Protein AF-0000000078273770 (afdb_homodimer)

Foldseek 3Di:
DVLVVCLPPQQPPQPADAVVLLQQVNQEEEEFEPCLWFLSVLLVQVSQVSRHEYEYEEADVVSQVVSQVVSVVVHVHHYHYQHADQLDGDPVSLVVVLVVCVVGNYAEYEQDFAAFAPAQAAPVPGDPSSLSSRCRRLPVVLVSVCVSCQVVCLVVLGHEYEHEAECCCVQVFHSRNSNSVSRVNVVVVQLVVQVVSVVSNYAGAYEHAYAEQTPRNVDHDADLLYYHSNVVSVQCNRRPPRLNRDPDPRYHHRRPSSNVVSNCCVPPDDSVVVRVVSHVVSVVRRVVVVVVVVVVVVVVVVVVD/DVLVVCLPPQQPVFPADAVVLLQQVNQEEEEFEPCLWFLSVLLVLVSQVSRHEYEYEEADVVSQVVSQVVSVVVHVHHYHYQHADQLDGDPVSLVVVLVVCVVGNYAEYEQDFAAFAPAQAAPVPGDPSSLSSRCRRLPVVLVSVCVSCQVVCLVVLGHEYEHEAECCCVQVFHSRNSNSVSRVNVVVVQLVVQVVCVVSNYAGAYEHAYAEQTPRNVDHDADLLYYHSNVVSVQCNRRPRRLNRDPDPRYHHRRPSSNVVSNCCVPPDDSVVVRVVSHVVSVVRRVVVVVVVVVVVVVVVVVVD

Secondary structure (DSSP, 8-state):
-HHHHHHHHHHHS-----GGGGTTTTT-EEEEESTTSHHHHHHHHHHHHTT-EEEEEES-HHHHHHHHHHHHHH----EEEEE--GGG--HHHHHHHHHHHTTS-EEEEEE------SS---TTTS-HHHHHHHIIIIIIIHHHHHHHHHHHHHHHT-EEEEEE--GGGTS--TT-HHHHHHHHHHHHHHHHHHHHHGGGTEEEEEE-----SBTTTTB-S-BTTB--HHHHHHHHHHTTT--TT--STTEE--SHHHHHHHHHHHHSS-HHHHHHHHHHHHHHHHHHHHHHHHHHHHHHHHHT-/-HHHHHHHHHHHS-----GGGGTTTTT-EEEEESTTSHHHHHHHHHHHHTT-EEEEEES-HHHHHHHHHHHHHH----EEEEE--GGG--HHHHHHHHHHHTTS-EEEEEE------SS---TTTS-HHHHHHHIIIIIIIHHHHHHHHHHHHHHHT-EEEEEE--GGGTS--TT-HHHHHHHHHHHHHHHHHHHHHGGGTEEEEEE-----SBTTTTB-S-BTTB--HHHHHHHHHHTTT--TT--STTEE--SHHHHHHHHHHHHSS-HHHHHHHHHHHHHHHHHHHHHHHHHHHHHHHHHT-

Nearest PDB structures (foldseek):
  3rku-assembly1_D  TM=7.600E-01  e=2.668E-16  Saccharomyces cerevisiae
  1iy8-assembly1_B  TM=8.552E-01  e=5.356E-14  Leifsonia aquatica
  7x5j-assembly1_D  TM=8.704E-01  e=1.245E-13  Candidatus Methanoliparum
  8cxa-assembly1_C  TM=8.119E-01  e=2.416E-13  Klebsiella pneumoniae
  5epo-assembly1_D  TM=7.964E-01  e=5.964E-13  Clostridium sardiniense

Organism: Zancudomyces culisetae (NCBI:txid1213189)

pLDDT: mean 92.51, std 12.94, range [27.45, 98.94]

Sequence (610 aa):
MFRLAFLESEGFTNFFLALSALGAGKGAWAIVTGSTDGIGKGFAEELARNKVNLVLISRSQDKLDAVAKEIKNESKVQVKTIR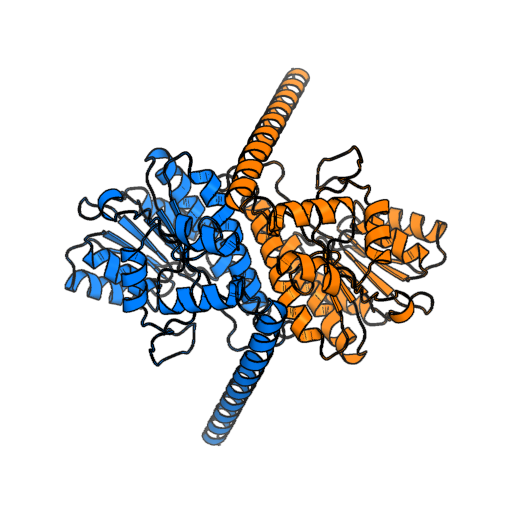VDFANATKEDYERVKKEIQPLNVTMLFNNAGVSHEYPKEFEIEDDERNRQILEVNVNALTKMSRLVAEKFKAQKNGLIVNTGSFSALVPSPFLAFYSGSKSFVQAYSQAIGAELEPFNVSVIYLNTYFVCSKLSKVRKSNFFTPTPEQYAKQVLYRLGSHCGSLQPFVSVPHVGHAIANFAIENILNRRFWISYSYRTHTDIKRRALAKQKRLADEASKKSKMFRLAFLESEGFTNFFLALSALGAGKGAWAIVTGSTDGIGKGFAEELARNKVNLVLISRSQDKLDAVAKEIKNESKVQVKTIRVDFANATKEDYERVKKEIQPLNVTMLFNNAGVSHEYPKEFEIEDDERNRQILEVNVNALTKMSRLVAEKFKAQKNGLIVNTGSFSALVPSPFLAFYSGSKSFVQAYSQAIGAELEPFNVSVIYLNTYFVCSKLSKVRKSNFFTPTPEQYAKQVLYRLGSHCGSLQPFVSVPHVGHAIANFAIENILNRRFWISYSYRTHTDIKRRALAKQKRLADEASKKSK

Solvent-accessible surface area (backbone atoms only — not comparable to full-atom values): 29637 Å² total; per-residue (Å²): 101,68,68,59,55,46,48,54,53,61,16,60,57,56,50,65,53,54,59,60,83,52,26,34,70,68,71,13,25,31,39,27,29,32,30,68,46,38,55,20,26,17,39,51,52,50,40,27,72,54,37,23,21,36,37,38,26,32,64,48,60,69,49,44,50,53,48,47,50,53,43,50,73,76,23,98,43,58,72,44,78,46,74,47,45,48,66,72,58,49,74,65,54,53,52,49,51,48,61,69,48,62,85,50,58,63,26,35,37,36,40,42,44,68,52,72,70,96,56,51,37,58,76,64,74,55,54,66,66,57,54,49,32,27,44,28,23,38,41,49,41,44,54,51,55,52,32,69,47,41,64,60,20,48,75,63,45,36,30,37,39,37,37,65,46,31,45,34,42,79,44,28,25,27,36,37,22,68,46,12,9,36,33,20,16,44,47,27,28,34,35,4,50,22,62,65,31,43,87,31,51,24,47,34,37,23,33,49,35,60,60,40,30,25,82,88,63,70,36,84,69,66,49,82,62,19,34,43,22,53,58,44,30,48,37,38,62,72,40,24,73,22,24,35,58,43,81,50,62,44,29,22,21,50,45,65,44,41,24,54,52,50,45,41,56,74,71,49,67,55,56,55,56,53,32,51,50,37,35,53,53,34,52,52,51,25,52,52,51,51,52,49,52,49,51,54,50,53,53,50,57,59,69,76,104,102,68,69,61,54,45,47,55,54,62,17,61,59,49,52,65,52,52,58,59,82,51,27,33,70,67,69,14,25,30,38,27,27,33,30,68,46,39,56,20,26,18,38,52,52,50,40,28,73,54,36,23,22,37,37,38,26,32,66,48,59,69,50,44,51,53,49,46,52,54,43,48,73,74,23,97,43,58,70,44,76,46,73,45,45,48,65,72,57,49,73,65,55,54,52,50,51,50,62,68,47,62,84,49,59,64,27,35,37,36,41,43,44,67,53,72,70,97,55,50,38,60,76,64,74,54,56,67,66,57,54,50,33,27,44,27,23,40,39,48,42,43,54,51,54,51,34,68,45,42,65,60,21,48,74,64,44,35,31,39,39,38,37,65,45,32,45,33,42,79,44,28,26,28,36,38,22,68,46,13,10,37,32,20,16,46,48,27,27,34,35,4,49,24,62,66,31,44,88,32,51,24,48,36,36,23,34,48,36,60,60,40,30,25,83,87,64,70,36,85,70,65,49,79,60,19,35,42,21,53,58,46,31,48,36,38,62,72,40,23,72,20,26,34,56,46,80,51,60,45,29,21,20,50,44,65,43,41,24,53,52,50,45,40,55,75,70,49,68,57,56,55,56,54,30,50,49,36,36,53,52,34,51,52,50,26,52,53,51,51,51,49,51,49,51,53,50,52,54,52,55,58,68,75,105

Radius of gyration: 24.63 Å; Cα contacts (8 Å, |Δi|>4): 1225; chains: 2; bounding box: 82×71×56 Å

InterPro domains:
  IPR002347 Short-chain dehydrogenase/reductase SDR [PF00106] (29-218)
  IPR002347 Short-chain dehydrogenase/reductase SDR [PR00080] (104-115)
  IPR002347 Short-chain dehydrogenase/reductase SDR [PR00080] (159-167)
  IPR002347 Short-chain dehydrogenase/reductase SDR [PR00080] (179-198)
  IPR002347 Short-chain dehydrogenase/reductase SDR [PR00081] (29-46)
  IPR002347 Short-chain dehydrogenase/reductase SDR [PR00081] (104-115)
  IPR002347 Short-chain dehydrogenase/reductase SDR [PR00081] (153-169)
  IPR002347 Short-chain dehydrogenase/reductase SDR [PR00081] (179-198)
  IPR020904 Short-chain dehydrogenase/reductase, conserved site [PS00061] (166-194)
  IPR036291 NAD(P)-binding domain superfamily [SSF51735] (26-243)

Structure (mmCIF, N/CA/C/O backbone):
data_AF-0000000078273770-model_v1
#
loop_
_entity.id
_entity.type
_entity.pdbx_description
1 polymer 'Very-long-chain 3-oxoacyl-CoA reductase'
#
loop_
_atom_site.group_PDB
_atom_site.id
_atom_site.type_symbol
_atom_site.label_atom_id
_atom_site.label_alt_id
_atom_site.label_comp_id
_atom_site.label_asym_id
_atom_site.label_entity_id
_atom_site.label_seq_id
_atom_site.pdbx_PDB_ins_code
_atom_site.Cartn_x
_atom_site.Cartn_y
_atom_site.Cartn_z
_atom_site.occupancy
_atom_site.B_iso_or_equiv
_atom_site.auth_seq_id
_atom_site.auth_comp_id
_atom_site.auth_asym_id
_atom_site.auth_atom_id
_atom_site.pdbx_PDB_model_num
ATOM 1 N N . MET A 1 1 ? -3.658 10.578 -28.125 1 29.08 1 MET A N 1
ATOM 2 C CA . MET A 1 1 ? -3.268 9.875 -29.344 1 29.08 1 MET A CA 1
ATOM 3 C C . MET A 1 1 ? -2.115 8.914 -29.062 1 29.08 1 MET A C 1
ATOM 5 O O . MET A 1 1 ? -2.078 7.809 -29.609 1 29.08 1 MET A O 1
ATOM 9 N N . PHE A 1 2 ? -1.241 9.484 -28.219 1 32.28 2 PHE A N 1
ATOM 10 C CA . PHE A 1 2 ? -0.032 8.688 -28.016 1 32.28 2 PHE A CA 1
ATOM 11 C C . PHE A 1 2 ? -0.324 7.461 -27.172 1 32.28 2 PHE A C 1
ATOM 13 O O . PHE A 1 2 ? 0.368 6.445 -27.281 1 32.28 2 PHE A O 1
ATOM 20 N N . ARG A 1 3 ? -1.33 7.641 -26.172 1 37.19 3 ARG A N 1
ATOM 21 C CA . ARG A 1 3 ? -1.66 6.473 -25.359 1 37.19 3 ARG A CA 1
ATOM 22 C C . ARG A 1 3 ? -2.264 5.367 -26.219 1 37.19 3 ARG A C 1
ATOM 24 O O . ARG A 1 3 ? -2.166 4.188 -25.875 1 37.19 3 ARG A O 1
ATOM 31 N N . LEU A 1 4 ? -2.916 5.781 -27.234 1 39.44 4 LEU A N 1
ATOM 32 C CA . LEU A 1 4 ? -3.557 4.805 -28.109 1 39.44 4 LEU A CA 1
ATOM 33 C C . LEU A 1 4 ? -2.514 3.971 -28.844 1 39.44 4 LEU A C 1
ATOM 35 O O . LEU A 1 4 ? -2.697 2.766 -29.031 1 39.44 4 LEU A O 1
ATOM 39 N N . ALA A 1 5 ? -1.526 4.633 -29.328 1 39.25 5 ALA A N 1
ATOM 40 C CA . ALA A 1 5 ? -0.506 3.91 -30.078 1 39.25 5 ALA A CA 1
ATOM 41 C C . ALA A 1 5 ? 0.253 2.938 -29.188 1 39.25 5 ALA A C 1
ATOM 43 O O . ALA A 1 5 ? 0.63 1.847 -29.625 1 39.25 5 ALA A O 1
ATOM 44 N N . PHE A 1 6 ? 0.508 3.355 -28 1 42.62 6 PHE A N 1
ATOM 45 C CA . PHE A 1 6 ? 1.246 2.51 -27.078 1 42.62 6 PHE A CA 1
ATOM 46 C C . PHE A 1 6 ? 0.399 1.322 -26.625 1 42.62 6 PHE A C 1
ATOM 48 O O . PHE A 1 6 ? 0.934 0.286 -26.234 1 42.62 6 PHE A O 1
ATOM 55 N N . LEU A 1 7 ? -0.925 1.507 -26.484 1 43.56 7 LEU A N 1
ATOM 56 C CA . LEU A 1 7 ? -1.793 0.356 -26.25 1 43.56 7 LEU A CA 1
ATOM 57 C C . LEU A 1 7 ? -1.485 -0.759 -27.25 1 43.56 7 LEU A C 1
ATOM 59 O O . LEU A 1 7 ? -1.541 -1.94 -26.891 1 43.56 7 LEU A O 1
ATOM 63 N N . GLU A 1 8 ? -1.289 -0.326 -28.453 1 42.06 8 GLU A N 1
ATOM 64 C CA . GLU A 1 8 ? -1.085 -1.318 -29.516 1 42.06 8 GLU A CA 1
ATOM 65 C C . GLU A 1 8 ? 0.249 -2.039 -29.344 1 42.06 8 GLU A C 1
ATOM 67 O O . GLU A 1 8 ? 0.33 -3.256 -29.516 1 42.06 8 GLU A O 1
ATOM 72 N N . SER A 1 9 ? 1.357 -1.276 -29.203 1 42.5 9 SER A N 1
ATOM 73 C CA . SER A 1 9 ? 2.635 -1.975 -29.297 1 42.5 9 SER A CA 1
ATOM 74 C C . SER A 1 9 ? 2.926 -2.779 -28.047 1 42.5 9 SER A C 1
ATOM 76 O O . SER A 1 9 ? 3.395 -3.918 -28.125 1 42.5 9 SER A O 1
ATOM 78 N N . GLU A 1 10 ? 2.977 -2.139 -26.906 1 45.69 10 GLU A N 1
ATOM 79 C CA . GLU A 1 10 ? 3.381 -2.85 -25.703 1 45.69 10 GLU A CA 1
ATOM 80 C C . GLU A 1 10 ? 2.279 -3.787 -25.219 1 45.69 10 GLU A C 1
ATOM 82 O O . GLU A 1 10 ? 2.557 -4.789 -24.547 1 45.69 10 GLU A O 1
ATOM 87 N N . GLY A 1 11 ? 1.088 -3.352 -25.297 1 44.06 11 GLY A N 1
ATOM 88 C CA . GLY A 1 11 ? -0.013 -4.188 -24.844 1 44.06 11 GLY A CA 1
ATOM 89 C C . GLY A 1 11 ? 0 -5.574 -25.469 1 44.06 11 GLY A C 1
ATOM 90 O O . GLY A 1 11 ? -0.307 -6.559 -24.781 1 44.06 11 GLY A O 1
ATOM 91 N N . PHE A 1 12 ? 0.092 -5.555 -26.875 1 43.91 12 PHE A N 1
ATOM 92 C CA . PHE A 1 12 ? -0.12 -6.832 -27.531 1 43.91 12 PHE A CA 1
ATOM 93 C C . PHE A 1 12 ? 1.209 -7.523 -27.812 1 43.91 12 PHE A C 1
ATOM 95 O O . PHE A 1 12 ? 1.237 -8.625 -28.375 1 43.91 12 PHE A O 1
ATOM 102 N N . THR A 1 13 ? 2.256 -6.816 -27.703 1 44.56 13 THR A N 1
ATOM 103 C CA . THR A 1 13 ? 3.453 -7.594 -28 1 44.56 13 THR A CA 1
ATOM 104 C C . THR A 1 13 ? 3.77 -8.555 -26.859 1 44.56 13 THR A C 1
ATOM 106 O O . THR A 1 13 ? 4.121 -8.125 -25.766 1 44.56 13 THR A O 1
ATOM 109 N N . ASN A 1 14 ? 3.059 -9.594 -26.781 1 48.59 14 ASN A N 1
ATOM 110 C CA . ASN A 1 14 ? 2.83 -10.766 -25.938 1 48.59 14 ASN A CA 1
ATOM 111 C C . ASN A 1 14 ? 4.137 -11.469 -25.594 1 48.59 14 ASN A C 1
ATOM 113 O O . ASN A 1 14 ? 4.789 -12.039 -26.469 1 48.59 14 ASN A O 1
ATOM 117 N N . PHE A 1 15 ? 5.109 -10.844 -25 1 54 15 PHE A N 1
ATOM 118 C CA . PHE A 1 15 ? 6.027 -11.805 -24.391 1 54 15 PHE A CA 1
ATOM 119 C C . PHE A 1 15 ? 5.27 -12.836 -23.562 1 54 15 PHE A C 1
ATOM 121 O O . PHE A 1 15 ? 4.395 -12.484 -22.766 1 54 15 PHE A O 1
ATOM 128 N N . PHE A 1 16 ? 5.195 -14.031 -24.156 1 71.75 16 PHE A N 1
ATOM 129 C CA . PHE A 1 16 ? 4.562 -15.18 -23.516 1 71.75 16 PHE A CA 1
ATOM 130 C C . PHE A 1 16 ? 5.598 -16.047 -22.812 1 71.75 16 PHE A C 1
ATOM 132 O O . PHE A 1 16 ? 6.605 -16.438 -23.406 1 71.75 16 PHE A O 1
ATOM 139 N N . LEU A 1 17 ? 5.531 -15.891 -21.516 1 81.69 17 LEU A N 1
ATOM 140 C CA . LEU A 1 17 ? 6.316 -16.828 -20.719 1 81.69 17 LEU A CA 1
ATOM 141 C C . LEU A 1 17 ? 5.695 -18.219 -20.75 1 81.69 17 LEU A C 1
ATOM 143 O O . LEU A 1 17 ? 4.625 -18.438 -20.172 1 81.69 17 LEU A O 1
ATOM 147 N N . ALA A 1 18 ? 6.387 -19.078 -21.484 1 89 18 ALA A N 1
ATOM 148 C CA . ALA A 1 18 ? 5.898 -20.453 -21.578 1 89 18 ALA A CA 1
ATOM 149 C C . ALA A 1 18 ? 6.156 -21.203 -20.266 1 89 18 ALA A C 1
ATOM 151 O O . ALA A 1 18 ? 7.234 -21.094 -19.688 1 89 18 ALA A O 1
ATOM 152 N N . LEU A 1 19 ? 5.164 -21.969 -19.844 1 94.75 19 LEU A N 1
ATOM 153 C CA . LEU A 1 19 ? 5.324 -22.766 -18.625 1 94.75 19 LEU A CA 1
ATOM 154 C C . LEU A 1 19 ? 6.473 -23.766 -18.781 1 94.75 19 LEU A C 1
ATOM 156 O O . LEU A 1 19 ? 7.148 -24.094 -17.812 1 94.75 19 LEU A O 1
ATOM 160 N N . SER A 1 20 ? 6.66 -24.188 -20.031 1 95.06 20 SER A N 1
ATOM 161 C CA . SER A 1 20 ? 7.75 -25.125 -20.312 1 95.06 20 SER A CA 1
ATOM 162 C C . SER A 1 20 ? 9.102 -24.5 -20 1 95.06 20 SER A C 1
ATOM 164 O O . SER A 1 20 ? 10.031 -25.188 -19.562 1 95.06 20 SER A O 1
ATOM 166 N N . ALA A 1 21 ? 9.195 -23.234 -20.234 1 95 21 ALA A N 1
ATOM 167 C CA . ALA A 1 21 ? 10.43 -22.5 -19.938 1 95 21 ALA A CA 1
ATOM 168 C C . ALA A 1 21 ? 10.672 -22.422 -18.438 1 95 21 ALA A C 1
ATOM 170 O O . ALA A 1 21 ? 11.805 -22.188 -17.984 1 95 21 ALA A O 1
ATOM 171 N N . LEU A 1 22 ? 9.648 -22.688 -17.656 1 97 22 LEU A N 1
ATOM 172 C CA . LEU A 1 22 ? 9.727 -22.656 -16.203 1 97 22 LEU A CA 1
ATOM 173 C C . LEU A 1 22 ? 9.852 -24.062 -15.633 1 97 22 LEU A C 1
ATOM 175 O O . LEU A 1 22 ? 9.805 -24.266 -14.414 1 97 22 LEU A O 1
ATOM 179 N N . GLY A 1 23 ? 9.898 -25.078 -16.562 1 97 23 GLY A N 1
ATOM 180 C CA . GLY A 1 23 ? 10.195 -26.422 -16.141 1 97 23 GLY A CA 1
ATOM 181 C C . GLY A 1 23 ? 8.969 -27.328 -16.109 1 97 23 GLY A C 1
ATOM 182 O O . GLY A 1 23 ? 9.023 -28.453 -15.609 1 97 23 GLY A O 1
ATOM 183 N N . ALA A 1 24 ? 7.84 -26.797 -16.594 1 96.94 24 ALA A N 1
ATOM 184 C CA . ALA A 1 24 ? 6.668 -27.672 -16.703 1 96.94 24 ALA A CA 1
ATOM 185 C C . ALA A 1 24 ? 6.992 -28.938 -17.484 1 96.94 24 ALA A C 1
ATOM 187 O O . ALA A 1 24 ? 7.656 -28.891 -18.516 1 96.94 24 ALA A O 1
ATOM 188 N N . GLY A 1 25 ? 6.594 -30.016 -16.953 1 96.56 25 GLY A N 1
ATOM 189 C CA . GLY A 1 25 ? 6.859 -31.297 -17.594 1 96.56 25 GLY A CA 1
ATOM 190 C C . GLY A 1 25 ? 8.258 -31.828 -17.312 1 96.56 25 GLY A C 1
ATOM 191 O O . GLY A 1 25 ? 8.617 -32.906 -17.766 1 96.56 25 GLY A O 1
ATOM 192 N N . LYS A 1 26 ? 9.016 -31.062 -16.547 1 97.31 26 LYS A N 1
ATOM 193 C CA . LYS A 1 26 ? 10.398 -31.469 -16.281 1 97.31 26 LYS A CA 1
ATOM 194 C C . LYS A 1 26 ? 10.688 -31.484 -14.781 1 97.31 26 LYS A C 1
ATOM 196 O O . LYS A 1 26 ? 11.812 -31.203 -14.352 1 97.31 26 LYS A O 1
ATOM 201 N N . GLY A 1 27 ? 9.617 -31.594 -14 1 97.31 27 GLY A N 1
ATOM 202 C CA . GLY A 1 27 ? 9.789 -31.812 -12.57 1 97.31 27 GLY A CA 1
ATOM 203 C C . GLY A 1 27 ? 9.75 -30.516 -11.766 1 97.31 27 GLY A C 1
ATOM 204 O O . GLY A 1 27 ? 10.031 -30.516 -10.57 1 97.31 27 GLY A O 1
ATOM 205 N N . ALA A 1 28 ? 9.375 -29.406 -12.383 1 98.12 28 ALA A N 1
ATOM 206 C CA . ALA A 1 28 ? 9.312 -28.125 -11.695 1 98.12 28 ALA A CA 1
ATOM 207 C C . ALA A 1 28 ? 8.195 -28.109 -10.656 1 98.12 28 ALA A C 1
ATOM 209 O O . ALA A 1 28 ? 7.195 -28.828 -10.797 1 98.12 28 ALA A O 1
ATOM 210 N N . TRP A 1 29 ? 8.406 -27.312 -9.617 1 98.88 29 TRP A N 1
ATOM 211 C CA . TRP A 1 29 ? 7.418 -27.125 -8.562 1 98.88 29 TRP A CA 1
ATOM 212 C C . TRP A 1 29 ? 6.906 -25.703 -8.539 1 98.88 29 TRP A C 1
ATOM 214 O O . TRP A 1 29 ? 7.672 -24.75 -8.75 1 98.88 29 TRP A O 1
ATOM 224 N N . ALA A 1 30 ? 5.629 -25.531 -8.258 1 98.94 30 ALA A N 1
ATOM 225 C CA . ALA A 1 30 ? 5.008 -24.234 -7.996 1 98.94 30 ALA A CA 1
ATOM 226 C C . ALA A 1 30 ? 4.441 -24.172 -6.578 1 98.94 30 ALA A C 1
ATOM 228 O O . ALA A 1 30 ? 3.814 -25.125 -6.117 1 98.94 30 ALA A O 1
ATOM 229 N N . ILE A 1 31 ? 4.742 -23.109 -5.922 1 98.94 31 ILE A N 1
ATOM 230 C CA . ILE A 1 31 ? 4.098 -22.828 -4.645 1 98.94 31 ILE A CA 1
ATOM 231 C C . ILE A 1 31 ? 2.82 -22.016 -4.879 1 98.94 31 ILE A C 1
ATOM 233 O O . ILE A 1 31 ? 2.836 -21.016 -5.582 1 98.94 31 ILE A O 1
ATOM 237 N N . VAL A 1 32 ? 1.723 -22.484 -4.316 1 98.94 32 VAL A N 1
ATOM 238 C CA . VAL A 1 32 ? 0.443 -21.797 -4.441 1 98.94 32 VAL A CA 1
ATOM 239 C C . VAL A 1 32 ? -0.128 -21.5 -3.057 1 98.94 32 VAL A C 1
ATOM 241 O O . VAL A 1 32 ? -0.472 -22.422 -2.316 1 98.94 32 VAL A O 1
ATOM 244 N N . THR A 1 33 ? -0.205 -20.266 -2.656 1 98.94 33 THR A N 1
ATOM 245 C CA . THR A 1 33 ? -0.837 -19.891 -1.393 1 98.94 33 THR A CA 1
ATOM 246 C C . THR A 1 33 ? -2.332 -19.656 -1.584 1 98.94 33 THR A C 1
ATOM 248 O O . THR A 1 33 ? -2.783 -19.375 -2.695 1 98.94 33 THR A O 1
ATOM 251 N N . GLY A 1 34 ? -3.109 -19.734 -0.462 1 98.12 34 GLY A N 1
ATOM 252 C CA . GLY A 1 34 ? -4.551 -19.656 -0.645 1 98.12 34 GLY A CA 1
ATOM 253 C C . GLY A 1 34 ? -5.078 -20.672 -1.639 1 98.12 34 GLY A C 1
ATOM 254 O O . GLY A 1 34 ? -5.84 -20.328 -2.543 1 98.12 34 GLY A O 1
ATOM 255 N N . SER A 1 35 ? -4.723 -21.922 -1.48 1 98.38 35 SER A N 1
ATOM 256 C CA . SER A 1 35 ? -4.785 -22.891 -2.561 1 98.38 35 SER A CA 1
ATOM 257 C C . SER A 1 35 ? -6.023 -23.781 -2.438 1 98.38 35 SER A C 1
ATOM 259 O O . SER A 1 35 ? -6.188 -24.734 -3.191 1 98.38 35 SER A O 1
ATOM 261 N N . THR A 1 36 ? -6.941 -23.5 -1.509 1 97.5 36 THR A N 1
ATOM 262 C CA . THR A 1 36 ? -8 -24.469 -1.24 1 97.5 36 THR A CA 1
ATOM 263 C C . THR A 1 36 ? -9.336 -23.953 -1.766 1 97.5 36 THR A C 1
ATOM 265 O O . THR A 1 36 ? -10.352 -24.656 -1.679 1 97.5 36 THR A O 1
ATOM 268 N N . ASP A 1 37 ? -9.375 -22.75 -2.238 1 94.94 37 ASP A N 1
ATOM 269 C CA . ASP A 1 37 ? -10.586 -22.188 -2.838 1 94.94 37 ASP A CA 1
ATOM 270 C C . ASP A 1 37 ? -10.242 -21.078 -3.822 1 94.94 37 ASP A C 1
ATOM 272 O O . ASP A 1 37 ? -9.078 -20.688 -3.965 1 94.94 37 ASP A O 1
ATOM 276 N N . GLY A 1 38 ? -11.203 -20.734 -4.562 1 96.25 38 GLY A N 1
ATOM 277 C CA . GLY A 1 38 ? -11.109 -19.531 -5.375 1 96.25 38 GLY A CA 1
ATOM 278 C C . GLY A 1 38 ? -10 -19.594 -6.41 1 96.25 38 GLY A C 1
ATOM 279 O O . GLY A 1 38 ? -9.805 -20.641 -7.051 1 96.25 38 GLY A O 1
ATOM 280 N N . ILE A 1 39 ? -9.359 -18.484 -6.594 1 97.5 39 ILE A N 1
ATOM 281 C CA . ILE A 1 39 ? -8.352 -18.297 -7.633 1 97.5 39 ILE A CA 1
ATOM 282 C C . ILE A 1 39 ? -7.16 -19.219 -7.363 1 97.5 39 ILE A C 1
ATOM 284 O O . ILE A 1 39 ? -6.625 -19.828 -8.289 1 97.5 39 ILE A O 1
ATOM 288 N N . GLY A 1 40 ? -6.742 -19.359 -6.098 1 98.5 40 GLY A N 1
ATOM 289 C CA . GLY A 1 40 ? -5.621 -20.219 -5.742 1 98.5 40 GLY A CA 1
ATOM 290 C C . GLY A 1 40 ? -5.836 -21.672 -6.129 1 98.5 40 GLY A C 1
ATOM 291 O O . GLY A 1 40 ? -4.945 -22.312 -6.695 1 98.5 40 GLY A O 1
ATOM 292 N N . LYS A 1 41 ? -7 -22.125 -5.797 1 98.5 41 LYS A N 1
ATOM 293 C CA . LYS A 1 41 ? -7.328 -23.5 -6.191 1 98.5 41 LYS A CA 1
ATOM 294 C C . LYS A 1 41 ? -7.344 -23.641 -7.711 1 98.5 41 LYS A C 1
ATOM 296 O O . LYS A 1 41 ? -6.867 -24.641 -8.25 1 98.5 41 LYS A O 1
ATOM 301 N N . GLY A 1 42 ? -7.902 -22.656 -8.391 1 98.25 42 GLY A N 1
ATOM 302 C CA . GLY A 1 42 ? -7.875 -22.641 -9.852 1 98.25 42 GLY A CA 1
ATOM 303 C C . GLY A 1 42 ? -6.473 -22.75 -10.414 1 98.25 42 GLY A C 1
ATOM 304 O O . GLY A 1 42 ? -6.223 -23.531 -11.336 1 98.25 42 GLY A O 1
ATOM 305 N N . PHE A 1 43 ? -5.547 -22 -9.875 1 98.69 43 PHE A N 1
ATOM 306 C CA . PHE A 1 43 ? -4.16 -22.047 -10.32 1 98.69 43 PHE A CA 1
ATOM 307 C C . PHE A 1 43 ? -3.555 -23.422 -10.047 1 98.69 43 PHE A C 1
ATOM 309 O O . PHE A 1 43 ? -2.859 -23.984 -10.898 1 98.69 43 PHE A O 1
ATOM 316 N N . ALA A 1 44 ? -3.816 -23.922 -8.844 1 98.75 44 ALA A N 1
ATOM 317 C CA . ALA A 1 44 ? -3.277 -25.234 -8.484 1 98.75 44 ALA A CA 1
ATOM 318 C C . ALA A 1 44 ? -3.703 -26.297 -9.492 1 98.75 44 ALA A C 1
ATOM 320 O O . ALA A 1 44 ? -2.867 -27.031 -10.008 1 98.75 44 ALA A O 1
ATOM 321 N N . GLU A 1 45 ? -4.965 -26.328 -9.805 1 98.44 45 GLU A N 1
ATOM 322 C CA . GLU A 1 45 ? -5.512 -27.328 -10.727 1 98.44 45 GLU A CA 1
ATOM 323 C C . GLU A 1 45 ? -4.949 -27.141 -12.133 1 98.44 45 GLU A C 1
ATOM 325 O O . GLU A 1 45 ? -4.566 -28.125 -12.781 1 98.44 45 GLU A O 1
ATOM 330 N N . GLU A 1 46 ? -4.906 -25.922 -12.594 1 97.94 46 GLU A N 1
ATOM 331 C CA . GLU A 1 46 ? -4.445 -25.672 -13.953 1 97.94 46 GLU A CA 1
ATOM 332 C C . GLU A 1 46 ? -2.951 -25.953 -14.094 1 97.94 46 GLU A C 1
ATOM 334 O O . GLU A 1 46 ? -2.504 -26.453 -15.125 1 97.94 46 GLU A O 1
ATOM 339 N N . LEU A 1 47 ? -2.143 -25.609 -13.094 1 98.62 47 LEU A N 1
ATOM 340 C CA . LEU A 1 47 ? -0.713 -25.906 -13.094 1 98.62 47 LEU A CA 1
ATOM 341 C C . LEU A 1 47 ? -0.469 -27.406 -13.125 1 98.62 47 LEU A C 1
ATOM 343 O O . LEU A 1 47 ? 0.404 -27.875 -13.859 1 98.62 47 LEU A O 1
ATOM 347 N N . ALA A 1 48 ? -1.257 -28.125 -12.336 1 98.62 48 ALA A N 1
ATOM 348 C CA . ALA A 1 48 ? -1.146 -29.578 -12.32 1 98.62 48 ALA A CA 1
ATOM 349 C C . ALA A 1 48 ? -1.442 -30.172 -13.703 1 98.62 48 ALA A C 1
ATOM 351 O O . ALA A 1 48 ? -0.74 -31.062 -14.164 1 98.62 48 ALA A O 1
ATOM 352 N N . ARG A 1 49 ? -2.455 -29.625 -14.359 1 97.38 49 ARG A N 1
ATOM 353 C CA . ARG A 1 49 ? -2.812 -30.078 -15.703 1 97.38 49 ARG A CA 1
ATOM 354 C C . ARG A 1 49 ? -1.666 -29.844 -16.688 1 97.38 49 ARG A C 1
ATOM 356 O O . ARG A 1 49 ? -1.545 -30.562 -17.688 1 97.38 49 ARG A O 1
ATOM 363 N N . ASN A 1 50 ? -0.853 -28.875 -16.359 1 96.94 50 ASN A N 1
ATOM 364 C CA . ASN A 1 50 ? 0.303 -28.562 -17.203 1 96.94 50 ASN A CA 1
ATOM 365 C C . ASN A 1 50 ? 1.57 -29.234 -16.672 1 96.94 50 ASN A C 1
ATOM 367 O O . ASN A 1 50 ? 2.682 -28.781 -16.969 1 96.94 50 ASN A O 1
ATOM 371 N N . LYS A 1 51 ? 1.398 -30.219 -15.812 1 97.75 51 LYS A N 1
ATOM 372 C CA . LYS A 1 51 ? 2.453 -31.109 -15.359 1 97.75 51 LYS A CA 1
ATOM 373 C C . LYS A 1 51 ? 3.459 -30.375 -14.477 1 97.75 51 LYS A C 1
ATOM 375 O O . LYS A 1 51 ? 4.668 -30.594 -14.594 1 97.75 51 LYS A O 1
ATOM 380 N N . VAL A 1 52 ? 3.021 -29.469 -13.664 1 98.56 52 VAL A N 1
ATOM 381 C CA . VAL A 1 52 ? 3.818 -28.812 -12.641 1 98.56 52 VAL A CA 1
ATOM 382 C C . VAL A 1 52 ? 3.502 -29.406 -11.273 1 98.56 52 VAL A C 1
ATOM 384 O O . VAL A 1 52 ? 2.332 -29.547 -10.906 1 98.56 52 VAL A O 1
ATOM 387 N N . ASN A 1 53 ? 4.531 -29.844 -10.547 1 98.81 53 ASN A N 1
ATOM 388 C CA . ASN A 1 53 ? 4.328 -30.281 -9.164 1 98.81 53 ASN A CA 1
ATOM 389 C C . ASN A 1 53 ? 3.934 -29.109 -8.266 1 98.81 53 ASN A C 1
ATOM 391 O O . ASN A 1 53 ? 4.23 -27.953 -8.578 1 98.81 53 ASN A O 1
ATOM 395 N N . LEU A 1 54 ? 3.273 -29.453 -7.121 1 98.94 54 LEU A N 1
ATOM 396 C CA . LEU A 1 54 ? 2.678 -28.344 -6.367 1 98.94 54 LEU A CA 1
ATOM 397 C C . LEU A 1 54 ? 3.066 -28.422 -4.895 1 98.94 54 LEU A C 1
ATOM 399 O O . LEU A 1 54 ? 3.125 -29.516 -4.32 1 98.94 54 LEU A O 1
ATOM 403 N N . VAL A 1 55 ? 3.375 -27.281 -4.355 1 98.94 55 VAL A N 1
ATOM 404 C CA . VAL A 1 55 ? 3.293 -27.047 -2.918 1 98.94 55 VAL A CA 1
ATOM 405 C C . VAL A 1 55 ? 2.061 -26.203 -2.604 1 98.94 55 VAL A C 1
ATOM 407 O O . VAL A 1 55 ? 1.999 -25.031 -2.963 1 98.94 55 VAL A O 1
ATOM 410 N N . LEU A 1 56 ? 1.069 -26.812 -1.935 1 98.94 56 LEU A N 1
ATOM 411 C CA . LEU A 1 56 ? -0.165 -26.125 -1.573 1 98.94 56 LEU A CA 1
ATOM 412 C C . LEU A 1 56 ? -0.092 -25.594 -0.147 1 98.94 56 LEU A C 1
ATOM 414 O O . LEU A 1 56 ? 0.213 -26.344 0.786 1 98.94 56 LEU A O 1
ATOM 418 N N . ILE A 1 57 ? -0.346 -24.344 0.017 1 98.94 57 ILE A N 1
ATOM 419 C CA . ILE A 1 57 ? -0.289 -23.719 1.341 1 98.94 57 ILE A CA 1
ATOM 420 C C . ILE A 1 57 ? -1.628 -23.062 1.664 1 98.94 57 ILE A C 1
ATOM 422 O O . ILE A 1 57 ? -2.152 -22.281 0.868 1 98.94 57 ILE A O 1
ATOM 426 N N . SER A 1 58 ? -2.219 -23.344 2.773 1 98.5 58 SER A N 1
ATOM 427 C CA . SER A 1 58 ? -3.445 -22.766 3.299 1 98.5 58 SER A CA 1
ATOM 428 C C . SER A 1 58 ? -3.596 -23.031 4.789 1 98.5 58 SER A C 1
ATOM 430 O O . SER A 1 58 ? -2.725 -23.656 5.406 1 98.5 58 SER A O 1
ATOM 432 N N . ARG A 1 59 ? -4.676 -22.531 5.391 1 97.88 59 ARG A N 1
ATOM 433 C CA . ARG A 1 59 ? -4.781 -22.578 6.844 1 97.88 59 ARG A CA 1
ATOM 434 C C . ARG A 1 59 ? -5.516 -23.844 7.305 1 97.88 59 ARG A C 1
ATOM 436 O O . ARG A 1 59 ? -5.496 -24.172 8.492 1 97.88 59 ARG A O 1
ATOM 443 N N . SER A 1 60 ? -6.195 -24.594 6.406 1 97.88 60 SER A N 1
ATOM 444 C CA . SER A 1 60 ? -6.969 -25.781 6.781 1 97.88 60 SER A CA 1
ATOM 445 C C . SER A 1 60 ? -6.363 -27.047 6.191 1 97.88 60 SER A C 1
ATOM 447 O O . SER A 1 60 ? -6.453 -27.281 4.984 1 97.88 60 SER A O 1
ATOM 449 N N . GLN A 1 61 ? -5.863 -27.922 7.07 1 98.31 61 GLN A N 1
ATOM 450 C CA . GLN A 1 61 ? -5.203 -29.125 6.586 1 98.31 61 GLN A CA 1
ATOM 451 C C . GLN A 1 61 ? -6.191 -30.031 5.867 1 98.31 61 GLN A C 1
ATOM 453 O O . GLN A 1 61 ? -5.852 -30.641 4.848 1 98.31 61 GLN A O 1
ATOM 458 N N . ASP A 1 62 ? -7.418 -30.078 6.414 1 98.56 62 ASP A N 1
ATOM 459 C CA . ASP A 1 62 ? -8.422 -30.938 5.801 1 98.56 62 ASP A CA 1
ATOM 460 C C . ASP A 1 62 ? -8.734 -30.5 4.375 1 98.56 62 ASP A C 1
ATOM 462 O O . ASP A 1 62 ? -8.867 -31.328 3.475 1 98.56 62 ASP A O 1
ATOM 466 N N . LYS A 1 63 ? -8.852 -29.219 4.168 1 98.44 63 LYS A N 1
ATOM 467 C CA . LYS A 1 63 ? -9.117 -28.688 2.838 1 98.44 63 LYS A CA 1
ATOM 468 C C . LYS A 1 63 ? -7.922 -28.891 1.912 1 98.44 63 LYS A C 1
ATOM 470 O O . LYS A 1 63 ? -8.094 -29.172 0.724 1 98.44 63 LYS A O 1
ATOM 475 N N . LEU A 1 64 ? -6.75 -28.75 2.445 1 98.81 64 LEU A N 1
ATOM 476 C CA . LEU A 1 64 ? -5.535 -29 1.68 1 98.81 64 LEU A CA 1
ATOM 477 C C . LEU A 1 64 ? -5.492 -30.438 1.188 1 98.81 64 LEU A C 1
ATOM 479 O O . LEU A 1 64 ? -5.219 -30.688 0.012 1 98.81 64 LEU A O 1
ATOM 483 N N . ASP A 1 65 ? -5.77 -31.328 2.08 1 98.62 65 ASP A N 1
ATOM 484 C CA . ASP A 1 65 ? -5.754 -32.75 1.745 1 98.62 65 ASP A CA 1
ATOM 485 C C . ASP A 1 65 ? -6.793 -33.062 0.673 1 98.62 65 ASP A C 1
ATOM 487 O O . ASP A 1 65 ? -6.535 -33.875 -0.225 1 98.62 65 ASP A O 1
ATOM 491 N N . ALA A 1 66 ? -7.922 -32.469 0.815 1 98.5 66 ALA A N 1
ATOM 492 C CA . ALA A 1 66 ? -8.984 -32.688 -0.157 1 98.5 66 ALA A CA 1
ATOM 493 C C . ALA A 1 66 ? -8.57 -32.219 -1.549 1 98.5 66 ALA A C 1
ATOM 495 O O . ALA A 1 66 ? -8.758 -32.938 -2.533 1 98.5 66 ALA A O 1
ATOM 496 N N . VAL A 1 67 ? -7.984 -31.047 -1.662 1 98.5 67 VAL A N 1
ATOM 497 C CA . VAL A 1 67 ? -7.543 -30.5 -2.943 1 98.5 67 VAL A CA 1
ATOM 498 C C . VAL A 1 67 ? -6.398 -31.344 -3.496 1 98.5 67 VAL A C 1
ATOM 500 O O . VAL A 1 67 ? -6.363 -31.641 -4.691 1 98.5 67 VAL A O 1
ATOM 503 N N . ALA A 1 68 ? -5.473 -31.719 -2.635 1 98.56 68 ALA A N 1
ATOM 504 C CA . ALA A 1 68 ? -4.352 -32.562 -3.049 1 98.56 68 ALA A CA 1
ATOM 505 C C . ALA A 1 68 ? -4.848 -33.875 -3.648 1 98.56 68 ALA A C 1
ATOM 507 O O . ALA A 1 68 ? -4.344 -34.312 -4.68 1 98.56 68 ALA A O 1
ATOM 508 N N . LYS A 1 69 ? -5.809 -34.469 -2.979 1 97.94 69 LYS A N 1
ATOM 509 C CA . LYS A 1 69 ? -6.383 -35.719 -3.449 1 97.94 69 LYS A CA 1
ATOM 510 C C . LYS A 1 69 ? -7.043 -35.531 -4.816 1 97.94 69 LYS A C 1
ATOM 512 O O . LYS A 1 69 ? -6.863 -36.375 -5.707 1 97.94 69 LYS A O 1
ATOM 517 N N . GLU A 1 70 ? -7.793 -34.469 -4.938 1 97.69 70 GLU A N 1
ATOM 518 C CA . GLU A 1 70 ? -8.453 -34.156 -6.207 1 97.69 70 GLU A CA 1
ATOM 519 C C . GLU A 1 70 ? -7.438 -34.031 -7.336 1 97.69 70 GLU A C 1
ATOM 521 O O . GLU A 1 70 ? -7.621 -34.594 -8.414 1 97.69 70 GLU A O 1
ATOM 526 N N . ILE A 1 71 ? -6.383 -33.344 -7.094 1 98 71 ILE A N 1
ATOM 527 C CA . ILE A 1 71 ? -5.363 -33.062 -8.094 1 98 71 ILE A CA 1
ATOM 528 C C . ILE A 1 71 ? -4.629 -34.344 -8.461 1 98 71 ILE A C 1
ATOM 530 O O . ILE A 1 71 ? -4.379 -34.625 -9.633 1 98 71 ILE A O 1
ATOM 534 N N . LYS A 1 72 ? -4.305 -35.125 -7.461 1 96 72 LYS A N 1
ATOM 535 C CA . LYS A 1 72 ? -3.594 -36.375 -7.688 1 96 72 LYS A CA 1
ATOM 536 C C . LYS A 1 72 ? -4.438 -37.344 -8.516 1 96 72 LYS A C 1
ATOM 538 O O . LYS A 1 72 ? -3.898 -38.125 -9.312 1 96 72 LYS A O 1
ATOM 543 N N . ASN A 1 73 ? -5.691 -37.281 -8.344 1 95.5 73 ASN A N 1
ATOM 544 C CA . ASN A 1 73 ? -6.602 -38.125 -9.094 1 95.5 73 ASN A CA 1
ATOM 545 C C . ASN A 1 73 ? -6.68 -37.688 -10.562 1 95.5 73 ASN A C 1
ATOM 547 O O . ASN A 1 73 ? -6.895 -38.531 -11.445 1 95.5 73 ASN A O 1
ATOM 551 N N . GLU A 1 74 ? -6.512 -36.469 -10.789 1 94.56 74 GLU A N 1
ATOM 552 C CA . GLU A 1 74 ? -6.73 -35.906 -12.125 1 94.56 74 GLU A CA 1
ATOM 553 C C . GLU A 1 74 ? -5.422 -35.812 -12.906 1 94.56 74 GLU A C 1
ATOM 555 O O . GLU A 1 74 ? -5.418 -35.844 -14.133 1 94.56 74 GLU A O 1
ATOM 560 N N . SER A 1 75 ? -4.426 -35.562 -12.133 1 91.94 75 SER A N 1
ATOM 561 C CA . SER A 1 75 ? -3.123 -35.344 -12.75 1 91.94 75 SER A CA 1
ATOM 562 C C . SER A 1 75 ? -2.035 -36.156 -12.078 1 91.94 75 SER A C 1
ATOM 564 O O . SER A 1 75 ? -2.115 -36.438 -10.883 1 91.94 75 SER A O 1
ATOM 566 N N . LYS A 1 76 ? -1.071 -36.625 -12.844 1 91.56 76 LYS A N 1
ATOM 567 C CA . LYS A 1 76 ? 0.041 -37.406 -12.297 1 91.56 76 LYS A CA 1
ATOM 568 C C . LYS A 1 76 ? 1.195 -36.5 -11.883 1 91.56 76 LYS A C 1
ATOM 570 O O . LYS A 1 76 ? 2.293 -36.594 -12.445 1 91.56 76 LYS A O 1
ATOM 575 N N . VAL A 1 77 ? 0.962 -35.594 -10.992 1 97.75 77 VAL A N 1
ATOM 576 C CA . VAL A 1 77 ? 2.01 -34.719 -10.477 1 97.75 77 VAL A CA 1
ATOM 577 C C . VAL A 1 77 ? 2.166 -34.938 -8.969 1 97.75 77 VAL A C 1
ATOM 579 O O . VAL A 1 77 ? 1.32 -35.562 -8.336 1 97.75 77 VAL A O 1
ATOM 582 N N . GLN A 1 78 ? 3.25 -34.531 -8.406 1 98.44 78 GLN A N 1
ATOM 583 C CA . GLN A 1 78 ? 3.467 -34.562 -6.965 1 98.44 78 GLN A CA 1
ATOM 584 C C . GLN A 1 78 ? 2.834 -33.344 -6.293 1 98.44 78 GLN A C 1
ATOM 586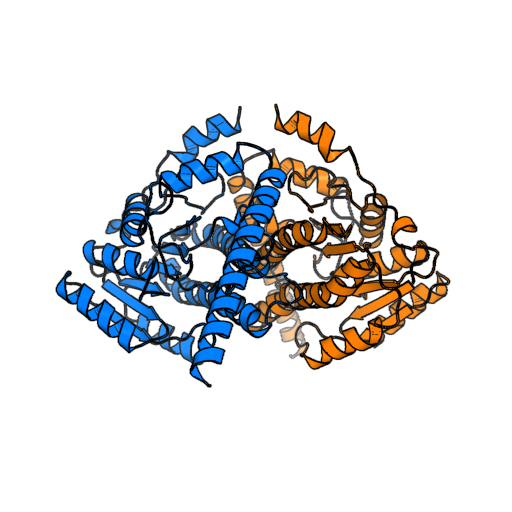 O O . GLN A 1 78 ? 2.844 -32.25 -6.848 1 98.44 78 GLN A O 1
ATOM 591 N N . VAL A 1 79 ? 2.219 -33.594 -5.164 1 98.81 79 VAL A N 1
ATOM 592 C CA . VAL A 1 79 ? 1.599 -32.531 -4.395 1 98.81 79 VAL A CA 1
ATOM 593 C C . VAL A 1 79 ? 2.072 -32.562 -2.945 1 98.81 79 VAL A C 1
ATOM 595 O O . VAL A 1 79 ? 1.99 -33.625 -2.301 1 98.81 79 VAL A O 1
ATOM 598 N N . LYS A 1 80 ? 2.623 -31.562 -2.471 1 98.75 80 LYS A N 1
ATOM 599 C CA . LYS A 1 80 ? 2.973 -31.359 -1.067 1 98.75 80 LYS A CA 1
ATOM 600 C C . LYS A 1 80 ? 2.07 -30.312 -0.425 1 98.75 80 LYS A C 1
ATOM 602 O O . LYS A 1 80 ? 1.757 -29.297 -1.044 1 98.75 80 LYS A O 1
ATOM 607 N N . THR A 1 81 ? 1.623 -30.578 0.789 1 98.88 81 THR A N 1
ATOM 608 C CA . THR A 1 81 ? 0.8 -29.609 1.501 1 98.88 81 THR A CA 1
ATOM 609 C C . THR A 1 81 ? 1.545 -29.047 2.709 1 98.88 81 THR A C 1
ATOM 611 O O . THR A 1 81 ? 2.268 -29.781 3.391 1 98.88 81 THR A O 1
ATOM 614 N N . ILE A 1 82 ? 1.502 -27.766 2.92 1 98.88 82 ILE A N 1
ATOM 615 C CA . ILE A 1 82 ? 2.031 -27.094 4.109 1 98.88 82 ILE A CA 1
ATOM 616 C C . ILE A 1 82 ? 0.95 -26.219 4.738 1 98.88 82 ILE A C 1
ATOM 618 O O . ILE A 1 82 ? 0.453 -25.281 4.109 1 98.88 82 ILE A O 1
ATOM 622 N N . ARG A 1 83 ? 0.559 -26.531 5.961 1 98.75 83 ARG A N 1
ATOM 623 C CA . ARG A 1 83 ? -0.453 -25.734 6.656 1 98.75 83 ARG A CA 1
ATOM 624 C C . ARG A 1 83 ? 0.156 -24.484 7.262 1 98.75 83 ARG A C 1
ATOM 626 O O . ARG A 1 83 ? 1.058 -24.562 8.102 1 98.75 83 ARG A O 1
ATOM 633 N N . VAL A 1 84 ? -0.282 -23.344 6.844 1 98.81 84 VAL A N 1
ATOM 634 C CA . VAL A 1 84 ? 0.114 -22.062 7.41 1 98.81 84 VAL A CA 1
ATOM 635 C C . VAL A 1 84 ? -1.107 -21.156 7.535 1 98.81 84 VAL A C 1
ATOM 637 O O . VAL A 1 84 ? -1.826 -20.922 6.559 1 98.81 84 VAL A O 1
ATOM 640 N N . ASP A 1 85 ? -1.419 -20.688 8.688 1 98.69 85 ASP A N 1
ATOM 641 C CA . ASP A 1 85 ? -2.381 -19.594 8.898 1 98.69 85 ASP A CA 1
ATOM 642 C C . ASP A 1 85 ? -1.706 -18.234 8.781 1 98.69 85 ASP A C 1
ATOM 644 O O . ASP A 1 85 ? -1.242 -17.672 9.773 1 98.69 85 ASP A O 1
ATOM 648 N N . PHE A 1 86 ? -1.776 -17.672 7.633 1 98.69 86 PHE A N 1
ATOM 649 C CA . PHE A 1 86 ? -1.022 -16.453 7.344 1 98.69 86 PHE A CA 1
ATOM 650 C C . PHE A 1 86 ? -1.497 -15.297 8.219 1 98.69 86 PHE A C 1
ATOM 652 O O . PHE A 1 86 ? -0.746 -14.352 8.469 1 98.69 86 PHE A O 1
ATOM 659 N N . ALA A 1 87 ? -2.738 -15.281 8.656 1 98.12 87 ALA A N 1
ATOM 660 C CA . ALA A 1 87 ? -3.238 -14.219 9.523 1 98.12 87 ALA A CA 1
ATOM 661 C C . ALA A 1 87 ? -2.502 -14.195 10.859 1 98.12 87 ALA A C 1
ATOM 663 O O . ALA A 1 87 ? -2.424 -13.156 11.516 1 98.12 87 ALA A O 1
ATOM 664 N N . ASN A 1 88 ? -1.976 -15.359 11.227 1 97.94 88 ASN A N 1
ATOM 665 C CA . ASN A 1 88 ? -1.305 -15.492 12.516 1 97.94 88 ASN A CA 1
ATOM 666 C C . ASN A 1 88 ? 0.05 -16.188 12.375 1 97.94 88 ASN A C 1
ATOM 668 O O . ASN A 1 88 ? 0.525 -16.828 13.312 1 97.94 88 ASN A O 1
ATOM 672 N N . ALA A 1 89 ? 0.633 -16.109 11.227 1 98.19 89 ALA A N 1
ATOM 673 C CA . ALA A 1 89 ? 1.876 -16.828 10.953 1 98.19 89 ALA A CA 1
ATOM 674 C C . ALA A 1 89 ? 3.031 -16.25 11.766 1 98.19 89 ALA A C 1
ATOM 676 O O . ALA A 1 89 ? 3.145 -15.039 11.93 1 98.19 89 ALA A O 1
ATOM 677 N N . THR A 1 90 ? 3.906 -17.078 12.234 1 97.5 90 THR A N 1
ATOM 678 C CA . THR A 1 90 ? 5.082 -16.719 13.016 1 97.5 90 THR A CA 1
ATOM 679 C C . THR A 1 90 ? 6.352 -16.875 12.188 1 97.5 90 THR A C 1
ATOM 681 O O . THR A 1 90 ? 6.312 -17.391 11.07 1 97.5 90 THR A O 1
ATOM 684 N N . LYS A 1 91 ? 7.406 -16.375 12.766 1 96.94 91 LYS A N 1
ATOM 685 C CA . LYS A 1 91 ? 8.711 -16.578 12.133 1 96.94 91 LYS A CA 1
ATOM 686 C C . LYS A 1 91 ? 8.992 -18.047 11.906 1 96.94 91 LYS A C 1
ATOM 688 O O . LYS A 1 91 ? 9.547 -18.438 10.867 1 96.94 91 LYS A O 1
ATOM 693 N N . GLU A 1 92 ? 8.617 -18.859 12.805 1 97.81 92 GLU A N 1
ATOM 694 C CA . GLU A 1 92 ? 8.836 -20.297 12.727 1 97.81 92 GLU A CA 1
ATOM 695 C C . GLU A 1 92 ? 8.055 -20.922 11.562 1 97.81 92 GLU A C 1
ATOM 697 O O . GLU A 1 92 ? 8.516 -21.875 10.938 1 97.81 92 GLU A O 1
ATOM 702 N N . ASP A 1 93 ? 6.898 -20.453 11.328 1 98.44 93 ASP A N 1
ATOM 703 C CA . ASP A 1 93 ? 6.098 -20.938 10.203 1 98.44 93 ASP A CA 1
ATOM 704 C C . ASP A 1 93 ? 6.824 -20.719 8.883 1 98.44 93 ASP A C 1
ATOM 706 O O . ASP A 1 93 ? 6.895 -21.625 8.047 1 98.44 93 ASP A O 1
ATOM 710 N N . TYR A 1 94 ? 7.379 -19.562 8.703 1 98.31 94 TYR A N 1
ATOM 711 C CA . TYR A 1 94 ? 8.07 -19.234 7.461 1 98.31 94 TYR A CA 1
ATOM 712 C C . TYR A 1 94 ? 9.375 -20.031 7.344 1 98.31 94 TYR A C 1
ATOM 714 O O . TYR A 1 94 ? 9.758 -20.438 6.246 1 98.31 94 TYR A O 1
ATOM 722 N N . GLU A 1 95 ? 10.031 -20.188 8.469 1 97.81 95 GLU A N 1
ATOM 723 C CA . GLU A 1 95 ? 11.227 -21.016 8.469 1 97.81 95 GLU A CA 1
ATOM 724 C C . GLU A 1 95 ? 10.906 -22.453 8.062 1 97.81 95 GLU A C 1
ATOM 726 O O . GLU A 1 95 ? 11.672 -23.094 7.336 1 97.81 95 GLU A O 1
ATOM 731 N N . ARG A 1 96 ? 9.836 -22.938 8.539 1 98.38 96 ARG A N 1
ATOM 732 C CA . ARG A 1 96 ? 9.398 -24.266 8.164 1 98.38 96 ARG A CA 1
ATOM 733 C C . ARG A 1 96 ? 9.117 -24.359 6.664 1 98.38 96 ARG A C 1
ATOM 735 O O . ARG A 1 96 ? 9.523 -25.312 6.008 1 98.38 96 ARG A O 1
ATOM 742 N N . VAL A 1 97 ? 8.414 -23.391 6.109 1 98.75 97 VAL A N 1
ATOM 743 C CA . VAL A 1 97 ? 8.148 -23.359 4.676 1 98.75 97 VAL A CA 1
ATOM 744 C C . VAL A 1 97 ? 9.469 -23.391 3.904 1 98.75 97 VAL A C 1
ATOM 746 O O . VAL A 1 97 ? 9.625 -24.172 2.963 1 98.75 97 VAL A O 1
ATOM 749 N N . LYS A 1 98 ? 10.359 -22.516 4.316 1 98.12 98 LYS A N 1
ATOM 750 C CA . LYS A 1 98 ? 11.664 -22.438 3.664 1 98.12 98 LYS A CA 1
ATOM 751 C C . LYS A 1 98 ? 12.359 -23.797 3.648 1 98.12 98 LYS A C 1
ATOM 753 O O . LYS A 1 98 ? 12.859 -24.234 2.611 1 98.12 98 LYS A O 1
ATOM 758 N N . LYS A 1 99 ? 12.383 -24.438 4.789 1 98.06 99 LYS A N 1
ATOM 759 C CA . LYS A 1 99 ? 13.031 -25.734 4.926 1 98.06 99 LYS A CA 1
ATOM 760 C C . LYS A 1 99 ? 12.383 -26.766 4.016 1 98.06 99 LYS A C 1
ATOM 762 O O . LYS A 1 99 ? 13.07 -27.578 3.4 1 98.06 99 LYS A O 1
ATOM 767 N N . GLU A 1 100 ? 11.117 -26.75 3.926 1 98.25 100 GLU A N 1
ATOM 768 C CA . GLU A 1 100 ? 10.367 -27.766 3.186 1 98.25 100 GLU A CA 1
ATOM 769 C C . GLU A 1 100 ? 10.516 -27.562 1.68 1 98.25 100 GLU A C 1
ATOM 771 O O . GLU A 1 100 ? 10.461 -28.531 0.913 1 98.25 100 GLU A O 1
ATOM 776 N N . ILE A 1 101 ? 10.727 -26.328 1.228 1 98 101 ILE A N 1
ATOM 777 C CA . ILE A 1 101 ? 10.773 -26.094 -0.212 1 98 101 ILE A CA 1
ATOM 778 C C . ILE A 1 101 ? 12.219 -26.156 -0.695 1 98 101 ILE A C 1
ATOM 780 O O . ILE A 1 101 ? 12.477 -26.234 -1.899 1 98 101 ILE A O 1
ATOM 784 N N . GLN A 1 102 ? 13.156 -26.109 0.175 1 96.69 102 GLN A N 1
ATOM 785 C CA . GLN A 1 102 ? 14.578 -26 -0.157 1 96.69 102 GLN A CA 1
ATOM 786 C C . GLN A 1 102 ? 15.008 -27.141 -1.077 1 96.69 102 GLN A C 1
ATOM 788 O O . GLN A 1 102 ? 15.727 -26.906 -2.059 1 96.69 102 GLN A O 1
ATOM 793 N N . PRO A 1 103 ? 14.586 -28.375 -0.814 1 97.5 103 PRO A N 1
ATOM 794 C CA . PRO A 1 103 ? 15.062 -29.469 -1.657 1 97.5 103 PRO A CA 1
ATOM 795 C C . PRO A 1 103 ? 14.32 -29.562 -2.99 1 97.5 103 PRO A C 1
ATOM 797 O O . PRO A 1 103 ? 14.695 -30.344 -3.859 1 97.5 103 PRO A O 1
ATOM 800 N N . LEU A 1 104 ? 13.25 -28.844 -3.15 1 98.5 104 LEU A N 1
ATOM 801 C CA . LEU A 1 104 ? 12.406 -28.922 -4.336 1 98.5 104 LEU A CA 1
ATOM 802 C C . LEU A 1 104 ? 12.906 -27.969 -5.426 1 98.5 104 LEU A C 1
ATOM 804 O O . LEU A 1 104 ? 13.469 -26.922 -5.129 1 98.5 104 LEU A O 1
ATOM 808 N N . ASN A 1 105 ? 12.766 -28.375 -6.637 1 98.12 105 ASN A N 1
ATOM 809 C CA . ASN A 1 105 ? 13.062 -27.484 -7.762 1 98.12 105 ASN A CA 1
ATOM 810 C C . ASN A 1 105 ? 11.938 -26.484 -7.996 1 98.12 105 ASN A C 1
ATOM 812 O O . ASN A 1 105 ? 11.258 -26.531 -9.023 1 98.12 105 ASN A O 1
ATOM 816 N N . VAL A 1 106 ? 11.836 -25.547 -7.145 1 98.81 106 VAL A N 1
ATOM 817 C CA . VAL A 1 106 ? 10.789 -24.531 -7.207 1 98.81 106 VAL A CA 1
ATOM 818 C C . VAL A 1 106 ? 11.172 -23.469 -8.227 1 98.81 106 VAL A C 1
ATOM 820 O O . VAL A 1 106 ? 12.25 -22.875 -8.148 1 98.81 106 VAL A O 1
ATOM 823 N N . THR A 1 107 ? 10.203 -23.219 -9.156 1 98.56 107 THR A N 1
ATOM 824 C CA . THR A 1 107 ? 10.461 -22.203 -10.18 1 98.56 107 THR A CA 1
ATOM 825 C C . THR A 1 107 ? 9.328 -21.188 -10.234 1 98.56 107 THR A C 1
ATOM 827 O O . THR A 1 107 ? 9.438 -20.172 -10.922 1 98.56 107 THR A O 1
ATOM 830 N N . MET A 1 108 ? 8.219 -21.453 -9.492 1 98.81 108 MET A N 1
ATOM 831 C CA . MET A 1 108 ? 7.066 -20.562 -9.578 1 98.81 108 MET A CA 1
ATOM 832 C C . MET A 1 108 ? 6.449 -20.344 -8.195 1 98.81 108 MET A C 1
ATOM 834 O O . MET A 1 108 ? 6.348 -21.281 -7.402 1 98.81 108 MET A O 1
ATOM 838 N N . LEU A 1 109 ? 6.086 -19.156 -7.918 1 98.94 109 LEU A N 1
ATOM 839 C CA . LEU A 1 109 ? 5.344 -18.766 -6.723 1 98.94 109 LEU A CA 1
ATOM 840 C C . LEU A 1 109 ? 4.078 -18 -7.09 1 98.94 109 LEU A C 1
ATOM 842 O O . LEU A 1 109 ? 4.145 -16.984 -7.789 1 98.94 109 LEU A O 1
ATOM 846 N N . PHE A 1 110 ? 2.943 -18.547 -6.707 1 98.88 110 PHE A N 1
ATOM 847 C CA . PHE A 1 110 ? 1.658 -17.875 -6.859 1 98.88 110 PHE A CA 1
ATOM 848 C C . PHE A 1 110 ? 1.111 -17.438 -5.504 1 98.88 110 PHE A C 1
ATOM 850 O O . PHE A 1 110 ? 0.622 -18.266 -4.73 1 98.88 110 PHE A O 1
ATOM 857 N N . ASN A 1 111 ? 1.206 -16.188 -5.234 1 98.88 111 ASN A N 1
ATOM 858 C CA . ASN A 1 111 ? 0.633 -15.594 -4.027 1 98.88 111 ASN A CA 1
ATOM 859 C C . ASN A 1 111 ? -0.837 -15.234 -4.223 1 98.88 111 ASN A C 1
ATOM 861 O O . ASN A 1 111 ? -1.153 -14.219 -4.848 1 98.88 111 ASN A O 1
ATOM 865 N N . ASN A 1 112 ? -1.733 -16.047 -3.582 1 98.62 112 ASN A N 1
ATOM 866 C CA . ASN A 1 112 ? -3.164 -15.852 -3.793 1 98.62 112 ASN A CA 1
ATOM 867 C C . ASN A 1 112 ? -3.889 -15.57 -2.479 1 98.62 112 ASN A C 1
ATOM 869 O O . ASN A 1 112 ? -5.035 -15.117 -2.482 1 98.62 112 ASN A O 1
ATOM 873 N N . ALA A 1 113 ? -3.24 -15.969 -1.37 1 98.38 113 ALA A N 1
ATOM 874 C CA . ALA A 1 113 ? -3.908 -15.75 -0.09 1 98.38 113 ALA A CA 1
ATOM 875 C C . ALA A 1 113 ? -4.301 -14.281 0.084 1 98.38 113 ALA A C 1
ATOM 877 O O . ALA A 1 113 ? -3.502 -13.383 -0.188 1 98.38 113 ALA A O 1
ATOM 878 N N . GLY A 1 114 ? -5.512 -14.062 0.479 1 97.44 114 GLY A N 1
ATOM 879 C CA . GLY A 1 114 ? -5.996 -12.703 0.657 1 97.44 114 GLY A CA 1
ATOM 880 C C . GLY A 1 114 ? -7.238 -12.625 1.527 1 97.44 114 GLY A C 1
ATOM 881 O O . GLY A 1 114 ? -8.016 -13.578 1.597 1 97.44 114 GLY A O 1
ATOM 882 N N . VAL A 1 115 ? -7.344 -11.508 2.184 1 96.88 115 VAL A N 1
ATOM 883 C CA . VAL A 1 115 ? -8.5 -11.211 3.025 1 96.88 115 VAL A CA 1
ATOM 884 C C . VAL A 1 115 ? -9.016 -9.805 2.725 1 96.88 115 VAL A C 1
ATOM 886 O O . VAL A 1 115 ? -8.227 -8.891 2.48 1 96.88 115 VAL A O 1
ATOM 889 N N . SER A 1 116 ? -10.344 -9.688 2.592 1 96.94 116 SER A N 1
ATOM 890 C CA . SER A 1 116 ? -10.992 -8.391 2.453 1 96.94 116 SER A CA 1
ATOM 891 C C . SER A 1 116 ? -11.859 -8.07 3.67 1 96.94 116 SER A C 1
ATOM 893 O O . SER A 1 116 ? -11.805 -8.781 4.676 1 96.94 116 SER A O 1
ATOM 895 N N . HIS A 1 117 ? -12.555 -6.902 3.65 1 97.12 117 HIS A N 1
ATOM 896 C CA . HIS A 1 117 ? -13.539 -6.559 4.672 1 97.12 117 HIS A CA 1
ATOM 897 C C . HIS A 1 117 ? -14.734 -7.5 4.617 1 97.12 117 HIS A C 1
ATOM 899 O O . HIS A 1 117 ? -15.031 -8.078 3.566 1 97.12 117 HIS A O 1
ATOM 905 N N . GLU A 1 118 ? -15.422 -7.738 5.715 1 95.12 118 GLU A N 1
ATOM 906 C CA . GLU A 1 118 ? -16.609 -8.586 5.734 1 95.12 118 GLU A CA 1
ATOM 907 C C . GLU A 1 118 ? -17.703 -8.023 4.82 1 95.12 118 GLU A C 1
ATOM 909 O O . GLU A 1 118 ? -18.391 -8.773 4.137 1 95.12 118 GLU A O 1
ATOM 914 N N . TYR A 1 119 ? -17.922 -6.828 4.824 1 95.5 119 TYR A N 1
ATOM 915 C CA . TYR A 1 119 ? -18.766 -5.992 3.98 1 95.5 119 TYR A CA 1
ATOM 916 C C . TYR A 1 119 ? -18.25 -4.559 3.945 1 95.5 119 TYR A C 1
ATOM 918 O O . TYR A 1 119 ? -17.391 -4.184 4.738 1 95.5 119 TYR A O 1
ATOM 926 N N . PRO A 1 120 ? -18.672 -3.82 2.906 1 96.94 120 PRO A N 1
ATOM 927 C CA . PRO A 1 120 ? -18.25 -2.418 2.93 1 96.94 120 PRO A CA 1
ATOM 928 C C . PRO A 1 120 ? -18.641 -1.708 4.227 1 96.94 120 PRO A C 1
ATOM 930 O O . PRO A 1 120 ? -19.797 -1.78 4.648 1 96.94 120 PRO A O 1
ATOM 933 N N . LYS A 1 121 ? -17.641 -1.118 4.836 1 96.69 121 LYS A N 1
ATOM 934 C CA . LYS A 1 121 ? -17.797 -0.487 6.145 1 96.69 121 LYS A CA 1
ATOM 935 C C . LYS A 1 121 ? -17.031 0.827 6.215 1 96.69 121 LYS A C 1
ATOM 937 O O . LYS A 1 121 ? -15.93 0.935 5.676 1 96.69 121 LYS A O 1
ATOM 942 N N . GLU A 1 122 ? -17.625 1.841 6.914 1 97.94 122 GLU A N 1
ATOM 943 C CA . GLU A 1 122 ? -16.875 3.07 7.113 1 97.94 122 GLU A CA 1
ATOM 944 C C . GLU A 1 122 ? -15.5 2.781 7.723 1 97.94 122 GLU A C 1
ATOM 946 O O . GLU A 1 122 ? -15.375 1.932 8.609 1 97.94 122 GLU A O 1
ATOM 951 N N . PHE A 1 123 ? -14.477 3.504 7.277 1 98.31 123 PHE A N 1
ATOM 952 C CA . PHE A 1 123 ? -13.094 3.205 7.648 1 98.31 123 PHE A CA 1
ATOM 953 C C . PHE A 1 123 ? -12.891 3.379 9.148 1 98.31 123 PHE A C 1
ATOM 955 O O . PHE A 1 123 ? -12.047 2.705 9.742 1 98.31 123 PHE A O 1
ATOM 962 N N . GLU A 1 124 ? -13.648 4.277 9.789 1 97.5 124 GLU A N 1
ATOM 963 C CA . GLU A 1 124 ? -13.375 4.648 11.172 1 97.5 124 GLU A CA 1
ATOM 964 C C . GLU A 1 124 ? -14 3.658 12.148 1 97.5 124 GLU A C 1
ATOM 966 O O . GLU A 1 124 ? -13.664 3.65 13.336 1 97.5 124 GLU A O 1
ATOM 971 N N . ILE A 1 125 ? -14.883 2.795 11.672 1 95.94 125 ILE A N 1
ATOM 972 C CA . ILE A 1 125 ? -15.523 1.876 12.609 1 95.94 125 ILE A CA 1
ATOM 973 C C . ILE A 1 125 ? -15.109 0.441 12.281 1 95.94 125 ILE A C 1
ATOM 975 O O . ILE A 1 125 ? -15.617 -0.507 12.883 1 95.94 125 ILE A O 1
ATOM 979 N N . GLU A 1 126 ? -14.242 0.223 11.289 1 95.44 126 GLU A N 1
ATOM 980 C CA . GLU A 1 126 ? -13.727 -1.109 10.992 1 95.44 126 GLU A CA 1
ATOM 981 C C . GLU A 1 126 ? -13.016 -1.71 12.203 1 95.44 126 GLU A C 1
ATOM 983 O O . GLU A 1 126 ? -12.398 -0.988 12.992 1 95.44 126 GLU A O 1
ATOM 988 N N . ASP A 1 127 ? -13.047 -3.006 12.266 1 94.56 127 ASP A N 1
ATOM 989 C CA . ASP A 1 127 ? -12.391 -3.729 13.352 1 94.56 127 ASP A CA 1
ATOM 990 C C . ASP A 1 127 ? -10.875 -3.721 13.18 1 94.56 127 ASP A C 1
ATOM 992 O O . ASP A 1 127 ? -10.359 -4.016 12.102 1 94.56 127 ASP A O 1
ATOM 996 N N . ASP A 1 128 ? -10.195 -3.422 14.312 1 95.88 128 ASP A N 1
ATOM 997 C CA . ASP A 1 128 ? -8.734 -3.424 14.289 1 95.88 128 ASP A CA 1
ATOM 998 C C . ASP A 1 128 ? -8.195 -4.801 13.906 1 95.88 128 ASP A C 1
ATOM 1000 O O . ASP A 1 128 ? -7.18 -4.902 13.219 1 95.88 128 ASP A O 1
ATOM 1004 N N . GLU A 1 129 ? -8.844 -5.762 14.422 1 97.31 129 GLU A N 1
ATOM 1005 C CA . GLU A 1 129 ? -8.406 -7.125 14.133 1 97.31 129 GLU A CA 1
ATOM 1006 C C . GLU A 1 129 ? -8.531 -7.434 12.641 1 97.31 129 GLU A C 1
ATOM 1008 O O . GLU A 1 129 ? -7.668 -8.102 12.07 1 97.31 129 GLU A O 1
ATOM 1013 N N . ARG A 1 130 ? -9.602 -7.02 12.023 1 97.69 130 ARG A N 1
ATOM 1014 C CA . ARG A 1 130 ? -9.766 -7.219 10.586 1 97.69 130 ARG A CA 1
ATOM 1015 C C . ARG A 1 130 ? -8.688 -6.484 9.797 1 97.69 130 ARG A C 1
ATOM 1017 O O . ARG A 1 130 ? -8.094 -7.043 8.875 1 97.69 130 ARG A O 1
ATOM 1024 N N . ASN A 1 131 ? -8.43 -5.254 10.195 1 98 131 ASN A N 1
ATOM 1025 C CA . ASN A 1 131 ? -7.363 -4.5 9.555 1 98 131 ASN A CA 1
ATOM 1026 C C . ASN A 1 131 ? -6.016 -5.199 9.703 1 98 131 ASN A C 1
ATOM 1028 O O . ASN A 1 131 ? -5.234 -5.266 8.75 1 98 131 ASN A O 1
ATOM 1032 N N . ARG A 1 132 ? -5.773 -5.703 10.883 1 97.88 132 ARG A N 1
ATOM 1033 C CA . ARG A 1 132 ? -4.539 -6.449 11.125 1 97.88 132 ARG A CA 1
ATOM 1034 C C . ARG A 1 132 ? -4.449 -7.664 10.203 1 97.88 132 ARG A C 1
ATOM 1036 O O . ARG A 1 132 ? -3.396 -7.926 9.617 1 97.88 132 ARG A O 1
ATOM 1043 N N . GLN A 1 133 ? -5.504 -8.391 10.07 1 98.44 133 GLN A N 1
ATOM 1044 C CA . GLN A 1 133 ? -5.531 -9.578 9.227 1 98.44 133 GLN A CA 1
ATOM 1045 C C . GLN A 1 133 ? -5.266 -9.227 7.77 1 98.44 133 GLN A C 1
ATOM 1047 O O . GLN A 1 133 ? -4.555 -9.945 7.066 1 98.44 133 GLN A O 1
ATOM 1052 N N . ILE A 1 134 ? -5.848 -8.156 7.324 1 98.69 134 ILE A N 1
ATOM 1053 C CA . ILE A 1 134 ? -5.656 -7.723 5.941 1 98.69 134 ILE A CA 1
ATOM 1054 C C . ILE A 1 134 ? -4.18 -7.438 5.691 1 98.69 134 ILE A C 1
ATOM 1056 O O . ILE A 1 134 ? -3.613 -7.891 4.695 1 98.69 134 ILE A O 1
ATOM 1060 N N . LEU A 1 135 ? -3.52 -6.746 6.574 1 98.69 135 LEU A N 1
ATOM 1061 C CA . LEU A 1 135 ? -2.104 -6.445 6.395 1 98.69 135 LEU A CA 1
ATOM 1062 C C . LEU A 1 135 ? -1.261 -7.715 6.469 1 98.69 135 LEU A C 1
ATOM 1064 O O . LEU A 1 135 ? -0.316 -7.883 5.695 1 98.69 135 LEU A O 1
ATOM 1068 N N . GLU A 1 136 ? -1.626 -8.539 7.395 1 98.62 136 GLU A N 1
ATOM 1069 C CA . GLU A 1 136 ? -0.821 -9.742 7.605 1 98.62 136 GLU A CA 1
ATOM 1070 C C . GLU A 1 136 ? -0.921 -10.688 6.41 1 98.62 136 GLU A C 1
ATOM 1072 O O . GLU A 1 136 ? 0.091 -11.203 5.934 1 98.62 136 GLU A O 1
ATOM 1077 N N . VAL A 1 137 ? -2.074 -10.867 5.922 1 98.81 137 VAL A N 1
ATOM 1078 C CA . VAL A 1 137 ? -2.289 -11.852 4.867 1 98.81 137 VAL A CA 1
ATOM 1079 C C . VAL A 1 137 ? -1.924 -11.25 3.514 1 98.81 137 VAL A C 1
ATOM 1081 O O . VAL A 1 137 ? -1.18 -11.852 2.736 1 98.81 137 VAL A O 1
ATOM 1084 N N . ASN A 1 138 ? -2.402 -10.039 3.262 1 98.88 138 ASN A N 1
ATOM 1085 C CA . ASN A 1 138 ? -2.264 -9.461 1.929 1 98.88 138 ASN A CA 1
ATOM 1086 C C . ASN A 1 138 ? -0.86 -8.906 1.7 1 98.88 138 ASN A C 1
ATOM 1088 O O . ASN A 1 138 ? -0.379 -8.875 0.566 1 98.88 138 ASN A O 1
ATOM 1092 N N . VAL A 1 139 ? -0.226 -8.43 2.768 1 98.81 139 VAL A N 1
ATOM 1093 C CA . VAL A 1 139 ? 1.037 -7.723 2.605 1 98.81 139 VAL A CA 1
ATOM 1094 C C . VAL A 1 139 ? 2.182 -8.562 3.16 1 98.81 139 VAL A C 1
ATOM 1096 O O . VAL A 1 139 ? 3.021 -9.062 2.402 1 98.81 139 VAL A O 1
ATOM 1099 N N . ASN A 1 140 ? 2.113 -8.883 4.422 1 98.69 140 ASN A N 1
ATOM 1100 C CA . ASN A 1 140 ? 3.25 -9.539 5.062 1 98.69 140 ASN A CA 1
ATOM 1101 C C . ASN A 1 140 ? 3.482 -10.938 4.492 1 98.69 140 ASN A C 1
ATOM 1103 O O . ASN A 1 140 ? 4.613 -11.289 4.145 1 98.69 140 ASN A O 1
ATOM 1107 N N . ALA A 1 141 ? 2.443 -11.688 4.426 1 98.81 141 ALA A N 1
ATOM 1108 C CA . ALA A 1 141 ? 2.594 -13.055 3.914 1 98.81 141 ALA A CA 1
ATOM 1109 C C . ALA A 1 141 ? 3.15 -13.047 2.492 1 98.81 141 ALA A C 1
ATOM 1111 O O . ALA A 1 141 ? 4.098 -13.773 2.188 1 98.81 141 ALA A O 1
ATOM 1112 N N . LEU A 1 142 ? 2.613 -12.227 1.671 1 98.88 142 LEU A N 1
ATOM 1113 C CA . LEU A 1 142 ? 3.031 -12.148 0.276 1 98.88 142 LEU A CA 1
ATOM 1114 C C . LEU A 1 142 ? 4.496 -11.734 0.17 1 98.88 142 LEU A C 1
ATOM 1116 O O . LEU A 1 142 ? 5.266 -12.344 -0.575 1 98.88 142 LEU A O 1
ATOM 1120 N N . THR A 1 143 ? 4.906 -10.711 0.904 1 98.75 143 THR A N 1
ATOM 1121 C CA . THR A 1 143 ? 6.277 -10.219 0.823 1 98.75 143 THR A CA 1
ATOM 1122 C C . THR A 1 143 ? 7.258 -11.25 1.374 1 98.75 143 THR A C 1
ATOM 1124 O O . THR A 1 143 ? 8.344 -11.438 0.819 1 98.75 143 THR A O 1
ATOM 1127 N N . LYS A 1 144 ? 6.883 -11.898 2.449 1 98.69 144 LYS A N 1
ATOM 1128 C CA . LYS A 1 144 ? 7.762 -12.898 3.045 1 98.69 144 LYS A CA 1
ATOM 1129 C C . LYS A 1 144 ? 7.91 -14.109 2.133 1 98.69 144 LYS A C 1
ATOM 1131 O O . LYS A 1 144 ? 9.008 -14.633 1.961 1 98.69 144 LYS A O 1
ATOM 1136 N N . MET A 1 145 ? 6.824 -14.531 1.526 1 98.81 145 MET A N 1
ATOM 1137 C CA . MET A 1 145 ? 6.883 -15.648 0.59 1 98.81 145 MET A CA 1
ATOM 1138 C C . MET A 1 145 ? 7.758 -15.305 -0.611 1 98.81 145 MET A C 1
ATOM 1140 O O . MET A 1 145 ? 8.531 -16.141 -1.076 1 98.81 145 MET A O 1
ATOM 1144 N N . SER A 1 146 ? 7.613 -14.102 -1.119 1 98.88 146 SER A N 1
ATOM 1145 C CA . SER A 1 146 ? 8.438 -13.648 -2.238 1 98.88 146 SER A CA 1
ATOM 1146 C C . SER A 1 146 ? 9.914 -13.656 -1.875 1 98.88 146 SER A C 1
ATOM 1148 O O . SER A 1 146 ? 10.758 -14.055 -2.686 1 98.88 146 SER A O 1
ATOM 1150 N N . ARG A 1 147 ? 10.203 -13.25 -0.684 1 98.38 147 ARG A N 1
ATOM 1151 C CA . ARG A 1 147 ? 11.586 -13.203 -0.215 1 98.38 147 ARG A CA 1
ATOM 1152 C C . ARG A 1 147 ? 12.164 -14.602 -0.095 1 98.38 147 ARG A C 1
ATOM 1154 O O . ARG A 1 147 ? 13.352 -14.812 -0.372 1 98.38 147 ARG A O 1
ATOM 1161 N N . LEU A 1 148 ? 11.367 -15.555 0.278 1 98 148 LEU A N 1
ATOM 1162 C CA . LEU A 1 148 ? 11.812 -16.922 0.507 1 98 148 LEU A CA 1
ATOM 1163 C C . LEU A 1 148 ? 12.328 -17.562 -0.786 1 98 148 LEU A C 1
ATOM 1165 O O . LEU A 1 148 ? 13.203 -18.422 -0.756 1 98 148 LEU A O 1
ATOM 1169 N N . VAL A 1 149 ? 11.805 -17.109 -1.95 1 98.5 149 VAL A N 1
ATOM 1170 C CA . VAL A 1 149 ? 12.133 -17.797 -3.191 1 98.5 149 VAL A CA 1
ATOM 1171 C C . VAL A 1 149 ? 13.148 -16.984 -3.982 1 98.5 149 VAL A C 1
ATOM 1173 O O . VAL A 1 149 ? 13.734 -17.469 -4.953 1 98.5 149 VAL A O 1
ATOM 1176 N N . ALA A 1 150 ? 13.391 -15.75 -3.566 1 98.25 150 ALA A N 1
ATOM 1177 C CA . ALA A 1 150 ? 14.141 -14.781 -4.363 1 98.25 150 ALA A CA 1
ATOM 1178 C C . ALA A 1 150 ? 15.555 -15.273 -4.645 1 98.25 150 ALA A C 1
ATOM 1180 O O . ALA A 1 150 ? 16 -15.273 -5.797 1 98.25 150 ALA A O 1
ATOM 1181 N N . GLU A 1 151 ? 16.266 -15.688 -3.666 1 97.06 151 GLU A N 1
ATOM 1182 C CA . GLU A 1 151 ? 17.656 -16.125 -3.834 1 97.06 151 GLU A CA 1
ATOM 1183 C C . GLU A 1 151 ? 17.75 -17.312 -4.77 1 97.06 151 GLU A C 1
ATOM 1185 O O . GLU A 1 151 ? 18.641 -17.375 -5.621 1 97.06 151 GLU A O 1
ATOM 1190 N N . LYS A 1 152 ? 16.891 -18.25 -4.535 1 97.62 152 LYS A N 1
ATOM 1191 C CA . LYS A 1 152 ? 16.859 -19.453 -5.379 1 97.62 152 LYS A CA 1
ATOM 1192 C C . LYS A 1 152 ? 16.578 -19.094 -6.832 1 97.62 152 LYS A C 1
ATOM 1194 O O . LYS A 1 152 ? 17.25 -19.578 -7.742 1 97.62 152 LYS A O 1
ATOM 1199 N N . PHE A 1 153 ? 15.594 -18.25 -7.094 1 98.62 153 PHE A N 1
ATOM 1200 C CA . PHE A 1 153 ? 15.234 -17.844 -8.445 1 98.62 153 PHE A CA 1
ATOM 1201 C C . PHE A 1 153 ? 16.375 -17.094 -9.102 1 98.62 153 PHE A C 1
ATOM 1203 O O . PHE A 1 153 ? 16.672 -17.312 -10.281 1 98.62 153 PHE A O 1
ATOM 1210 N N . LYS A 1 154 ? 17.047 -16.219 -8.359 1 98.25 154 LYS A N 1
ATOM 1211 C CA . LYS A 1 154 ? 18.188 -15.484 -8.883 1 98.25 154 LYS A CA 1
ATOM 1212 C C . LYS A 1 154 ? 19.328 -16.438 -9.281 1 98.25 154 LYS A C 1
ATOM 1214 O O . LYS A 1 154 ? 19.922 -16.281 -10.344 1 98.25 154 LYS A O 1
ATOM 1219 N N . ALA A 1 155 ? 19.578 -17.359 -8.422 1 97.69 155 ALA A N 1
ATOM 1220 C CA . ALA A 1 155 ? 20.672 -18.297 -8.656 1 97.69 155 ALA A CA 1
ATOM 1221 C C . ALA A 1 155 ? 20.422 -19.141 -9.906 1 97.69 155 ALA A C 1
ATOM 1223 O O . ALA A 1 155 ? 21.344 -19.438 -10.664 1 97.69 155 ALA A O 1
ATOM 1224 N N . GLN A 1 156 ? 19.156 -19.453 -10.117 1 96.88 156 GLN A N 1
ATOM 1225 C CA . GLN A 1 156 ? 18.766 -20.281 -11.25 1 96.88 156 GLN A CA 1
ATOM 1226 C C . GLN A 1 156 ? 18.625 -19.438 -12.516 1 96.88 156 GLN A C 1
ATOM 1228 O O . GLN A 1 156 ? 18.531 -19.969 -13.617 1 96.88 156 GLN A O 1
ATOM 1233 N N . LYS A 1 157 ? 18.562 -18.172 -12.352 1 97.94 157 LYS A N 1
ATOM 1234 C CA . LYS A 1 157 ? 18.297 -17.219 -13.438 1 97.94 157 LYS A CA 1
ATOM 1235 C C . LYS A 1 157 ? 17.016 -17.594 -14.172 1 97.94 157 LYS A C 1
ATOM 1237 O O . LYS A 1 157 ? 16.984 -17.641 -15.398 1 97.94 157 LYS A O 1
ATOM 1242 N N . ASN A 1 158 ? 16.109 -18.047 -13.391 1 97.31 158 ASN A N 1
ATOM 1243 C CA . ASN A 1 158 ? 14.781 -18.453 -13.852 1 97.31 158 ASN A CA 1
ATOM 1244 C C . ASN A 1 158 ? 13.773 -18.469 -12.703 1 97.31 158 ASN A C 1
ATOM 1246 O O . ASN A 1 158 ? 14.109 -18.859 -11.586 1 97.31 158 ASN A O 1
ATOM 1250 N N . GLY A 1 159 ? 12.648 -17.969 -12.961 1 97.88 159 GLY A N 1
ATOM 1251 C CA . GLY A 1 159 ? 11.617 -17.984 -11.938 1 97.88 159 GLY A CA 1
ATOM 1252 C C . GLY A 1 159 ? 10.461 -17.062 -12.242 1 97.88 159 GLY A C 1
ATOM 1253 O O . GLY A 1 159 ? 10.586 -16.156 -13.078 1 97.88 159 GLY A O 1
ATOM 1254 N N . LEU A 1 160 ? 9.312 -17.344 -11.602 1 98.38 160 LEU A N 1
ATOM 1255 C CA . LEU A 1 160 ? 8.094 -16.562 -11.773 1 98.38 160 LEU A CA 1
ATOM 1256 C C . LEU A 1 160 ? 7.414 -16.328 -10.43 1 98.38 160 LEU A C 1
ATOM 1258 O O . LEU A 1 160 ? 7.227 -17.266 -9.641 1 98.38 160 LEU A O 1
ATOM 1262 N N . ILE A 1 161 ? 7.176 -15.117 -10.141 1 98.75 161 ILE A N 1
ATOM 1263 C CA . ILE A 1 161 ? 6.34 -14.734 -9.008 1 98.75 161 ILE A CA 1
ATOM 1264 C C . ILE A 1 161 ? 5.059 -14.07 -9.508 1 98.75 161 ILE A C 1
ATOM 1266 O O . ILE A 1 161 ? 5.117 -13.07 -10.234 1 98.75 161 ILE A O 1
ATOM 1270 N N . VAL A 1 162 ? 3.932 -14.641 -9.195 1 98.56 162 VAL A N 1
ATOM 1271 C CA . VAL A 1 162 ? 2.631 -14.07 -9.531 1 98.56 162 VAL A CA 1
ATOM 1272 C C . VAL A 1 162 ? 1.926 -13.602 -8.266 1 98.56 162 VAL A C 1
ATOM 1274 O O . VAL A 1 162 ? 1.739 -14.383 -7.328 1 98.56 162 VAL A O 1
ATOM 1277 N N . ASN A 1 163 ? 1.604 -12.367 -8.195 1 98.75 163 ASN A N 1
ATOM 1278 C CA . ASN A 1 163 ? 0.862 -11.781 -7.086 1 98.75 163 ASN A CA 1
ATOM 1279 C C . ASN A 1 163 ? -0.564 -11.422 -7.492 1 98.75 163 ASN A C 1
ATOM 1281 O O . ASN A 1 163 ? -0.772 -10.609 -8.391 1 98.75 163 ASN A O 1
ATOM 1285 N N . THR A 1 164 ? -1.535 -12.039 -6.836 1 98.25 164 THR A N 1
ATOM 1286 C CA . THR A 1 164 ? -2.932 -11.75 -7.145 1 98.25 164 THR A CA 1
ATOM 1287 C C . THR A 1 164 ? -3.336 -10.391 -6.582 1 98.25 164 THR A C 1
ATOM 1289 O O . THR A 1 164 ? -3.293 -10.18 -5.371 1 98.25 164 THR A O 1
ATOM 1292 N N . GLY A 1 165 ? -3.676 -9.547 -7.438 1 97.81 165 GLY A N 1
ATOM 1293 C CA . GLY A 1 165 ? -4.047 -8.188 -7.062 1 97.81 165 GLY A CA 1
ATOM 1294 C C . GLY A 1 165 ? -5.539 -7.934 -7.148 1 97.81 165 GLY A C 1
ATOM 1295 O O . GLY A 1 165 ? -6.344 -8.82 -6.84 1 97.81 165 GLY A O 1
ATOM 1296 N N . SER A 1 166 ? -5.91 -6.695 -7.418 1 97.44 166 SER A N 1
ATOM 1297 C CA . SER A 1 166 ? -7.309 -6.27 -7.457 1 97.44 166 SER A CA 1
ATOM 1298 C C . SER A 1 166 ? -7.461 -4.941 -8.188 1 97.44 166 SER A C 1
ATOM 1300 O O . SER A 1 166 ? -6.562 -4.102 -8.156 1 97.44 166 SER A O 1
ATOM 1302 N N . PHE A 1 167 ? -8.633 -4.766 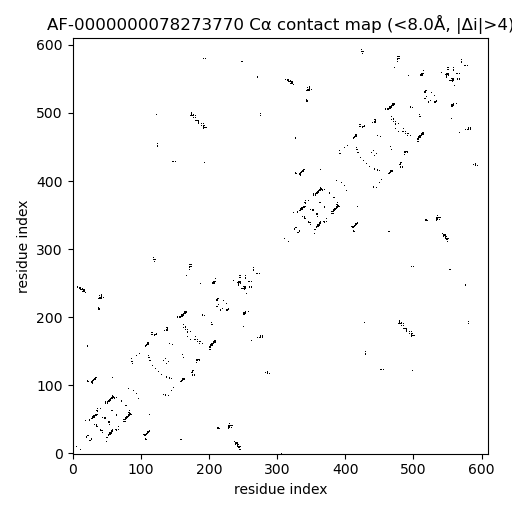-8.75 1 96.19 167 PHE A N 1
ATOM 1303 C CA . PHE A 1 167 ? -9 -3.486 -9.344 1 96.19 167 PHE A CA 1
ATOM 1304 C C . PHE A 1 167 ? -9.086 -2.4 -8.281 1 96.19 167 PHE A C 1
ATOM 1306 O O . PHE A 1 167 ? -9.078 -1.209 -8.594 1 96.19 167 PHE A O 1
ATOM 1313 N N . SER A 1 168 ? -9.188 -2.781 -7.016 1 96.88 168 SER A N 1
ATOM 1314 C CA . SER A 1 168 ? -9.266 -1.802 -5.938 1 96.88 168 SER A CA 1
ATOM 1315 C C . SER A 1 168 ? -7.957 -1.029 -5.805 1 96.88 168 SER A C 1
ATOM 1317 O O . SER A 1 168 ? -7.906 0.011 -5.145 1 96.88 168 SER A O 1
ATOM 1319 N N . ALA A 1 169 ? -6.867 -1.533 -6.371 1 96.69 169 ALA A N 1
ATOM 1320 C CA . ALA A 1 169 ? -5.629 -0.766 -6.445 1 96.69 169 ALA A CA 1
ATOM 1321 C C . ALA A 1 169 ? -5.703 0.296 -7.539 1 96.69 169 ALA A C 1
ATOM 1323 O O . ALA A 1 169 ? -5.078 1.354 -7.434 1 96.69 169 ALA A O 1
ATOM 1324 N N . LEU A 1 170 ? -6.434 -0.021 -8.602 1 93.5 170 LEU A N 1
ATOM 1325 C CA . LEU A 1 170 ? -6.621 0.873 -9.742 1 93.5 170 LEU A CA 1
ATOM 1326 C C . LEU A 1 170 ? -7.625 1.974 -9.406 1 93.5 170 LEU A C 1
ATOM 1328 O O . LEU A 1 170 ? -7.41 3.139 -9.75 1 93.5 170 LEU A O 1
ATOM 1332 N N . VAL A 1 171 ? -8.672 1.559 -8.781 1 96 171 VAL A N 1
ATOM 1333 C CA . VAL A 1 171 ? -9.719 2.461 -8.312 1 96 171 VAL A CA 1
ATOM 1334 C C . VAL A 1 171 ? -9.938 2.264 -6.812 1 96 171 VAL A C 1
ATOM 1336 O O . VAL A 1 171 ? -10.789 1.472 -6.402 1 96 171 VAL A O 1
ATOM 1339 N N . PRO A 1 172 ? -9.18 3.045 -6.012 1 97.44 172 PRO A N 1
ATOM 1340 C CA . PRO A 1 172 ? -9.367 2.9 -4.566 1 97.44 172 PRO A CA 1
ATOM 1341 C C . PRO A 1 172 ? -10.836 3.021 -4.152 1 97.44 172 PRO A C 1
ATOM 1343 O O . PRO A 1 172 ? -11.531 3.947 -4.582 1 97.44 172 PRO A O 1
ATOM 1346 N N . SER A 1 173 ? -11.305 2.1 -3.338 1 97.62 173 SER A N 1
ATOM 1347 C CA . SER A 1 173 ? -12.727 1.896 -3.111 1 97.62 173 SER A CA 1
ATOM 1348 C C . SER A 1 173 ? -13.148 2.408 -1.737 1 97.62 173 SER A C 1
ATOM 1350 O O . SER A 1 173 ? -12.711 1.878 -0.712 1 97.62 173 SER A O 1
ATOM 1352 N N . PRO A 1 174 ? -14.055 3.422 -1.734 1 98.44 174 PRO A N 1
ATOM 1353 C CA . PRO A 1 174 ? -14.656 3.805 -0.455 1 98.44 174 PRO A CA 1
ATOM 1354 C C . PRO A 1 174 ? -15.312 2.629 0.265 1 98.44 174 PRO A C 1
ATOM 1356 O O . PRO A 1 174 ? -15.891 1.75 -0.381 1 98.44 174 PRO A O 1
ATOM 1359 N N . PHE A 1 175 ? -15.172 2.553 1.591 1 98.5 175 PHE A N 1
ATOM 1360 C CA . PHE A 1 175 ? -15.742 1.541 2.473 1 98.5 175 PHE A CA 1
ATOM 1361 C C . PHE A 1 175 ? -14.938 0.248 2.404 1 98.5 175 PHE A C 1
ATOM 1363 O O . PHE A 1 175 ? -15.219 -0.706 3.131 1 98.5 175 PHE A O 1
ATOM 1370 N N . LEU A 1 176 ? -13.93 0.192 1.574 1 98.44 176 LEU A N 1
ATOM 1371 C CA . LEU A 1 176 ? -12.922 -0.861 1.519 1 98.44 176 LEU A CA 1
ATOM 1372 C C . LEU A 1 176 ? -11.523 -0.271 1.563 1 98.44 176 LEU A C 1
ATOM 1374 O O . LEU A 1 176 ? -10.617 -0.75 0.872 1 98.44 176 LEU A O 1
ATOM 1378 N N . ALA A 1 177 ? -11.359 0.763 2.324 1 98.69 177 ALA A N 1
ATOM 1379 C CA . ALA A 1 177 ? -10.156 1.591 2.271 1 98.69 177 ALA A CA 1
ATOM 1380 C C . ALA A 1 177 ? -8.914 0.773 2.609 1 98.69 177 ALA A C 1
ATOM 1382 O O . ALA A 1 177 ? -7.887 0.886 1.937 1 98.69 177 ALA A O 1
ATOM 1383 N N . PHE A 1 178 ? -9.023 -0.016 3.65 1 98.62 178 PHE A N 1
ATOM 1384 C CA . PHE A 1 178 ? -7.859 -0.763 4.102 1 98.62 178 PHE A CA 1
ATOM 1385 C C . PHE A 1 178 ? -7.488 -1.85 3.102 1 98.62 178 PHE A C 1
ATOM 1387 O O . PHE A 1 178 ? -6.309 -2.062 2.814 1 98.62 178 PHE A O 1
ATOM 1394 N N . TYR A 1 179 ? -8.484 -2.549 2.566 1 98.56 179 TYR A N 1
ATOM 1395 C CA . TYR A 1 179 ? -8.266 -3.543 1.521 1 98.56 179 TYR A CA 1
ATOM 1396 C C . TYR A 1 179 ? -7.656 -2.902 0.281 1 98.56 179 TYR A C 1
ATOM 1398 O O . TYR A 1 179 ? -6.672 -3.41 -0.266 1 98.56 179 TYR A O 1
ATOM 1406 N N . SER A 1 180 ? -8.211 -1.777 -0.17 1 98.62 180 SER A N 1
ATOM 1407 C CA . SER A 1 180 ? -7.672 -1.045 -1.313 1 98.62 180 SER A CA 1
ATOM 1408 C C . SER A 1 180 ? -6.211 -0.666 -1.091 1 98.62 180 SER A C 1
ATOM 1410 O O . SER A 1 180 ? -5.387 -0.792 -1.999 1 98.62 180 SER A O 1
ATOM 1412 N N . GLY A 1 181 ? -5.973 -0.178 0.117 1 98.88 181 GLY A N 1
ATOM 1413 C CA . GLY A 1 181 ? -4.594 0.13 0.466 1 98.88 181 GLY A CA 1
ATOM 1414 C C . GLY A 1 181 ? -3.67 -1.066 0.35 1 98.88 181 GLY A C 1
ATOM 1415 O O . GLY A 1 181 ? -2.59 -0.968 -0.237 1 98.88 181 GLY A O 1
ATOM 1416 N N . SER A 1 182 ? -4.039 -2.189 0.84 1 98.88 182 SER A N 1
ATOM 1417 C CA . SER A 1 182 ? -3.203 -3.387 0.837 1 98.88 182 SER A CA 1
ATOM 1418 C C . SER A 1 182 ? -2.898 -3.844 -0.585 1 98.88 182 SER A C 1
ATOM 1420 O O . SER A 1 182 ? -1.773 -4.246 -0.887 1 98.88 182 SER A O 1
ATOM 1422 N N . LYS A 1 183 ? -3.875 -3.807 -1.451 1 98.81 183 LYS A N 1
ATOM 1423 C CA . LYS A 1 183 ? -3.662 -4.258 -2.824 1 98.81 183 LYS A CA 1
ATOM 1424 C C . LYS A 1 183 ? -2.844 -3.24 -3.615 1 98.81 183 LYS A C 1
ATOM 1426 O O . LYS A 1 183 ? -2.064 -3.613 -4.496 1 98.81 183 LYS A O 1
ATOM 1431 N N . SER A 1 184 ? -2.979 -1.95 -3.258 1 98.81 184 SER A N 1
ATOM 1432 C CA . SER A 1 184 ? -2.1 -0.94 -3.84 1 98.81 184 SER A CA 1
ATOM 1433 C C . SER A 1 184 ? -0.653 -1.147 -3.4 1 98.81 184 SER A C 1
ATOM 1435 O O . SER A 1 184 ? 0.275 -0.938 -4.184 1 98.81 184 SER A O 1
ATOM 1437 N N . PHE A 1 185 ? -0.49 -1.508 -2.125 1 98.94 185 PHE A N 1
ATOM 1438 C CA . PHE A 1 185 ? 0.833 -1.896 -1.648 1 98.94 185 PHE A CA 1
ATOM 1439 C C . PHE A 1 185 ? 1.414 -3.01 -2.51 1 98.94 185 PHE A C 1
ATOM 1441 O O . PHE A 1 185 ? 2.547 -2.908 -2.984 1 98.94 185 PHE A O 1
ATOM 1448 N N . VAL A 1 186 ? 0.663 -4.02 -2.742 1 98.88 186 VAL A N 1
ATOM 1449 C CA . VAL A 1 186 ? 1.109 -5.203 -3.471 1 98.88 186 VAL A CA 1
ATOM 1450 C C . VAL A 1 186 ? 1.485 -4.816 -4.898 1 98.88 186 VAL A C 1
ATOM 1452 O O . VAL A 1 186 ? 2.477 -5.312 -5.441 1 98.88 186 VAL A O 1
ATOM 1455 N N . GLN A 1 187 ? 0.705 -3.967 -5.5 1 98.62 187 GLN A N 1
ATOM 1456 C CA . GLN A 1 187 ? 1 -3.539 -6.863 1 98.62 187 GLN A CA 1
ATOM 1457 C C . GLN A 1 187 ? 2.355 -2.842 -6.941 1 98.62 187 GLN A C 1
ATOM 1459 O O . GLN A 1 187 ? 3.193 -3.197 -7.773 1 98.62 187 GLN A O 1
ATOM 1464 N N . ALA A 1 188 ? 2.574 -1.872 -6.066 1 98.69 188 ALA A N 1
ATOM 1465 C CA . ALA A 1 188 ? 3.83 -1.123 -6.066 1 98.69 188 ALA A CA 1
ATOM 1466 C C . ALA A 1 188 ? 5.012 -2.031 -5.734 1 98.69 188 ALA A C 1
ATOM 1468 O O . ALA A 1 188 ? 6.062 -1.948 -6.371 1 98.69 188 ALA A O 1
ATOM 1469 N N . TYR A 1 189 ? 4.816 -2.881 -4.711 1 98.88 189 TYR A N 1
ATOM 1470 C CA . TYR A 1 189 ? 5.84 -3.842 -4.316 1 98.88 189 TYR A CA 1
ATOM 1471 C C . TYR A 1 189 ? 6.219 -4.746 -5.484 1 98.88 189 TYR A C 1
ATOM 1473 O O . TYR A 1 189 ? 7.402 -4.969 -5.746 1 98.88 189 TYR A O 1
ATOM 1481 N N . SER A 1 190 ? 5.223 -5.211 -6.242 1 98.75 190 SER A N 1
ATOM 1482 C CA . SER A 1 190 ? 5.438 -6.094 -7.387 1 98.75 190 SER A CA 1
ATOM 1483 C C . SER A 1 190 ? 6.258 -5.402 -8.469 1 98.75 190 SER A C 1
ATOM 1485 O O . SER A 1 190 ? 7.164 -6.008 -9.047 1 98.75 190 SER A O 1
ATOM 1487 N N . GLN A 1 191 ? 5.965 -4.172 -8.727 1 98.25 191 GLN A N 1
ATOM 1488 C CA . GLN A 1 191 ? 6.695 -3.422 -9.742 1 98.25 191 GLN A CA 1
ATOM 1489 C C . GLN A 1 191 ? 8.148 -3.199 -9.32 1 98.25 191 GLN A C 1
ATOM 1491 O O . GLN A 1 191 ? 9.062 -3.35 -10.133 1 98.25 191 GLN A O 1
ATOM 1496 N N . ALA A 1 192 ? 8.312 -2.857 -8.039 1 98.75 192 ALA A N 1
ATOM 1497 C CA . ALA A 1 192 ? 9.656 -2.598 -7.539 1 98.75 192 ALA A CA 1
ATOM 1498 C C . ALA A 1 192 ? 10.516 -3.857 -7.594 1 98.75 192 ALA A C 1
ATOM 1500 O O . ALA A 1 192 ? 11.625 -3.838 -8.141 1 98.75 192 ALA A O 1
ATOM 1501 N N . ILE A 1 193 ? 9.984 -4.973 -7.109 1 98.81 193 ILE A N 1
ATOM 1502 C CA . ILE A 1 193 ? 10.82 -6.168 -7.051 1 98.81 193 ILE A CA 1
ATOM 1503 C C . ILE A 1 193 ? 10.945 -6.785 -8.438 1 98.81 193 ILE A C 1
ATOM 1505 O O . ILE A 1 193 ? 11.93 -7.469 -8.742 1 98.81 193 ILE A O 1
ATOM 1509 N N . GLY A 1 194 ? 9.891 -6.562 -9.305 1 98.25 194 GLY A N 1
ATOM 1510 C CA . GLY A 1 194 ? 10.023 -6.98 -10.688 1 98.25 194 GLY A CA 1
ATOM 1511 C C . GLY A 1 194 ? 11.234 -6.387 -11.383 1 98.25 194 GLY A C 1
ATOM 1512 O O . GLY A 1 194 ? 11.984 -7.102 -12.055 1 98.25 194 GLY A O 1
ATOM 1513 N N . ALA A 1 195 ? 11.414 -5.137 -11.172 1 98.12 195 ALA A N 1
ATOM 1514 C CA . ALA A 1 195 ? 12.562 -4.457 -11.758 1 98.12 195 ALA A CA 1
ATOM 1515 C C . ALA A 1 195 ? 13.867 -4.977 -11.148 1 98.12 195 ALA A C 1
ATOM 1517 O O . ALA A 1 195 ? 14.883 -5.074 -11.844 1 98.12 195 ALA A O 1
ATOM 1518 N N . GLU A 1 196 ? 13.891 -5.285 -9.867 1 98.44 196 GLU A N 1
ATOM 1519 C CA . GLU A 1 196 ? 15.086 -5.797 -9.195 1 98.44 196 GLU A CA 1
ATOM 1520 C C . GLU A 1 196 ? 15.469 -7.18 -9.727 1 98.44 196 GLU A C 1
ATOM 1522 O O . GLU A 1 196 ? 16.641 -7.523 -9.773 1 98.44 196 GLU A O 1
ATOM 1527 N N . LEU A 1 197 ? 14.461 -7.938 -10.133 1 98.44 197 LEU A N 1
ATOM 1528 C CA . LEU A 1 197 ? 14.688 -9.344 -10.453 1 98.44 197 LEU A CA 1
ATOM 1529 C C . LEU A 1 197 ? 14.906 -9.539 -11.945 1 98.44 197 LEU A C 1
ATOM 1531 O O . LEU A 1 197 ? 15.414 -10.57 -12.375 1 98.44 197 LEU A O 1
ATOM 1535 N N . GLU A 1 198 ? 14.547 -8.578 -12.719 1 96.69 198 GLU A N 1
ATOM 1536 C CA . GLU A 1 198 ? 14.609 -8.656 -14.172 1 96.69 198 GLU A CA 1
ATOM 1537 C C . GLU A 1 198 ? 16.016 -9.008 -14.648 1 96.69 198 GLU A C 1
ATOM 1539 O O . GLU A 1 198 ? 16.188 -9.852 -15.523 1 96.69 198 GLU A O 1
ATOM 1544 N N . PRO A 1 199 ? 17.062 -8.367 -14.086 1 97.19 199 PRO A N 1
ATOM 1545 C CA . PRO A 1 199 ? 18.406 -8.695 -14.547 1 97.19 199 PRO A CA 1
ATOM 1546 C C . PRO A 1 199 ? 18.781 -10.156 -14.305 1 97.19 199 PRO A C 1
ATOM 1548 O O . PRO A 1 199 ? 19.75 -10.656 -14.883 1 97.19 199 PRO A O 1
ATOM 1551 N N . PHE A 1 200 ? 18.062 -10.867 -13.531 1 98.06 200 PHE A N 1
ATOM 1552 C CA . PHE A 1 200 ? 18.344 -12.266 -13.195 1 98.06 200 PHE A CA 1
ATOM 1553 C C . PHE A 1 200 ? 17.391 -13.195 -13.953 1 98.06 200 PHE A C 1
ATOM 1555 O O . PHE A 1 200 ? 17.266 -14.367 -13.594 1 98.06 200 PHE A O 1
ATOM 1562 N N . ASN A 1 201 ? 16.625 -12.656 -14.883 1 97.25 201 ASN A N 1
ATOM 1563 C CA . ASN A 1 201 ? 15.68 -13.43 -15.688 1 97.25 201 ASN A CA 1
ATOM 1564 C C . ASN A 1 201 ? 14.578 -14.039 -14.82 1 97.25 201 ASN A C 1
ATOM 1566 O O . ASN A 1 201 ? 14.18 -15.188 -15.039 1 97.25 201 ASN A O 1
ATOM 1570 N N . VAL A 1 202 ? 14.211 -13.375 -13.789 1 97.94 202 VAL A N 1
ATOM 1571 C CA . VAL A 1 202 ? 13.078 -13.742 -12.945 1 97.94 202 VAL A CA 1
ATOM 1572 C C . VAL A 1 202 ? 11.906 -12.797 -13.219 1 97.94 202 VAL A C 1
ATOM 1574 O O . VAL A 1 202 ? 12.062 -11.578 -13.195 1 97.94 202 VAL A O 1
ATOM 1577 N N . SER A 1 203 ? 10.742 -13.344 -13.516 1 96.94 203 SER A N 1
ATOM 1578 C CA . SER A 1 203 ? 9.562 -12.547 -13.852 1 96.94 203 SER A CA 1
ATOM 1579 C C . SER A 1 203 ? 8.672 -12.336 -12.633 1 96.94 203 SER A C 1
ATOM 1581 O O . SER A 1 203 ? 8.5 -13.25 -11.82 1 96.94 203 SER A O 1
ATOM 1583 N N . VAL A 1 204 ? 8.18 -11.148 -12.492 1 98 204 VAL A N 1
ATOM 1584 C CA . VAL A 1 204 ? 7.18 -10.812 -11.484 1 98 204 VAL A CA 1
ATOM 1585 C C . VAL A 1 204 ? 5.938 -10.227 -12.148 1 98 204 VAL A C 1
ATOM 1587 O O . VAL A 1 204 ? 6.047 -9.32 -12.984 1 98 204 VAL A O 1
ATOM 1590 N N . ILE A 1 205 ? 4.766 -10.797 -11.797 1 96.88 205 ILE A N 1
ATOM 1591 C CA . ILE A 1 205 ? 3.52 -10.352 -12.406 1 96.88 205 ILE A CA 1
ATOM 1592 C C . ILE A 1 205 ? 2.51 -10 -11.312 1 96.88 205 ILE A C 1
ATOM 1594 O O . ILE A 1 205 ? 2.252 -10.797 -10.414 1 96.88 205 ILE A O 1
ATOM 1598 N N . TYR A 1 206 ? 2.084 -8.812 -11.289 1 97.75 206 TYR A N 1
ATOM 1599 C CA . TYR A 1 206 ? 0.894 -8.414 -10.547 1 97.75 206 TYR A CA 1
ATOM 1600 C C . TYR A 1 206 ? -0.365 -8.609 -11.383 1 97.75 206 TYR A C 1
ATOM 1602 O O . TYR A 1 206 ? -0.536 -7.969 -12.422 1 97.75 206 TYR A O 1
ATOM 1610 N N . LEU A 1 207 ? -1.259 -9.484 -10.977 1 96.88 207 LEU A N 1
ATOM 1611 C CA . LEU A 1 207 ? -2.512 -9.711 -11.688 1 96.88 207 LEU A CA 1
ATOM 1612 C C . LEU A 1 207 ? -3.578 -8.711 -11.25 1 96.88 207 LEU A C 1
ATOM 1614 O O . LEU A 1 207 ? -4.066 -8.773 -10.125 1 96.88 207 LEU A O 1
ATOM 1618 N N . ASN A 1 208 ? -3.879 -7.809 -12.062 1 95.94 208 ASN A N 1
ATOM 1619 C CA . ASN A 1 208 ? -4.973 -6.887 -11.773 1 95.94 208 ASN A CA 1
ATOM 1620 C C . ASN A 1 208 ? -6.332 -7.527 -12.055 1 95.94 208 ASN A C 1
ATOM 1622 O O . ASN A 1 208 ? -6.832 -7.465 -13.18 1 95.94 208 ASN A O 1
ATOM 1626 N N . THR A 1 209 ? -6.914 -8.016 -11.008 1 95.12 209 THR A N 1
ATOM 1627 C CA . THR A 1 209 ? -8.094 -8.875 -11.102 1 95.12 209 THR A CA 1
ATOM 1628 C C . THR A 1 209 ? -9.352 -8.109 -10.695 1 95.12 209 THR A C 1
ATOM 1630 O O . THR A 1 209 ? -9.352 -7.395 -9.688 1 95.12 209 THR A O 1
ATOM 1633 N N . TYR A 1 210 ? -10.352 -8.258 -11.523 1 93.69 210 TYR A N 1
ATOM 1634 C CA . TYR A 1 210 ? -11.688 -7.824 -11.148 1 93.69 210 TYR A CA 1
ATOM 1635 C C . TYR A 1 210 ? -12.469 -8.953 -10.492 1 93.69 210 TYR A C 1
ATOM 1637 O O . TYR A 1 210 ? -11.875 -9.859 -9.891 1 93.69 210 TYR A O 1
ATOM 1645 N N . PHE A 1 211 ? -13.742 -8.922 -10.508 1 93.5 211 PHE A N 1
ATOM 1646 C CA . PHE A 1 211 ? -14.531 -9.922 -9.797 1 93.5 211 PHE A CA 1
ATOM 1647 C C . PHE A 1 211 ? -14.312 -11.305 -10.398 1 93.5 211 PHE A C 1
ATOM 1649 O O . PHE A 1 211 ? -14.367 -11.469 -11.625 1 93.5 211 PHE A O 1
ATOM 1656 N N . VAL A 1 212 ? -13.945 -12.211 -9.609 1 95 212 VAL A N 1
ATOM 1657 C CA . VAL A 1 212 ? -13.922 -13.648 -9.883 1 95 212 VAL A CA 1
ATOM 1658 C C . VAL A 1 212 ? -14.836 -14.375 -8.898 1 95 212 VAL A C 1
ATOM 1660 O O . VAL A 1 212 ? -14.836 -14.07 -7.707 1 95 212 VAL A O 1
ATOM 1663 N N . CYS A 1 213 ? -15.617 -15.305 -9.383 1 93.62 213 CYS A N 1
ATOM 1664 C CA . CYS A 1 213 ? -16.5 -16.031 -8.492 1 93.62 213 CYS A CA 1
ATOM 1665 C C . CYS A 1 213 ? -15.719 -16.703 -7.363 1 93.62 213 CYS A C 1
ATOM 1667 O O . CYS A 1 213 ? -14.844 -17.531 -7.617 1 93.62 213 CYS A O 1
ATOM 1669 N N . SER A 1 214 ? -15.938 -16.328 -6.117 1 89.75 214 SER A N 1
ATOM 1670 C CA . SER A 1 214 ? -15.234 -16.859 -4.957 1 89.75 214 SER A CA 1
ATOM 1671 C C . SER A 1 214 ? -15.898 -16.422 -3.656 1 89.75 214 SER A C 1
ATOM 1673 O O . SER A 1 214 ? -16.781 -15.57 -3.662 1 89.75 214 SER A O 1
ATOM 1675 N N . LYS A 1 215 ? -15.484 -17.062 -2.604 1 83.06 215 LYS A N 1
ATOM 1676 C CA . LYS A 1 215 ? -15.977 -16.656 -1.286 1 83.06 215 LYS A CA 1
ATOM 1677 C C . LYS A 1 215 ? -15.562 -15.234 -0.958 1 83.06 215 LYS A C 1
ATOM 1679 O O . LYS A 1 215 ? -16.328 -14.484 -0.349 1 83.06 215 LYS A O 1
ATOM 1684 N N . LEU A 1 216 ? -14.422 -14.805 -1.401 1 84.31 216 LEU A N 1
ATOM 1685 C CA . LEU A 1 216 ? -13.898 -13.469 -1.135 1 84.31 216 LEU A CA 1
ATOM 1686 C C . LEU A 1 216 ? -14.742 -12.406 -1.829 1 84.31 216 LEU A C 1
ATOM 1688 O O . LEU A 1 216 ? -15.109 -11.398 -1.217 1 84.31 216 LEU A O 1
ATOM 1692 N N . SER A 1 217 ? -15.125 -12.641 -3.098 1 84.94 217 SER A N 1
ATOM 1693 C CA . SER A 1 217 ? -15.883 -11.656 -3.859 1 84.94 217 SER A CA 1
ATOM 1694 C C . SER A 1 217 ? -17.359 -11.711 -3.508 1 84.94 217 SER A C 1
ATOM 1696 O O . SER A 1 217 ? -18.109 -10.789 -3.834 1 84.94 217 SER A O 1
ATOM 1698 N N . LYS A 1 218 ? -17.859 -12.828 -2.943 1 84.12 218 LYS A N 1
ATOM 1699 C CA . LYS A 1 218 ? -19.25 -13.094 -2.604 1 84.12 218 LYS A CA 1
ATOM 1700 C C . LYS A 1 218 ? -20.125 -13.117 -3.854 1 84.12 218 LYS A C 1
ATOM 1702 O O . LYS A 1 218 ? -21.344 -12.875 -3.777 1 84.12 218 LYS A O 1
ATOM 1707 N N . VAL A 1 219 ? -19.453 -13.289 -5.008 1 84.81 219 VAL A N 1
ATOM 1708 C CA . VAL A 1 219 ? -20.172 -13.422 -6.27 1 84.81 219 VAL A CA 1
ATOM 1709 C C . VAL A 1 219 ? -20.266 -14.898 -6.652 1 84.81 219 VAL A C 1
ATOM 1711 O O . VAL A 1 219 ? -19.266 -15.609 -6.668 1 84.81 219 VAL A O 1
ATOM 1714 N N . ARG A 1 220 ? -21.516 -15.32 -7 1 86.62 220 ARG A N 1
ATOM 1715 C CA . ARG A 1 220 ? -21.734 -16.75 -7.207 1 86.62 220 ARG A CA 1
ATOM 1716 C C . ARG A 1 220 ? -22 -17.062 -8.672 1 86.62 220 ARG A C 1
ATOM 1718 O O . ARG A 1 220 ? -21.812 -18.188 -9.125 1 86.62 220 ARG A O 1
ATOM 1725 N N . LYS A 1 221 ? -22.375 -16.047 -9.344 1 90.12 221 LYS A N 1
ATOM 1726 C CA . LYS A 1 221 ? -22.75 -16.297 -10.734 1 90.12 221 LYS A CA 1
ATOM 1727 C C . LYS A 1 221 ? -21.672 -15.766 -11.688 1 90.12 221 LYS A C 1
ATOM 1729 O O . LYS A 1 221 ? -21.234 -14.617 -11.555 1 90.12 221 LYS A O 1
ATOM 1734 N N . SER A 1 222 ? -21.312 -16.625 -12.578 1 93.06 222 SER A N 1
ATOM 1735 C CA . SER A 1 222 ? -20.297 -16.234 -13.547 1 93.06 222 SER A CA 1
ATOM 1736 C C . SER A 1 222 ? -20.906 -15.5 -14.734 1 93.06 222 SER A C 1
ATOM 1738 O O . SER A 1 222 ? -22.047 -15.773 -15.117 1 93.06 222 SER A O 1
ATOM 1740 N N . ASN A 1 223 ? -20.203 -14.562 -15.32 1 92.12 223 ASN A N 1
ATOM 1741 C CA . ASN A 1 223 ? -20.531 -13.875 -16.562 1 92.12 223 ASN A CA 1
ATOM 1742 C C . ASN A 1 223 ? -19.266 -13.414 -17.297 1 92.12 223 ASN A C 1
ATOM 1744 O O . ASN A 1 223 ? -18.156 -13.844 -16.969 1 92.12 223 ASN A O 1
ATOM 1748 N N . PHE A 1 224 ? -19.422 -12.695 -18.328 1 91.38 224 PHE A N 1
ATOM 1749 C CA . PHE A 1 224 ? -18.297 -12.281 -19.172 1 91.38 224 PHE A CA 1
ATOM 1750 C C . PHE A 1 224 ? -17.281 -11.484 -18.375 1 91.38 224 PHE A C 1
ATOM 1752 O O . PHE A 1 224 ? -16.078 -11.586 -18.625 1 91.38 224 PHE A O 1
ATOM 1759 N N . PHE A 1 225 ? -17.688 -10.766 -17.359 1 92.56 225 PHE A N 1
ATOM 1760 C CA . PHE A 1 225 ? -16.812 -9.93 -16.562 1 92.56 225 PHE A CA 1
ATOM 1761 C C . PHE A 1 225 ? -16.453 -10.609 -15.258 1 92.56 225 PHE A C 1
ATOM 1763 O O . PHE A 1 225 ? -15.602 -10.117 -14.5 1 92.56 225 PHE A O 1
ATOM 1770 N N . THR A 1 226 ? -17.078 -11.734 -14.977 1 95.56 226 THR A N 1
ATOM 1771 C CA . THR A 1 226 ? -16.859 -12.453 -13.734 1 95.56 226 THR A CA 1
ATOM 1772 C C . THR A 1 226 ? -16.625 -13.938 -14.008 1 95.56 226 THR A C 1
ATOM 1774 O O . THR A 1 226 ? -17.531 -14.758 -13.844 1 95.56 226 THR A O 1
ATOM 1777 N N . PRO A 1 227 ? -15.453 -14.32 -14.289 1 95.94 227 PRO A N 1
ATOM 1778 C CA . PRO A 1 227 ? -15.141 -15.719 -14.578 1 95.94 227 PRO A CA 1
ATOM 1779 C C . PRO A 1 227 ? -15.125 -16.594 -13.328 1 95.94 227 PRO A C 1
ATOM 1781 O O . PRO A 1 227 ? -15.039 -16.078 -12.211 1 95.94 227 PRO A O 1
ATOM 1784 N N . THR A 1 228 ? -15.273 -17.875 -13.594 1 96.5 228 THR A N 1
ATOM 1785 C CA . THR A 1 228 ? -14.961 -18.828 -12.523 1 96.5 228 THR A CA 1
ATOM 1786 C C . THR A 1 228 ? -13.461 -18.844 -12.234 1 96.5 228 THR A C 1
ATOM 1788 O O . THR A 1 228 ? -12.664 -18.422 -13.07 1 96.5 228 THR A O 1
ATOM 1791 N N . PRO A 1 229 ? -13.094 -19.312 -11.07 1 96.88 229 PRO A N 1
ATOM 1792 C CA . PRO A 1 229 ? -11.664 -19.422 -10.758 1 96.88 229 PRO A CA 1
ATOM 1793 C C . PRO A 1 229 ? -10.898 -20.25 -11.781 1 96.88 229 PRO A C 1
ATOM 1795 O O . PRO A 1 229 ? -9.781 -19.891 -12.164 1 96.88 229 PRO A O 1
ATOM 1798 N N . GLU A 1 230 ? -11.492 -21.312 -12.25 1 95.88 230 GLU A N 1
ATOM 1799 C CA . GLU A 1 230 ? -10.859 -22.188 -13.234 1 95.88 230 GLU A CA 1
ATOM 1800 C C . GLU A 1 230 ? -10.633 -21.453 -14.555 1 95.88 230 GLU A C 1
ATOM 1802 O O . GLU A 1 230 ? -9.547 -21.531 -15.141 1 95.88 230 GLU A O 1
ATOM 1807 N N . GLN A 1 231 ? -11.672 -20.766 -15.008 1 95.69 231 GLN A N 1
ATOM 1808 C CA . GLN A 1 231 ? -11.57 -20 -16.25 1 95.69 231 GLN A CA 1
ATOM 1809 C C . GLN A 1 231 ? -10.5 -18.906 -16.141 1 95.69 231 GLN A C 1
ATOM 1811 O O . GLN A 1 231 ? -9.719 -18.703 -17.078 1 95.69 231 GLN A O 1
ATOM 1816 N N . TYR A 1 232 ? -10.516 -18.25 -15.031 1 96.62 232 TYR A N 1
ATOM 1817 C CA . TYR A 1 232 ? -9.555 -17.188 -14.812 1 96.62 232 TYR A CA 1
ATOM 1818 C C . TYR A 1 232 ? -8.125 -17.719 -14.82 1 96.62 232 TYR A C 1
ATOM 1820 O O . TYR A 1 232 ? -7.262 -17.172 -15.508 1 96.62 232 TYR A O 1
ATOM 1828 N N . ALA A 1 233 ? -7.855 -18.812 -14.102 1 97.19 233 ALA A N 1
ATOM 1829 C CA . ALA A 1 233 ? -6.523 -19.406 -14.016 1 97.19 233 ALA A CA 1
ATOM 1830 C C . ALA A 1 233 ? -6.031 -19.859 -15.391 1 97.19 233 ALA A C 1
ATOM 1832 O O . ALA A 1 233 ? -4.867 -19.641 -15.734 1 97.19 233 ALA A O 1
ATOM 1833 N N . LYS A 1 234 ? -6.918 -20.438 -16.141 1 95.19 234 LYS A N 1
ATOM 1834 C CA . LYS A 1 234 ? -6.574 -20.906 -17.484 1 95.19 234 LYS A CA 1
ATOM 1835 C C . LYS A 1 234 ? -6.129 -19.734 -18.375 1 95.19 234 LYS A C 1
ATOM 1837 O O . LYS A 1 234 ? -5.129 -19.844 -19.094 1 95.19 234 LYS A O 1
ATOM 1842 N N . GLN A 1 235 ? -6.875 -18.672 -18.297 1 93.12 235 GLN A N 1
ATOM 1843 C CA . GLN A 1 235 ? -6.555 -17.516 -19.125 1 93.12 235 GLN A CA 1
ATOM 1844 C C . GLN A 1 235 ? -5.246 -16.875 -18.672 1 93.12 235 GLN A C 1
ATOM 1846 O O . GLN A 1 235 ? -4.449 -16.438 -19.516 1 93.12 235 GLN A O 1
ATOM 1851 N N . VAL A 1 236 ? -5.027 -16.797 -17.375 1 94.06 236 VAL A N 1
ATOM 1852 C CA . VAL A 1 236 ? -3.795 -16.203 -16.844 1 94.06 236 VAL A CA 1
ATOM 1853 C C . VAL A 1 236 ? -2.596 -17.016 -17.328 1 94.06 236 VAL A C 1
ATOM 1855 O O . VAL A 1 236 ? -1.624 -16.453 -17.844 1 94.06 236 VAL A O 1
ATOM 1858 N N . LEU A 1 237 ? -2.658 -18.359 -17.219 1 94.94 237 LEU A N 1
ATOM 1859 C CA . LEU A 1 237 ? -1.519 -19.203 -17.578 1 94.94 237 LEU A CA 1
ATOM 1860 C C . LEU A 1 237 ? -1.297 -19.219 -19.078 1 94.94 237 LEU A C 1
ATOM 1862 O O . LEU A 1 237 ? -0.161 -19.344 -19.547 1 94.94 237 LEU A O 1
ATOM 1866 N N . TYR A 1 238 ? -2.379 -19.016 -19.828 1 90.81 238 TYR A N 1
ATOM 1867 C CA . TYR A 1 238 ? -2.281 -18.984 -21.281 1 90.81 238 TYR A CA 1
ATOM 1868 C C . TYR A 1 238 ? -1.581 -17.719 -21.75 1 90.81 238 TYR A C 1
ATOM 1870 O O . TYR A 1 238 ? -0.853 -17.734 -22.734 1 90.81 238 TYR A O 1
ATOM 1878 N N . ARG A 1 239 ? -1.744 -16.641 -20.984 1 89.06 239 ARG A N 1
ATOM 1879 C CA . ARG A 1 239 ? -1.207 -15.352 -21.391 1 89.06 239 ARG A CA 1
ATOM 1880 C C . ARG A 1 239 ? -0.112 -14.891 -20.438 1 89.06 239 ARG A C 1
ATOM 1882 O O . ARG A 1 239 ? 0.098 -13.688 -20.25 1 89.06 239 ARG A O 1
ATOM 1889 N N . LEU A 1 240 ? 0.5 -15.805 -19.906 1 87.94 240 LEU A N 1
ATOM 1890 C CA . LEU A 1 240 ? 1.481 -15.508 -18.859 1 87.94 240 LEU A CA 1
ATOM 1891 C C . LEU A 1 240 ? 2.582 -14.602 -19.391 1 87.94 240 LEU A C 1
ATOM 1893 O O . LEU A 1 240 ? 3.127 -14.844 -20.469 1 87.94 240 LEU A O 1
ATOM 1897 N N . GLY A 1 241 ? 2.854 -13.508 -18.734 1 78.75 241 GLY A N 1
ATOM 1898 C CA . GLY A 1 241 ? 3.939 -12.617 -19.109 1 78.75 241 GLY A CA 1
ATOM 1899 C C . GLY A 1 241 ? 3.48 -11.438 -19.938 1 78.75 241 GLY A C 1
ATOM 1900 O O . GLY A 1 241 ? 4.215 -10.453 -20.094 1 78.75 241 GLY A O 1
ATOM 1901 N N . SER A 1 242 ? 2.332 -11.594 -20.5 1 79.5 242 SER A N 1
ATOM 1902 C CA . SER A 1 242 ? 1.785 -10.469 -21.266 1 79.5 242 SER A CA 1
ATOM 1903 C C . SER A 1 242 ? 1.107 -9.461 -20.344 1 79.5 242 SER A C 1
ATOM 1905 O O . SER A 1 242 ? 0.506 -9.836 -19.344 1 79.5 242 SER A O 1
ATOM 1907 N N . HIS A 1 243 ? 1.24 -8.18 -20.609 1 79 243 HIS A N 1
ATOM 1908 C CA . HIS A 1 243 ? 0.601 -7.137 -19.812 1 79 243 HIS A CA 1
ATOM 1909 C C . HIS A 1 243 ? -0.895 -7.062 -20.109 1 79 243 HIS A C 1
ATOM 1911 O O . HIS A 1 243 ? -1.671 -6.602 -19.266 1 79 243 HIS A O 1
ATOM 1917 N N . CYS A 1 244 ? -1.299 -7.68 -21.172 1 70.75 244 CYS A N 1
ATOM 1918 C CA . CYS A 1 244 ? -2.688 -7.828 -21.594 1 70.75 244 CYS A CA 1
ATOM 1919 C C . CYS A 1 244 ? -3.438 -6.504 -21.469 1 70.75 244 CYS A C 1
ATOM 1921 O O . CYS A 1 244 ? -4.523 -6.453 -20.906 1 70.75 244 CYS A O 1
ATOM 1923 N N . GLY A 1 245 ? -2.873 -5.348 -21.922 1 68.25 245 GLY A N 1
ATOM 1924 C CA . GLY A 1 245 ? -3.59 -4.086 -22.016 1 68.25 245 GLY A CA 1
ATOM 1925 C C . GLY A 1 245 ? -3.209 -3.111 -20.906 1 68.25 245 GLY A C 1
ATOM 1926 O O . GLY A 1 245 ? -3.613 -1.946 -20.938 1 68.25 245 GLY A O 1
ATOM 1927 N N . SER A 1 246 ? -2.537 -3.527 -19.906 1 78.88 246 SER A N 1
ATOM 1928 C CA . SER A 1 246 ? -2.107 -2.58 -18.875 1 78.88 246 SER A CA 1
ATOM 1929 C C . SER A 1 246 ? -0.894 -1.78 -19.344 1 78.88 246 SER A C 1
ATOM 1931 O O . SER A 1 246 ? -0.023 -2.311 -20.031 1 78.88 246 SER A O 1
ATOM 1933 N N . LEU A 1 247 ? -0.888 -0.534 -18.906 1 77.06 247 LEU A N 1
ATOM 1934 C CA . LEU A 1 247 ? 0.247 0.321 -19.234 1 77.06 247 LEU A CA 1
ATOM 1935 C C . LEU A 1 247 ? 1.286 0.302 -18.125 1 77.06 247 LEU A C 1
ATOM 1937 O O . LEU A 1 247 ? 2.383 0.842 -18.281 1 77.06 247 LEU A O 1
ATOM 1941 N N . GLN A 1 248 ? 0.945 -0.275 -17.047 1 87.31 248 GLN A N 1
ATOM 1942 C CA . GLN A 1 248 ? 1.862 -0.313 -15.914 1 87.31 248 GLN A CA 1
ATOM 1943 C C . GLN A 1 248 ? 2.811 -1.505 -16.016 1 87.31 248 GLN A C 1
ATOM 1945 O O . GLN A 1 248 ? 2.383 -2.619 -16.312 1 87.31 248 GLN A O 1
ATOM 1950 N N . PRO A 1 249 ? 4.047 -1.256 -15.812 1 91.44 249 PRO A N 1
ATOM 1951 C CA . PRO A 1 249 ? 4.996 -2.369 -15.852 1 91.44 249 PRO A CA 1
ATOM 1952 C C . PRO A 1 249 ? 4.703 -3.436 -14.797 1 91.44 249 PRO A C 1
ATOM 1954 O O . PRO A 1 249 ? 4.281 -3.109 -13.688 1 91.44 249 PRO A O 1
ATOM 1957 N N . PHE A 1 250 ? 4.836 -4.734 -15.195 1 94.25 250 PHE A N 1
ATOM 1958 C CA . PHE A 1 250 ? 4.742 -5.887 -14.305 1 94.25 250 PHE A CA 1
ATOM 1959 C C . PHE A 1 250 ? 3.297 -6.129 -13.883 1 94.25 250 PHE A C 1
ATOM 1961 O O . PHE A 1 250 ? 3.033 -6.93 -12.984 1 94.25 250 PHE A O 1
ATOM 1968 N N . VAL A 1 251 ? 2.354 -5.387 -14.492 1 94.12 251 VAL A N 1
ATOM 1969 C CA . VAL A 1 251 ? 0.927 -5.57 -14.25 1 94.12 251 VAL A CA 1
ATOM 1970 C C . VAL A 1 251 ? 0.281 -6.25 -15.453 1 94.12 251 VAL A C 1
ATOM 1972 O O . VAL A 1 251 ? 0.584 -5.918 -16.609 1 94.12 251 VAL A O 1
ATOM 1975 N N . SER A 1 252 ? -0.546 -7.258 -15.18 1 93.94 252 SER A N 1
ATOM 1976 C CA . SER A 1 252 ? -1.211 -8 -16.25 1 93.94 252 SER A CA 1
ATOM 1977 C C . SER A 1 252 ? -2.711 -8.109 -15.992 1 93.94 252 SER A C 1
ATOM 1979 O O . SER A 1 252 ? -3.139 -8.258 -14.844 1 93.94 252 SER A O 1
ATOM 1981 N N . VAL A 1 253 ? -3.5 -7.984 -17 1 93.44 253 VAL A N 1
ATOM 1982 C CA . VAL A 1 253 ? -4.949 -8.172 -16.969 1 93.44 253 VAL A CA 1
ATOM 1983 C C . VAL A 1 253 ? -5.359 -9.203 -18.016 1 93.44 253 VAL A C 1
ATOM 1985 O O . VAL A 1 253 ? -5.996 -8.867 -19.016 1 93.44 253 VAL A O 1
ATOM 1988 N N . PRO A 1 254 ? -5.137 -10.445 -17.75 1 90.69 254 PRO A N 1
ATOM 1989 C CA . PRO A 1 254 ? -5.172 -11.469 -18.797 1 90.69 254 PRO A CA 1
ATOM 1990 C C . PRO A 1 254 ? -6.594 -11.859 -19.203 1 90.69 254 PRO A C 1
ATOM 1992 O O . PRO A 1 254 ? -6.82 -12.352 -20.312 1 90.69 254 PRO A O 1
ATOM 1995 N N . HIS A 1 255 ? -7.574 -11.734 -18.328 1 91.38 255 HIS A N 1
ATOM 1996 C CA . HIS A 1 255 ? -8.945 -12.039 -18.703 1 91.38 255 HIS A CA 1
ATOM 1997 C C . HIS A 1 255 ? -9.523 -10.938 -19.594 1 91.38 255 HIS A C 1
ATOM 1999 O O . HIS A 1 255 ? -9.5 -9.758 -19.234 1 91.38 255 HIS A O 1
ATOM 2005 N N . VAL A 1 256 ? -10.094 -11.312 -20.672 1 88.75 256 VAL A N 1
ATOM 2006 C CA . VAL A 1 256 ? -10.508 -10.367 -21.703 1 88.75 256 VAL A CA 1
ATOM 2007 C C . VAL A 1 256 ? -11.523 -9.383 -21.125 1 88.75 256 VAL A C 1
ATOM 2009 O O . VAL A 1 256 ? -11.43 -8.172 -21.344 1 88.75 256 VAL A O 1
ATOM 2012 N N . GLY A 1 257 ? -12.531 -9.906 -20.422 1 90.75 257 GLY A N 1
ATOM 2013 C CA . GLY A 1 257 ? -13.492 -9.023 -19.797 1 90.75 257 GLY A CA 1
ATOM 2014 C C . GLY A 1 257 ? -12.859 -8.031 -18.844 1 90.75 257 GLY A C 1
ATOM 2015 O O . GLY A 1 257 ? -13.25 -6.859 -18.797 1 90.75 257 GLY A O 1
ATOM 2016 N N . HIS A 1 258 ? -11.891 -8.477 -18.047 1 93.31 258 HIS A N 1
ATOM 2017 C CA . HIS A 1 258 ? -11.172 -7.605 -17.125 1 93.31 258 HIS A CA 1
ATOM 2018 C C . HIS A 1 258 ? -10.336 -6.578 -17.875 1 93.31 258 HIS A C 1
ATOM 2020 O O . HIS A 1 258 ? -10.227 -5.426 -17.453 1 93.31 258 HIS A O 1
ATOM 2026 N N . ALA A 1 259 ? -9.727 -7.035 -18.984 1 90.56 259 ALA A N 1
ATOM 2027 C CA . ALA A 1 259 ? -8.898 -6.145 -19.797 1 90.56 259 ALA A CA 1
ATOM 2028 C C . ALA A 1 259 ? -9.719 -4.984 -20.359 1 90.56 259 ALA A C 1
ATOM 2030 O O . ALA A 1 259 ? -9.258 -3.838 -20.359 1 90.56 259 ALA A O 1
ATOM 2031 N N . ILE A 1 260 ? -10.883 -5.273 -20.828 1 89.19 260 ILE A N 1
ATOM 2032 C CA . ILE A 1 260 ? -11.781 -4.258 -21.375 1 89.19 260 ILE A CA 1
ATOM 2033 C C . ILE A 1 260 ? -12.164 -3.268 -20.281 1 89.19 260 ILE A C 1
ATOM 2035 O O . ILE A 1 260 ? -12.109 -2.053 -20.484 1 89.19 260 ILE A O 1
ATOM 2039 N N . ALA A 1 261 ? -12.531 -3.842 -19.125 1 90.75 261 ALA A N 1
ATOM 2040 C CA . ALA A 1 261 ? -12.891 -2.984 -18 1 90.75 261 ALA A CA 1
ATOM 2041 C C . ALA A 1 261 ? -11.719 -2.102 -17.578 1 90.75 261 ALA A C 1
ATOM 2043 O O . ALA A 1 261 ? -11.891 -0.905 -17.344 1 90.75 261 ALA A O 1
ATOM 2044 N N . ASN A 1 262 ? -10.57 -2.709 -17.484 1 90.75 262 ASN A N 1
ATOM 2045 C CA . ASN A 1 262 ? -9.359 -1.97 -17.125 1 90.75 262 ASN A CA 1
ATOM 2046 C C . ASN A 1 262 ? -9.086 -0.837 -18.109 1 90.75 262 ASN A C 1
ATOM 2048 O O . ASN A 1 262 ? -8.758 0.279 -17.703 1 90.75 262 ASN A O 1
ATOM 2052 N N . PHE A 1 263 ? -9.195 -1.128 -19.359 1 86.69 263 PHE A N 1
ATOM 2053 C CA . PHE A 1 263 ? -8.992 -0.137 -20.406 1 86.69 263 PHE A CA 1
ATOM 2054 C C . PHE A 1 263 ? -9.977 1.019 -20.25 1 86.69 263 PHE A C 1
ATOM 2056 O O . PHE A 1 263 ? -9.594 2.186 -20.359 1 86.69 263 PHE A O 1
ATOM 2063 N N . ALA A 1 264 ? -11.234 0.684 -20.047 1 86.75 264 ALA A N 1
ATOM 2064 C CA . ALA A 1 264 ? -12.266 1.705 -19.875 1 86.75 264 ALA A CA 1
ATOM 2065 C C . ALA A 1 264 ? -11.953 2.602 -18.688 1 86.75 264 ALA A C 1
ATOM 2067 O O . ALA A 1 264 ? -12.086 3.826 -18.766 1 86.75 264 ALA A O 1
ATOM 2068 N N . ILE A 1 265 ? -11.508 2.023 -17.625 1 88.25 265 ILE A N 1
ATOM 2069 C CA . ILE A 1 265 ? -11.227 2.76 -16.406 1 88.25 265 ILE A CA 1
ATOM 2070 C C . ILE A 1 265 ? -10.031 3.688 -16.625 1 88.25 265 ILE A C 1
ATOM 2072 O O . ILE A 1 265 ? -10.031 4.832 -16.156 1 88.25 265 ILE A O 1
ATOM 2076 N N . GLU A 1 266 ? -9.062 3.236 -17.344 1 83.44 266 GLU A N 1
ATOM 2077 C CA . GLU A 1 266 ? -7.828 3.992 -17.531 1 83.44 266 GLU A CA 1
ATOM 2078 C C . GLU A 1 266 ? -7.996 5.086 -18.578 1 83.44 266 GLU A C 1
ATOM 2080 O O . GLU A 1 266 ? -7.281 6.086 -18.562 1 83.44 266 GLU A O 1
ATOM 2085 N N . ASN A 1 267 ? -9.031 4.855 -19.484 1 80.5 267 ASN A N 1
ATOM 2086 C CA . ASN A 1 267 ? -9.008 5.723 -20.656 1 80.5 267 ASN A CA 1
ATOM 2087 C C . ASN A 1 267 ? -10.328 6.461 -20.828 1 80.5 267 ASN A C 1
ATOM 2089 O O . ASN A 1 267 ? -10.406 7.438 -21.578 1 80.5 267 ASN A O 1
ATOM 2093 N N . ILE A 1 268 ? -11.297 5.801 -20.203 1 83.62 268 ILE A N 1
ATOM 2094 C CA . ILE A 1 268 ? -12.617 6.398 -20.375 1 83.62 268 ILE A CA 1
ATOM 2095 C C . ILE A 1 268 ? -13.039 7.09 -19.078 1 83.62 268 ILE A C 1
ATOM 2097 O O . ILE A 1 268 ? -13.117 6.453 -18.016 1 83.62 268 ILE A O 1
ATOM 2101 N N . LEU A 1 269 ? -13.297 8.297 -18.984 1 81.62 269 LEU A N 1
ATOM 2102 C CA . LEU A 1 269 ? -13.68 9.148 -17.859 1 81.62 269 LEU A CA 1
ATOM 2103 C C . LEU A 1 269 ? -12.539 9.289 -16.859 1 81.62 269 LEU A C 1
ATOM 2105 O O . LEU A 1 269 ? -11.562 8.523 -16.922 1 81.62 269 LEU A O 1
ATOM 2109 N N . ASN A 1 270 ? -12.641 10.188 -16.047 1 84.44 270 ASN A N 1
ATOM 2110 C CA . ASN A 1 270 ? -11.547 10.43 -15.117 1 84.44 270 ASN A CA 1
ATOM 2111 C C . ASN A 1 270 ? -11.672 9.578 -13.859 1 84.44 270 ASN A C 1
ATOM 2113 O O . ASN A 1 270 ? -12.711 8.961 -13.625 1 84.44 270 ASN A O 1
ATOM 2117 N N . ARG A 1 271 ? -10.625 9.445 -13.078 1 88.38 271 ARG A N 1
ATOM 2118 C CA . ARG A 1 271 ? -10.555 8.586 -11.898 1 88.38 271 ARG A CA 1
ATOM 2119 C C . ARG A 1 271 ? -11.578 9.008 -10.852 1 88.38 271 ARG A C 1
ATOM 2121 O O . ARG A 1 271 ? -12.109 8.164 -10.125 1 88.38 271 ARG A O 1
ATOM 2128 N N . ARG A 1 272 ? -11.906 10.297 -10.781 1 91.19 272 ARG A N 1
ATOM 2129 C CA . ARG A 1 272 ? -12.914 10.789 -9.852 1 91.19 272 ARG A CA 1
ATOM 2130 C C . ARG A 1 272 ? -14.266 10.148 -10.117 1 91.19 272 ARG A C 1
ATOM 2132 O O . ARG A 1 272 ? -14.992 9.805 -9.18 1 91.19 272 ARG A O 1
ATOM 2139 N N . PHE A 1 273 ? -14.602 10.039 -11.352 1 94.12 273 PHE A N 1
ATOM 2140 C CA . PHE A 1 273 ? -15.852 9.391 -11.734 1 94.12 273 PHE A CA 1
ATOM 2141 C C . PHE A 1 273 ? -15.898 7.957 -11.211 1 94.12 273 PHE A C 1
ATOM 2143 O O . PHE A 1 273 ? -16.906 7.539 -10.633 1 94.12 273 PHE A O 1
ATOM 2150 N N . TRP A 1 274 ? -14.812 7.25 -11.43 1 94.94 274 TRP A N 1
ATOM 2151 C CA . TRP A 1 274 ? -14.805 5.832 -11.086 1 94.94 274 TRP A CA 1
ATOM 2152 C C . TRP A 1 274 ? -14.82 5.648 -9.57 1 94.94 274 TRP A C 1
ATOM 2154 O O . TRP A 1 274 ? -15.406 4.691 -9.062 1 94.94 274 TRP A O 1
ATOM 2164 N N . ILE A 1 275 ? -14.164 6.512 -8.797 1 96.62 275 ILE A N 1
ATOM 2165 C CA . ILE A 1 275 ? -14.211 6.449 -7.34 1 96.62 275 ILE A CA 1
ATOM 2166 C C . ILE A 1 275 ? -15.625 6.75 -6.852 1 96.62 275 ILE A C 1
ATOM 2168 O O . ILE A 1 275 ? -16.125 6.09 -5.941 1 96.62 275 ILE A O 1
ATOM 2172 N N . SER A 1 276 ? -16.297 7.723 -7.465 1 96.25 276 SER A N 1
ATOM 2173 C CA . SER A 1 276 ? -17.688 8.039 -7.129 1 96.25 276 SER A CA 1
ATOM 2174 C C . SER A 1 276 ? -18.609 6.871 -7.445 1 96.25 276 SER A C 1
ATOM 2176 O O . SER A 1 276 ? -19.547 6.586 -6.684 1 96.25 276 SER A O 1
ATOM 2178 N N . TYR A 1 277 ? -18.359 6.293 -8.617 1 96.25 277 TYR A N 1
ATOM 2179 C CA . TYR A 1 277 ? -19.109 5.102 -8.984 1 96.25 277 TYR A CA 1
ATOM 2180 C C . TYR A 1 277 ? -18.938 4.004 -7.938 1 96.25 277 TYR A C 1
ATOM 2182 O O . TYR A 1 277 ? -19.922 3.369 -7.531 1 96.25 277 TYR A O 1
ATOM 2190 N N . SER A 1 278 ? -17.719 3.74 -7.527 1 96.88 278 SER A N 1
ATOM 2191 C CA . SER A 1 278 ? -17.422 2.758 -6.492 1 96.88 278 SER A CA 1
ATOM 2192 C C . SER A 1 278 ? -18.109 3.113 -5.18 1 96.88 278 SER A C 1
ATOM 2194 O O . SER A 1 278 ? -18.609 2.232 -4.48 1 96.88 278 SER A O 1
ATOM 2196 N N . TYR A 1 279 ? -18.109 4.406 -4.82 1 97.88 279 TYR A N 1
ATOM 2197 C CA . TYR A 1 279 ? -18.797 4.879 -3.619 1 97.88 279 TYR A CA 1
ATOM 2198 C C . TYR A 1 279 ? -20.266 4.488 -3.635 1 97.88 279 TYR A C 1
ATOM 2200 O O . TYR A 1 279 ? -20.781 3.938 -2.658 1 97.88 279 TYR A O 1
ATOM 2208 N N . ARG A 1 280 ? -20.922 4.707 -4.738 1 97.56 280 ARG A N 1
ATOM 2209 C CA . ARG A 1 280 ? -22.344 4.406 -4.863 1 97.56 280 ARG A CA 1
ATOM 2210 C C . ARG A 1 280 ? -22.594 2.904 -4.809 1 97.56 280 ARG A C 1
ATOM 2212 O O . ARG A 1 280 ? -23.5 2.445 -4.125 1 97.56 280 ARG A O 1
ATOM 2219 N N . THR A 1 281 ? -21.766 2.193 -5.551 1 96 281 THR A N 1
ATOM 2220 C CA . THR A 1 281 ? -21.891 0.742 -5.598 1 96 281 THR A CA 1
ATOM 2221 C C . THR A 1 281 ? -21.719 0.14 -4.207 1 96 281 THR A C 1
ATOM 2223 O O . THR A 1 281 ? -22.516 -0.698 -3.781 1 96 281 THR A O 1
ATOM 2226 N N . HIS A 1 282 ? -20.703 0.585 -3.467 1 97.31 282 HIS A N 1
ATOM 2227 C CA . HIS A 1 282 ? -20.422 0.01 -2.158 1 97.31 282 HIS A CA 1
ATOM 2228 C C . HIS A 1 282 ? -21.438 0.476 -1.115 1 97.31 282 HIS A C 1
ATOM 2230 O O . HIS A 1 282 ? -21.688 -0.225 -0.133 1 97.31 282 HIS A O 1
ATOM 2236 N N . THR A 1 283 ? -22.016 1.668 -1.346 1 97.44 283 THR A N 1
ATOM 2237 C CA . THR A 1 283 ? -23.109 2.1 -0.486 1 97.44 283 THR A CA 1
ATOM 2238 C C . THR A 1 283 ? -24.297 1.143 -0.598 1 97.44 283 THR A C 1
ATOM 2240 O O . THR A 1 283 ? -24.891 0.764 0.413 1 97.44 283 THR A O 1
ATOM 2243 N N . ASP A 1 284 ? -24.562 0.73 -1.825 1 96.88 284 ASP A N 1
ATOM 2244 C CA . ASP A 1 284 ? -25.656 -0.202 -2.064 1 96.88 284 ASP A CA 1
ATOM 2245 C C . ASP A 1 284 ? -25.359 -1.575 -1.47 1 96.88 284 ASP A C 1
ATOM 2247 O O . ASP A 1 284 ? -26.219 -2.197 -0.852 1 96.88 284 ASP A O 1
ATOM 2251 N N . ILE A 1 285 ? -24.156 -2.041 -1.671 1 95.38 285 ILE A N 1
ATOM 2252 C CA . ILE A 1 285 ? -23.75 -3.338 -1.14 1 95.38 285 ILE A CA 1
ATOM 2253 C C . ILE A 1 285 ? -23.828 -3.318 0.385 1 95.38 285 ILE A C 1
ATOM 2255 O O . ILE A 1 285 ? -24.281 -4.285 1.002 1 95.38 285 ILE A O 1
ATOM 2259 N N . LYS A 1 286 ? -23.344 -2.238 0.947 1 96.19 286 LYS A N 1
ATOM 2260 C CA . LYS A 1 286 ? -23.406 -2.076 2.396 1 96.19 286 LYS A CA 1
ATOM 2261 C C . LYS A 1 286 ? -24.844 -2.156 2.904 1 96.19 286 LYS A C 1
ATOM 2263 O O . LYS A 1 286 ? -25.125 -2.854 3.881 1 96.19 286 LYS A O 1
ATOM 2268 N N . ARG A 1 287 ? -25.719 -1.458 2.238 1 96.56 287 ARG A N 1
ATOM 2269 C CA . ARG A 1 287 ? -27.125 -1.462 2.613 1 96.56 287 ARG A CA 1
ATOM 2270 C C . ARG A 1 287 ? -27.703 -2.875 2.588 1 96.56 287 ARG A C 1
ATOM 2272 O O . ARG A 1 287 ? -28.391 -3.287 3.518 1 96.56 287 ARG A O 1
ATOM 2279 N N . ARG A 1 288 ? -27.391 -3.596 1.533 1 94.75 288 ARG A N 1
ATOM 2280 C CA . ARG A 1 288 ? -27.891 -4.961 1.395 1 94.75 288 ARG A CA 1
ATOM 2281 C C . ARG A 1 288 ? -27.281 -5.871 2.459 1 94.75 288 ARG A C 1
ATOM 2283 O O . ARG A 1 288 ? -27.969 -6.742 2.998 1 94.75 288 ARG A O 1
ATOM 2290 N N . ALA A 1 289 ? -26.031 -5.668 2.729 1 93.69 289 ALA A N 1
ATOM 2291 C CA . ALA A 1 289 ? -25.359 -6.477 3.74 1 93.69 289 ALA A CA 1
ATOM 2292 C C . ALA A 1 289 ? -25.969 -6.242 5.121 1 93.69 289 ALA A C 1
ATOM 2294 O O . ALA A 1 289 ? -26.188 -7.195 5.875 1 93.69 289 ALA A O 1
ATOM 2295 N N . LEU A 1 290 ? -26.219 -5.043 5.426 1 95 290 LEU A N 1
ATOM 2296 C CA . LEU A 1 290 ? -26.781 -4.703 6.727 1 95 290 LEU A CA 1
ATOM 2297 C C . LEU A 1 290 ? -28.219 -5.23 6.844 1 95 290 LEU A C 1
ATOM 2299 O O . LEU A 1 290 ? -28.625 -5.676 7.918 1 95 290 LEU A O 1
ATOM 2303 N N . ALA A 1 291 ? -28.969 -5.145 5.754 1 95.62 291 ALA A N 1
ATOM 2304 C CA . ALA A 1 291 ? -30.312 -5.695 5.738 1 95.62 291 ALA A CA 1
ATOM 2305 C C . ALA A 1 291 ? -30.297 -7.199 5.988 1 95.62 291 ALA A C 1
ATOM 2307 O O . ALA A 1 291 ? -31.141 -7.723 6.727 1 95.62 291 ALA A O 1
ATOM 2308 N N . LYS A 1 292 ? -29.391 -7.805 5.391 1 93.5 292 LYS A N 1
ATOM 2309 C CA . LYS A 1 292 ? -29.25 -9.242 5.59 1 93.5 292 LYS A CA 1
ATOM 2310 C C . LYS A 1 292 ? -28.906 -9.57 7.039 1 93.5 292 LYS A C 1
ATOM 2312 O O . LYS A 1 292 ? -29.453 -10.508 7.617 1 93.5 292 LYS A O 1
ATOM 2317 N N . GLN A 1 293 ? -28.016 -8.867 7.598 1 93.12 293 GLN A N 1
ATOM 2318 C CA . GLN A 1 293 ? -27.609 -9.078 8.992 1 93.12 293 GLN A CA 1
ATOM 2319 C C . GLN A 1 293 ? -28.797 -8.891 9.93 1 93.12 293 GLN A C 1
ATOM 2321 O O . GLN A 1 293 ? -28.969 -9.641 10.898 1 93.12 293 GLN A O 1
ATOM 2326 N N . LYS A 1 294 ? -29.547 -7.891 9.625 1 94.19 294 LYS A N 1
ATOM 2327 C CA . LYS A 1 294 ? -30.734 -7.633 10.438 1 94.19 294 LYS A CA 1
ATOM 2328 C C . LYS A 1 294 ? -31.734 -8.781 10.32 1 94.19 294 LYS A C 1
ATOM 2330 O O . LYS A 1 294 ? -32.312 -9.203 11.32 1 94.19 294 LYS A O 1
ATOM 2335 N N . ARG A 1 295 ? -31.922 -9.211 9.156 1 94.31 295 ARG A N 1
ATOM 2336 C CA . ARG A 1 295 ? -32.844 -10.32 8.922 1 94.31 295 ARG A CA 1
ATOM 2337 C C . ARG A 1 295 ? -32.406 -11.562 9.672 1 94.31 295 ARG A C 1
ATOM 2339 O O . ARG A 1 295 ? -33.219 -12.242 10.305 1 94.31 295 ARG A O 1
ATOM 2346 N N . LEU A 1 296 ? -31.109 -11.828 9.594 1 93.25 296 LEU A N 1
ATOM 2347 C CA . LEU A 1 296 ? -30.562 -13 10.266 1 93.25 296 LEU A CA 1
ATOM 2348 C C . LEU A 1 296 ? -30.688 -12.867 11.781 1 93.25 296 LEU A C 1
ATOM 2350 O O . LEU A 1 296 ? -30.953 -13.852 12.477 1 93.25 296 LEU A O 1
ATOM 2354 N N . ALA A 1 297 ? -30.5 -11.672 12.297 1 92.38 297 ALA A N 1
ATOM 2355 C CA . ALA A 1 297 ? -30.641 -11.414 13.727 1 92.38 297 ALA A CA 1
ATOM 2356 C C . ALA A 1 297 ? -32.094 -11.594 14.18 1 92.38 297 ALA A C 1
ATOM 2358 O O . ALA A 1 297 ? -32.344 -12.148 15.25 1 92.38 297 ALA A O 1
ATOM 2359 N N . ASP A 1 298 ? -32.938 -11.102 13.328 1 93.62 298 ASP A N 1
ATOM 2360 C CA . ASP A 1 298 ? -34.375 -11.234 13.625 1 93.62 298 ASP A CA 1
ATOM 2361 C C . ASP A 1 298 ? -34.812 -12.703 13.609 1 93.62 298 ASP A C 1
ATOM 2363 O O . ASP A 1 298 ? -35.594 -13.133 14.453 1 93.62 298 ASP A O 1
ATOM 2367 N N . GLU A 1 299 ? -34.344 -13.398 12.672 1 93.31 299 GLU A N 1
ATOM 2368 C CA . GLU A 1 299 ? -34.656 -14.82 12.57 1 93.31 299 GLU A CA 1
ATOM 2369 C C . GLU A 1 299 ? -34.094 -15.594 13.758 1 93.31 299 GLU A C 1
ATOM 2371 O O . GLU A 1 299 ? -34.75 -16.516 14.258 1 93.31 299 GLU A O 1
ATOM 2376 N N . ALA A 1 300 ? -32.938 -15.281 14.273 1 91.94 300 ALA A N 1
ATOM 2377 C CA . ALA A 1 300 ? -32.312 -15.945 15.406 1 91.94 300 ALA A CA 1
ATOM 2378 C C . ALA A 1 300 ? -33.062 -15.641 16.703 1 91.94 300 ALA A C 1
ATOM 2380 O O . ALA A 1 300 ? -33.188 -16.5 17.578 1 91.94 300 ALA A O 1
ATOM 2381 N N . SER A 1 301 ? -33.469 -14.367 16.781 1 89.38 301 SER A N 1
ATOM 2382 C CA . SER A 1 301 ? -34.219 -13.969 17.969 1 89.38 301 SER A CA 1
ATOM 2383 C C . SER A 1 301 ? -35.562 -14.688 18.031 1 89.38 301 SER A C 1
ATOM 2385 O O . SER A 1 301 ? -36.062 -14.992 19.125 1 89.38 301 SER A O 1
ATOM 2387 N N . LYS A 1 302 ? -36.031 -15 16.922 1 85.62 302 LYS A N 1
ATOM 2388 C CA . LYS A 1 302 ? -37.312 -15.711 16.891 1 85.62 302 LYS A CA 1
ATOM 2389 C C . LYS A 1 302 ? -37.125 -17.188 17.25 1 85.62 302 LYS A C 1
ATOM 2391 O O . LYS A 1 302 ? -38 -17.781 17.891 1 85.62 302 LYS A O 1
ATOM 2396 N N . LYS A 1 303 ? -36.062 -17.688 16.969 1 83.94 303 LYS A N 1
ATOM 2397 C CA . LYS A 1 303 ? -35.812 -19.094 17.266 1 83.94 303 LYS A CA 1
ATOM 2398 C C . LYS A 1 303 ? -35.438 -19.281 18.734 1 83.94 303 LYS A C 1
ATOM 2400 O O . LYS A 1 303 ? -35.594 -20.375 19.281 1 83.94 303 LYS A O 1
ATOM 2405 N N . SER A 1 304 ? -35.031 -18.359 19.469 1 73.69 304 SER A N 1
ATOM 2406 C CA . SER A 1 304 ? -34.656 -18.453 20.875 1 73.69 304 SER A CA 1
ATOM 2407 C C . SER A 1 304 ? -35.812 -18.156 21.812 1 73.69 304 SER A C 1
ATOM 2409 O O . SER A 1 304 ? -35.719 -18.375 23.016 1 73.69 304 SER A O 1
ATOM 2411 N N . LYS A 1 305 ? -36.844 -17.906 21.219 1 60.19 305 LYS A N 1
ATOM 2412 C CA . LYS A 1 305 ? -38.094 -17.812 22 1 60.19 305 LYS A CA 1
ATOM 2413 C C . LYS A 1 305 ? -38.906 -19.078 21.859 1 60.19 305 LYS A C 1
ATOM 2415 O O . LYS A 1 305 ? -39.531 -19.531 22.812 1 60.19 305 LYS A O 1
ATOM 2420 N N . MET B 1 1 ? -3.727 15.195 -26.281 1 27.45 1 MET B N 1
ATOM 2421 C CA . MET B 1 1 ? -4.293 16.547 -26.406 1 27.45 1 MET B CA 1
ATOM 2422 C C . MET B 1 1 ? -5.242 16.828 -25.25 1 27.45 1 MET B C 1
ATOM 2424 O O . MET B 1 1 ? -5.301 17.953 -24.75 1 27.45 1 MET B O 1
ATOM 2428 N N . PHE B 1 2 ? -5.973 15.719 -24.938 1 30.44 2 PHE B N 1
ATOM 2429 C CA . PHE B 1 2 ? -7.023 15.953 -23.969 1 30.44 2 PHE B CA 1
ATOM 2430 C C . PHE B 1 2 ? -6.434 16.141 -22.562 1 30.44 2 PHE B C 1
ATOM 2432 O O . PHE B 1 2 ? -7.035 16.797 -21.719 1 30.44 2 PHE B O 1
ATOM 2439 N N . ARG B 1 3 ? -5.254 15.359 -22.297 1 35.84 3 ARG B N 1
ATOM 2440 C CA . ARG B 1 3 ? -4.648 15.508 -20.984 1 35.84 3 ARG B CA 1
ATOM 2441 C C . ARG B 1 3 ? -4.113 16.922 -20.781 1 35.84 3 ARG B C 1
ATOM 2443 O O . ARG B 1 3 ? -3.949 17.375 -19.641 1 35.84 3 ARG B O 1
ATOM 2450 N N . LEU B 1 4 ? -3.75 17.516 -21.844 1 37.97 4 LEU B N 1
ATOM 2451 C CA . LEU B 1 4 ? -3.223 18.875 -21.781 1 37.97 4 LEU B CA 1
ATOM 2452 C C . LEU B 1 4 ? -4.309 19.844 -21.344 1 37.97 4 LEU B C 1
ATOM 2454 O O . LEU B 1 4 ? -4.035 20.797 -20.594 1 37.97 4 LEU B O 1
ATOM 2458 N N . ALA B 1 5 ? -5.453 19.688 -21.922 1 37.91 5 ALA B N 1
ATOM 2459 C CA . ALA B 1 5 ? -6.543 20.609 -21.578 1 37.91 5 ALA B CA 1
ATOM 2460 C C . ALA B 1 5 ? -6.957 20.453 -20.109 1 37.91 5 ALA B C 1
ATOM 2462 O O . ALA B 1 5 ? -7.355 21.422 -19.469 1 37.91 5 ALA B O 1
ATOM 2463 N N . PHE B 1 6 ? -6.941 19.25 -19.656 1 40.97 6 PHE B N 1
ATOM 2464 C CA . PHE B 1 6 ? -7.352 18.984 -18.281 1 40.97 6 PHE B CA 1
ATOM 2465 C C . PHE B 1 6 ? -6.32 19.531 -17.312 1 40.97 6 PHE B C 1
ATOM 2467 O O . PHE B 1 6 ? -6.633 19.75 -16.141 1 40.97 6 PHE B O 1
ATOM 2474 N N . LEU B 1 7 ? -5.023 19.484 -17.641 1 42.25 7 LEU B N 1
ATOM 2475 C CA . LEU B 1 7 ? -4.055 20.203 -16.812 1 42.25 7 LEU B CA 1
ATOM 2476 C C . LEU B 1 7 ? -4.543 21.625 -16.516 1 42.25 7 LEU B C 1
ATOM 2478 O O . LEU B 1 7 ? -4.309 22.125 -15.414 1 42.25 7 LEU B O 1
ATOM 2482 N N . GLU B 1 8 ? -5.074 22.234 -17.531 1 40.78 8 GLU B N 1
ATOM 2483 C CA . GLU B 1 8 ? -5.484 23.625 -17.359 1 40.78 8 GLU B CA 1
ATOM 2484 C C . GLU B 1 8 ? -6.691 23.734 -16.438 1 40.78 8 GLU B C 1
ATOM 2486 O O . GLU B 1 8 ? -6.742 24.625 -15.578 1 40.78 8 GLU B O 1
ATOM 2491 N N . SER B 1 9 ? -7.82 22.984 -16.734 1 41.47 9 SER B N 1
ATOM 2492 C CA . SER B 1 9 ? -9.039 23.312 -16.016 1 41.47 9 SER B CA 1
ATOM 2493 C C . SER B 1 9 ? -8.984 22.797 -14.578 1 41.47 9 SER B C 1
ATOM 2495 O O . SER B 1 9 ? -9.383 23.5 -13.641 1 41.47 9 SER B O 1
ATOM 2497 N N . GLU B 1 10 ? -8.883 21.5 -14.398 1 44.59 10 GLU B N 1
ATOM 2498 C CA . GLU B 1 10 ? -8.945 20.969 -13.039 1 44.59 10 GLU B CA 1
ATOM 2499 C C . GLU B 1 10 ? -7.668 21.281 -12.266 1 44.59 10 GLU B C 1
ATOM 2501 O O . GLU B 1 10 ? -7.68 21.328 -11.031 1 44.59 10 GLU B O 1
ATOM 2506 N N . GLY B 1 11 ? -6.574 21.219 -12.875 1 43.22 11 GLY B N 1
ATOM 2507 C CA . GLY B 1 11 ? -5.316 21.516 -12.211 1 43.22 11 GLY B CA 1
ATOM 2508 C C . GLY B 1 11 ? -5.316 22.844 -11.492 1 43.22 11 GLY B C 1
ATOM 2509 O O . GLY B 1 11 ? -4.762 22.969 -10.398 1 43.22 11 GLY B O 1
ATOM 2510 N N . PHE B 1 12 ? -5.73 23.938 -12.305 1 43.5 12 PHE B N 1
ATOM 2511 C CA . PHE B 1 12 ? -5.559 25.266 -11.75 1 43.5 12 PHE B CA 1
ATOM 2512 C C . PHE B 1 12 ? -6.848 25.75 -11.094 1 43.5 12 PHE B C 1
ATOM 2514 O O . PHE B 1 12 ? -6.891 26.859 -10.539 1 43.5 12 PHE B O 1
ATOM 2521 N N . THR B 1 13 ? -7.918 25.141 -11.406 1 44.31 13 THR B N 1
ATOM 2522 C CA . THR B 1 13 ? -9.086 25.719 -10.742 1 44.31 13 THR B CA 1
ATOM 2523 C C . THR B 1 13 ? -9.117 25.312 -9.273 1 44.31 13 THR B C 1
ATOM 2525 O O . THR B 1 13 ? -9.461 24.172 -8.945 1 44.31 13 THR B O 1
ATOM 2528 N N . ASN B 1 14 ? -8.195 25.703 -8.555 1 48.44 14 ASN B N 1
ATOM 2529 C CA . ASN B 1 14 ? -7.68 25.578 -7.191 1 48.44 14 ASN B CA 1
ATOM 2530 C C . ASN B 1 14 ? -8.781 25.797 -6.156 1 48.44 14 ASN B C 1
ATOM 2532 O O . ASN B 1 14 ? -9.367 26.891 -6.09 1 48.44 14 ASN B O 1
ATOM 2536 N N . PHE B 1 15 ? -9.742 24.953 -6.023 1 53.66 15 PHE B N 1
ATOM 2537 C CA . PHE B 1 15 ? -10.367 25.062 -4.715 1 53.66 15 PHE B CA 1
ATOM 2538 C C . PHE B 1 15 ? -9.32 25.188 -3.617 1 53.66 15 PHE B C 1
ATOM 2540 O O . PHE B 1 15 ? -8.336 24.453 -3.598 1 53.66 15 PHE B O 1
ATOM 2547 N N . PHE B 1 16 ? -9.258 26.438 -3.127 1 71.19 16 PHE B N 1
ATOM 2548 C CA . PHE B 1 16 ? -8.359 26.766 -2.027 1 71.19 16 PHE B CA 1
ATOM 2549 C C . PHE B 1 16 ? -9.086 26.688 -0.691 1 71.19 16 PHE B C 1
ATOM 2551 O O . PHE B 1 16 ? -10.156 27.266 -0.519 1 71.19 16 PHE B O 1
ATOM 2558 N N . LEU B 1 17 ? -8.734 25.594 -0.042 1 81.69 17 LEU B N 1
ATOM 2559 C CA . LEU B 1 17 ? -9.188 25.516 1.342 1 81.69 17 LEU B CA 1
ATOM 2560 C C . LEU B 1 17 ? -8.438 26.516 2.223 1 81.69 17 LEU B C 1
ATOM 2562 O O . LEU B 1 17 ? -7.246 26.344 2.482 1 81.69 17 LEU B O 1
ATOM 2566 N N . ALA B 1 18 ? -9.18 27.547 2.58 1 89 18 ALA B N 1
ATOM 2567 C CA . ALA B 1 18 ? -8.57 28.562 3.443 1 89 18 ALA B CA 1
ATOM 2568 C C . ALA B 1 18 ? -8.43 28.047 4.871 1 89 18 ALA B C 1
ATOM 2570 O O . ALA B 1 18 ? -9.344 27.406 5.406 1 89 18 ALA B O 1
ATOM 2571 N N . LEU B 1 19 ? -7.285 28.328 5.473 1 94.75 19 LEU B N 1
ATOM 2572 C CA . LEU B 1 19 ? -7.066 27.922 6.855 1 94.75 19 LEU B CA 1
ATOM 2573 C C . LEU B 1 19 ? -8.094 28.547 7.781 1 94.75 19 LEU B C 1
ATOM 2575 O O . LEU B 1 19 ? -8.477 27.953 8.797 1 94.75 19 LEU B O 1
ATOM 2579 N N . SER B 1 20 ? -8.531 29.75 7.371 1 95 20 SER B N 1
ATOM 2580 C CA . SER B 1 20 ? -9.539 30.438 8.164 1 95 20 SER B CA 1
ATOM 2581 C C . SER B 1 20 ? -10.844 29.641 8.211 1 95 20 SER B C 1
ATOM 2583 O O . SER B 1 20 ? -11.555 29.672 9.227 1 95 20 SER B O 1
ATOM 2585 N N . ALA B 1 21 ? -11.133 28.984 7.145 1 95 21 ALA B N 1
ATOM 2586 C CA . ALA B 1 21 ? -12.328 28.156 7.078 1 95 21 ALA B CA 1
ATOM 2587 C C . ALA B 1 21 ? -12.211 26.953 7.996 1 95 21 ALA B C 1
ATOM 2589 O O . ALA B 1 21 ? -13.219 26.328 8.359 1 95 21 ALA B O 1
ATOM 2590 N N . LEU B 1 22 ? -11 26.641 8.43 1 97 22 LEU B N 1
ATOM 2591 C CA . LEU B 1 22 ? -10.734 25.531 9.32 1 97 22 LEU B CA 1
ATOM 2592 C C . LEU B 1 22 ? -10.562 26 10.758 1 97 22 LEU B C 1
ATOM 2594 O O . LEU B 1 22 ? -10.203 25.219 11.633 1 97 22 LEU B O 1
ATOM 2598 N N . GLY B 1 23 ? -10.727 27.344 10.945 1 96.94 23 GLY B N 1
ATOM 2599 C CA . GLY B 1 23 ? -10.75 27.875 12.305 1 96.94 23 GLY B CA 1
ATOM 2600 C C . GLY B 1 23 ? -9.461 28.562 12.703 1 96.94 23 GLY B C 1
ATOM 2601 O O . GLY B 1 23 ? -9.273 28.906 13.867 1 96.94 23 GLY B O 1
ATOM 2602 N N . ALA B 1 24 ? -8.555 28.719 11.734 1 97 24 ALA B N 1
ATOM 2603 C CA . ALA B 1 24 ? -7.352 29.5 12.039 1 97 24 ALA B CA 1
ATOM 2604 C C . ALA B 1 24 ? -7.711 30.875 12.602 1 97 24 ALA B C 1
ATOM 2606 O O . ALA B 1 24 ? -8.609 31.547 12.078 1 97 24 ALA B O 1
ATOM 2607 N N . GLY B 1 25 ? -7.078 31.219 13.641 1 96.5 25 GLY B N 1
ATOM 2608 C CA . GLY B 1 25 ? -7.348 32.5 14.281 1 96.5 25 GLY B CA 1
ATOM 2609 C C . GLY B 1 25 ? -8.57 32.469 15.18 1 96.5 25 GLY B C 1
ATOM 2610 O O . GLY B 1 25 ? -8.906 33.469 15.812 1 96.5 25 GLY B O 1
ATOM 2611 N N . LYS B 1 26 ? -9.203 31.312 15.266 1 97.31 26 LYS B N 1
ATOM 2612 C CA . LYS B 1 26 ? -10.43 31.219 16.047 1 97.31 26 LYS B CA 1
ATOM 2613 C C . LYS B 1 26 ? -10.352 30.078 17.062 1 97.31 26 LYS B C 1
ATOM 2615 O O . LYS B 1 26 ? -11.359 29.453 17.391 1 97.31 26 LYS B O 1
ATOM 2620 N N . GLY B 1 27 ? -9.117 29.672 17.359 1 97.31 27 GLY B N 1
ATOM 2621 C CA . GLY B 1 27 ? -8.922 28.719 18.438 1 97.31 27 GLY B CA 1
ATOM 2622 C C . GLY B 1 27 ? -8.828 27.281 17.953 1 97.31 27 GLY B C 1
ATOM 2623 O O . GLY B 1 27 ? -8.812 26.359 18.766 1 97.31 27 GLY B O 1
ATOM 2624 N N . ALA B 1 28 ? -8.734 27.078 16.656 1 98.19 28 ALA B N 1
ATOM 2625 C CA . ALA B 1 28 ? -8.656 25.734 16.094 1 98.19 28 ALA B CA 1
ATOM 2626 C C . ALA B 1 28 ? -7.328 25.062 16.453 1 98.19 28 ALA B C 1
ATOM 2628 O O . ALA B 1 28 ? -6.32 25.75 16.656 1 98.19 28 ALA B O 1
ATOM 2629 N N . TRP B 1 29 ? -7.375 23.75 16.547 1 98.88 29 TRP B N 1
ATOM 2630 C CA . TRP B 1 29 ? -6.184 22.938 16.812 1 98.88 29 TRP B CA 1
ATOM 2631 C C . TRP B 1 29 ? -5.848 22.047 15.617 1 98.88 29 TRP B C 1
ATOM 2633 O O . TRP B 1 29 ? -6.746 21.516 14.969 1 98.88 29 TRP B O 1
ATOM 2643 N N . ALA B 1 30 ? -4.574 21.859 15.359 1 98.94 30 ALA B N 1
ATOM 2644 C CA . ALA B 1 30 ? -4.059 20.891 14.398 1 98.94 30 ALA B CA 1
ATOM 2645 C C . ALA B 1 30 ? -3.18 19.859 15.086 1 98.94 30 ALA B C 1
ATOM 2647 O O . ALA B 1 30 ? -2.352 20.203 15.938 1 98.94 30 ALA B O 1
ATOM 2648 N N . ILE B 1 31 ? -3.434 18.641 14.766 1 98.94 31 ILE B N 1
ATOM 2649 C CA . ILE B 1 31 ? -2.541 17.562 15.18 1 98.94 31 ILE B CA 1
ATOM 2650 C C . ILE B 1 31 ? -1.453 17.359 14.125 1 98.94 31 ILE B C 1
ATOM 2652 O O . ILE B 1 31 ? -1.748 17.234 12.938 1 98.94 31 ILE B O 1
ATOM 2656 N N . VAL B 1 32 ? -0.208 17.359 14.555 1 98.94 32 VAL B N 1
ATOM 2657 C CA . VAL B 1 32 ? 0.921 17.141 13.656 1 98.94 32 VAL B CA 1
ATOM 2658 C C . VAL B 1 32 ? 1.769 15.977 14.156 1 98.94 32 VAL B C 1
ATOM 2660 O O . VAL B 1 32 ? 2.381 16.062 15.219 1 98.94 32 VAL B O 1
ATOM 2663 N N . THR B 1 33 ? 1.796 14.875 13.438 1 98.94 33 THR B N 1
ATOM 2664 C CA . THR B 1 33 ? 2.664 13.758 13.789 1 98.94 33 THR B CA 1
ATOM 2665 C C . THR B 1 33 ? 4.035 13.914 13.141 1 98.94 33 THR B C 1
ATOM 2667 O O . THR B 1 33 ? 4.176 14.609 12.133 1 98.94 33 THR B O 1
ATOM 2670 N N . GLY B 1 34 ? 5.059 13.203 13.695 1 98.12 34 GLY B N 1
ATOM 2671 C CA . GLY B 1 34 ? 6.398 13.453 13.18 1 98.12 34 GLY B CA 1
ATOM 2672 C C . GLY B 1 34 ? 6.785 14.922 13.211 1 98.12 34 GLY B C 1
ATOM 2673 O O . GLY B 1 34 ? 7.262 15.461 12.211 1 98.12 34 GLY B O 1
ATOM 2674 N N . SER B 1 35 ? 6.625 15.562 14.336 1 98.44 35 SER B N 1
ATOM 2675 C CA . SER B 1 35 ? 6.539 17.016 14.398 1 98.44 35 SER B CA 1
ATOM 2676 C C . SER B 1 35 ? 7.863 17.641 14.844 1 98.44 35 SER B C 1
ATOM 2678 O O . SER B 1 35 ? 7.949 18.844 15.07 1 98.44 35 SER B O 1
ATOM 2680 N N . THR B 1 36 ? 8.938 16.859 14.977 1 97.5 36 THR B N 1
ATOM 2681 C CA . THR B 1 36 ? 10.133 17.391 15.617 1 97.5 36 THR B CA 1
ATOM 2682 C C . THR B 1 36 ? 11.242 17.609 14.594 1 97.5 36 THR B C 1
ATOM 2684 O O . THR B 1 36 ? 12.32 18.109 14.938 1 97.5 36 THR B O 1
ATOM 2687 N N . ASP B 1 37 ? 11.031 17.188 13.391 1 94.94 37 ASP B N 1
ATOM 2688 C CA . ASP B 1 37 ? 11.992 17.422 12.312 1 94.94 37 ASP B CA 1
ATOM 2689 C C . ASP B 1 37 ? 11.312 17.406 10.945 1 94.94 37 ASP B C 1
ATOM 2691 O O . ASP B 1 37 ? 10.109 17.141 10.852 1 94.94 37 ASP B O 1
ATOM 2695 N N . GLY B 1 38 ? 12.016 17.844 10.008 1 96.25 38 GLY B N 1
ATOM 2696 C CA . GLY B 1 38 ? 11.594 17.656 8.633 1 96.25 38 GLY B CA 1
ATOM 2697 C C . GLY B 1 38 ? 10.289 18.359 8.312 1 96.25 38 GLY B C 1
ATOM 2698 O O . GLY B 1 38 ? 10.062 19.484 8.742 1 96.25 38 GLY B O 1
ATOM 2699 N N . ILE B 1 39 ? 9.508 17.719 7.508 1 97.5 39 ILE B N 1
ATOM 2700 C CA . ILE B 1 39 ? 8.266 18.266 6.969 1 97.5 39 ILE B CA 1
ATOM 2701 C C . ILE B 1 39 ? 7.277 18.516 8.109 1 97.5 39 ILE B C 1
ATOM 2703 O O . ILE B 1 39 ? 6.609 19.547 8.141 1 97.5 39 ILE B O 1
ATOM 2707 N N . GLY B 1 40 ? 7.195 17.609 9.094 1 98.5 40 GLY B N 1
ATOM 2708 C CA . GLY B 1 40 ? 6.293 17.781 10.219 1 98.5 40 GLY B CA 1
ATOM 2709 C C . GLY B 1 40 ? 6.566 19.031 11.031 1 98.5 40 GLY B C 1
ATOM 2710 O O . GLY B 1 40 ? 5.641 19.766 11.375 1 98.5 40 GLY B O 1
ATOM 2711 N N . LYS B 1 41 ? 7.824 19.203 11.305 1 98.5 41 LYS B N 1
ATOM 2712 C CA . LYS B 1 41 ? 8.188 20.422 12.016 1 98.5 41 LYS B CA 1
ATOM 2713 C C . LYS B 1 41 ? 7.863 21.672 11.188 1 98.5 41 LYS B C 1
ATOM 2715 O O . LYS B 1 41 ? 7.387 22.672 11.727 1 98.5 41 LYS B O 1
ATOM 2720 N N . GLY B 1 42 ? 8.125 21.609 9.898 1 98.25 42 GLY B N 1
ATOM 2721 C CA . GLY B 1 42 ? 7.754 22.688 9 1 98.25 42 GLY B CA 1
ATOM 2722 C C . GLY B 1 42 ? 6.273 23.031 9.062 1 98.25 42 GLY B C 1
ATOM 2723 O O . GLY B 1 42 ? 5.902 24.203 9.148 1 98.25 42 GLY B O 1
ATOM 2724 N N . PHE B 1 43 ? 5.434 22.016 9.055 1 98.69 43 PHE B N 1
ATOM 2725 C CA . PHE B 1 43 ? 3.992 22.234 9.148 1 98.69 43 PHE B CA 1
ATOM 2726 C C . PHE B 1 43 ? 3.625 22.859 10.492 1 98.69 43 PHE B C 1
ATOM 2728 O O . PHE B 1 43 ? 2.814 23.781 10.555 1 98.69 43 PHE B O 1
ATOM 2735 N N . ALA B 1 44 ? 4.219 22.312 11.547 1 98.75 44 ALA B N 1
ATOM 2736 C CA . ALA B 1 44 ? 3.926 22.828 12.883 1 98.75 44 ALA B CA 1
ATOM 2737 C C . ALA B 1 44 ? 4.219 24.328 12.961 1 98.75 44 ALA B C 1
ATOM 2739 O O . ALA B 1 44 ? 3.371 25.109 13.406 1 98.75 44 ALA B O 1
ATOM 2740 N N . GLU B 1 45 ? 5.359 24.719 12.484 1 98.44 45 GLU B N 1
ATOM 2741 C CA . GLU B 1 45 ? 5.785 26.125 12.547 1 98.44 45 GLU B CA 1
ATOM 2742 C C . GLU B 1 45 ? 4.891 27 11.68 1 98.44 45 GLU B C 1
ATOM 2744 O O . GLU B 1 45 ? 4.477 28.078 12.109 1 98.44 45 GLU B O 1
ATOM 2749 N N . GLU B 1 46 ? 4.598 26.547 10.484 1 97.94 46 GLU B N 1
ATOM 2750 C CA . GLU B 1 46 ? 3.799 27.359 9.57 1 97.94 46 GLU B CA 1
ATOM 2751 C C . GLU B 1 46 ? 2.357 27.484 10.055 1 97.94 46 GLU B C 1
ATOM 2753 O O . GLU B 1 46 ? 1.738 28.531 9.906 1 97.94 46 GLU B O 1
ATOM 2758 N N . LEU B 1 47 ? 1.783 26.406 10.609 1 98.62 47 LEU B N 1
ATOM 2759 C CA . LEU B 1 47 ? 0.436 26.438 11.164 1 98.62 47 LEU B CA 1
ATOM 2760 C C . LEU B 1 47 ? 0.362 27.422 12.336 1 98.62 47 LEU B C 1
ATOM 2762 O O . LEU B 1 47 ? -0.601 28.188 12.453 1 98.62 47 LEU B O 1
ATOM 2766 N N . ALA B 1 48 ? 1.389 27.391 13.172 1 98.62 48 ALA B N 1
ATOM 2767 C CA . ALA B 1 48 ? 1.449 28.312 14.305 1 98.62 48 ALA B CA 1
ATOM 2768 C C . ALA B 1 48 ? 1.472 29.766 13.82 1 98.62 48 ALA B C 1
ATOM 2770 O O . ALA B 1 48 ? 0.787 30.625 14.383 1 98.62 48 ALA B O 1
ATOM 2771 N N . ARG B 1 49 ? 2.232 30.016 12.773 1 97.38 49 ARG B N 1
ATOM 2772 C CA . ARG B 1 49 ? 2.309 31.359 12.203 1 97.38 49 ARG B CA 1
ATOM 2773 C C . ARG B 1 49 ? 0.944 31.828 11.703 1 97.38 49 ARG B C 1
ATOM 2775 O O . ARG B 1 49 ? 0.668 33.031 11.656 1 97.38 49 ARG B O 1
ATOM 2782 N N . ASN B 1 50 ? 0.126 30.859 11.367 1 97 50 ASN B N 1
ATOM 2783 C CA . ASN B 1 50 ? -1.222 31.156 10.891 1 97 50 ASN B CA 1
ATOM 2784 C C . ASN B 1 50 ? -2.246 31.062 12.016 1 97 50 ASN B C 1
ATOM 2786 O O . ASN B 1 50 ? -3.439 30.891 11.766 1 97 50 ASN B O 1
ATOM 2790 N N . LYS B 1 51 ? -1.77 31.062 13.242 1 97.81 51 LYS B N 1
ATOM 2791 C CA . LYS B 1 51 ? -2.578 31.188 14.453 1 97.81 51 LYS B CA 1
ATOM 2792 C C . LYS B 1 51 ? -3.42 29.938 14.68 1 97.81 51 LYS B C 1
ATOM 2794 O O . LYS B 1 51 ? -4.59 30.031 15.062 1 97.81 51 LYS B O 1
ATOM 2799 N N . VAL B 1 52 ? -2.904 28.781 14.391 1 98.62 52 VAL B N 1
ATOM 2800 C CA . VAL B 1 52 ? -3.504 27.5 14.711 1 98.62 52 VAL B CA 1
ATOM 2801 C C . VAL B 1 52 ? -2.805 26.891 15.922 1 98.62 52 VAL B C 1
ATOM 2803 O O . VAL B 1 52 ? -1.573 26.828 15.977 1 98.62 52 VAL B O 1
ATOM 2806 N N . ASN B 1 53 ? -3.57 26.516 16.953 1 98.81 53 ASN B N 1
ATOM 2807 C CA . ASN B 1 53 ? -2.998 25.781 18.062 1 98.81 53 ASN B CA 1
ATOM 2808 C C . ASN B 1 53 ? -2.533 24.391 17.656 1 98.81 53 ASN B C 1
ATOM 2810 O O . ASN B 1 53 ? -3.02 23.844 16.656 1 98.81 53 ASN B O 1
ATOM 2814 N N . LEU B 1 54 ? -1.592 23.812 18.453 1 98.94 54 LEU B N 1
ATOM 2815 C CA . LEU B 1 54 ? -0.96 22.594 17.938 1 98.94 54 LEU B CA 1
ATOM 2816 C C . LEU B 1 54 ? -0.978 21.5 19 1 98.94 54 LEU B C 1
ATOM 2818 O O . LEU B 1 54 ? -0.779 21.766 20.188 1 98.94 54 LEU B O 1
ATOM 2822 N N . VAL B 1 55 ? -1.271 20.312 18.547 1 98.94 55 VAL B N 1
ATOM 2823 C CA . VAL B 1 55 ? -0.876 19.094 19.219 1 98.94 55 VAL B CA 1
ATOM 2824 C C . VAL B 1 55 ? 0.294 18.438 18.484 1 98.94 55 VAL B C 1
ATOM 2826 O O . VAL B 1 55 ? 0.137 17.953 17.359 1 98.94 55 VAL B O 1
ATOM 2829 N N . LEU B 1 56 ? 1.474 18.438 19.125 1 98.94 56 LEU B N 1
ATOM 2830 C CA . LEU B 1 56 ? 2.674 17.859 18.547 1 98.94 56 LEU B CA 1
ATOM 2831 C C . LEU B 1 56 ? 2.881 16.422 19.031 1 98.94 56 LEU B C 1
ATOM 2833 O O . LEU B 1 56 ? 2.895 16.172 20.234 1 98.94 56 LEU B O 1
ATOM 2837 N N . ILE B 1 57 ? 3.027 15.516 18.125 1 98.94 57 ILE B N 1
ATOM 2838 C CA . ILE B 1 57 ? 3.219 14.117 18.484 1 98.94 57 ILE B CA 1
ATOM 2839 C C . ILE B 1 57 ? 4.516 13.594 17.859 1 98.94 57 ILE B C 1
ATOM 2841 O O . ILE B 1 5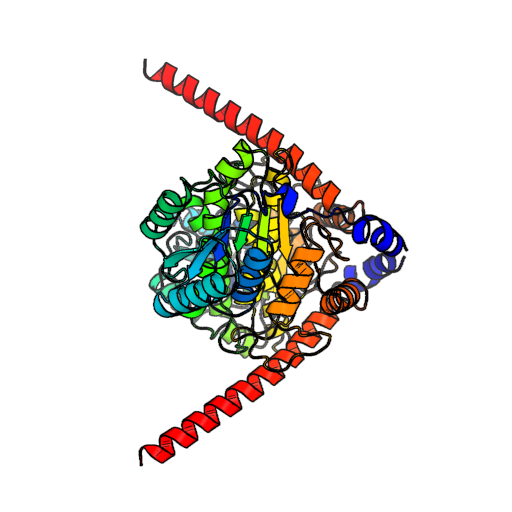7 ? 4.738 13.742 16.656 1 98.94 57 ILE B O 1
ATOM 2845 N N . SER B 1 58 ? 5.379 13.008 18.625 1 98.5 58 SER B N 1
ATOM 2846 C CA . SER B 1 58 ? 6.621 12.367 18.203 1 98.5 58 SER B CA 1
ATOM 2847 C C . SER B 1 58 ? 7.156 11.438 19.281 1 98.5 58 SER B C 1
ATOM 2849 O O . SER B 1 58 ? 6.527 11.273 20.328 1 98.5 58 SER B O 1
ATOM 2851 N N . ARG B 1 59 ? 8.297 10.797 19.031 1 97.88 59 ARG B N 1
ATOM 2852 C CA . ARG B 1 59 ? 8.758 9.734 19.922 1 97.88 59 ARG B CA 1
ATOM 2853 C C . ARG B 1 59 ? 9.703 10.289 20.984 1 97.88 59 ARG B C 1
ATOM 2855 O O . ARG B 1 59 ? 10.008 9.609 21.969 1 97.88 59 ARG B O 1
ATOM 2862 N N . SER B 1 60 ? 10.234 11.531 20.844 1 97.88 60 SER B N 1
ATOM 2863 C CA . SER B 1 60 ? 11.203 12.094 21.781 1 97.88 60 SER B CA 1
ATOM 2864 C C . SER B 1 60 ? 10.625 13.297 22.516 1 97.88 60 SER B C 1
ATOM 2866 O O . SER B 1 60 ? 10.453 14.367 21.938 1 97.88 60 SER B O 1
ATOM 2868 N N . GLN B 1 61 ? 10.453 13.148 23.828 1 98.31 61 GLN B N 1
ATOM 2869 C CA . GLN B 1 61 ? 9.828 14.219 24.594 1 98.31 61 GLN B CA 1
ATOM 2870 C C . GLN B 1 61 ? 10.711 15.461 24.609 1 98.31 61 GLN B C 1
ATOM 2872 O O . GLN B 1 61 ? 10.211 16.594 24.531 1 98.31 61 GLN B O 1
ATOM 2877 N N . ASP B 1 62 ? 12.031 15.219 24.688 1 98.56 62 ASP B N 1
ATOM 2878 C CA . ASP B 1 62 ? 12.945 16.359 24.719 1 98.56 62 ASP B CA 1
ATOM 2879 C C . ASP B 1 62 ? 12.852 17.172 23.422 1 98.56 62 ASP B C 1
ATOM 2881 O O . ASP B 1 62 ? 12.867 18.406 23.469 1 98.56 62 ASP B O 1
ATOM 2885 N N . LYS B 1 63 ? 12.773 16.5 22.312 1 98.44 63 LYS B N 1
ATOM 2886 C CA . LYS B 1 63 ? 12.648 17.188 21.031 1 98.44 63 LYS B CA 1
ATOM 2887 C C . LYS B 1 63 ? 11.297 17.891 20.906 1 98.44 63 LYS B C 1
ATOM 2889 O O . LYS B 1 63 ? 11.211 18.984 20.344 1 98.44 63 LYS B O 1
ATOM 2894 N N . LEU B 1 64 ? 10.281 17.266 21.406 1 98.81 64 LEU B N 1
ATOM 2895 C CA . LEU B 1 64 ? 8.953 17.875 21.422 1 98.81 64 LEU B CA 1
ATOM 2896 C C . LEU B 1 64 ? 8.961 19.172 22.219 1 98.81 64 LEU B C 1
ATOM 2898 O O . LEU B 1 64 ? 8.438 20.188 21.75 1 98.81 64 LEU B O 1
ATOM 2902 N N . ASP B 1 65 ? 9.539 19.109 23.359 1 98.62 65 ASP B N 1
ATOM 2903 C CA . ASP B 1 65 ? 9.602 20.281 24.219 1 98.62 65 ASP B CA 1
ATOM 2904 C C . ASP B 1 65 ? 10.383 21.406 23.562 1 98.62 65 ASP B C 1
ATOM 2906 O O . ASP B 1 65 ? 10.008 22.578 23.672 1 98.62 65 ASP B O 1
ATOM 2910 N N . ALA B 1 66 ? 11.438 21.031 22.906 1 98.56 66 ALA B N 1
ATOM 2911 C CA . ALA B 1 66 ? 12.258 22.031 22.219 1 98.56 66 ALA B CA 1
ATOM 2912 C C . ALA B 1 66 ? 11.469 22.734 21.125 1 98.56 66 ALA B C 1
ATOM 2914 O O . ALA B 1 66 ? 11.5 23.953 21.016 1 98.56 66 ALA B O 1
ATOM 2915 N N . VAL B 1 67 ? 10.75 21.984 20.312 1 98.56 67 VAL B N 1
ATOM 2916 C CA . VAL B 1 67 ? 9.961 22.547 19.219 1 98.56 67 VAL B CA 1
ATOM 2917 C C . VAL B 1 67 ? 8.82 23.391 19.797 1 98.56 67 VAL B C 1
ATOM 2919 O O . VAL B 1 67 ? 8.531 24.469 19.297 1 98.56 67 VAL B O 1
ATOM 2922 N N . ALA B 1 68 ? 8.172 22.875 20.828 1 98.56 68 ALA B N 1
ATOM 2923 C CA . ALA B 1 68 ? 7.086 23.609 21.469 1 98.56 68 ALA B CA 1
ATOM 2924 C C . ALA B 1 68 ? 7.566 24.969 21.984 1 98.56 68 ALA B C 1
ATOM 2926 O O . ALA B 1 68 ? 6.883 25.969 21.812 1 98.56 68 ALA B O 1
ATOM 2927 N N . LYS B 1 69 ? 8.719 24.953 22.594 1 98 69 LYS B N 1
ATOM 2928 C CA . LYS B 1 69 ? 9.297 26.188 23.109 1 98 69 LYS B CA 1
ATOM 2929 C C . LYS B 1 69 ? 9.586 27.172 21.984 1 98 69 LYS B C 1
ATOM 2931 O O . LYS B 1 69 ? 9.297 28.359 22.109 1 98 69 LYS B O 1
ATOM 2936 N N . GLU B 1 70 ? 10.172 26.641 20.922 1 97.75 70 GLU B N 1
ATOM 2937 C CA . GLU B 1 70 ? 10.469 27.484 19.766 1 97.75 70 GLU B CA 1
ATOM 2938 C C . GLU B 1 70 ? 9.203 28.125 19.203 1 97.75 70 GLU B C 1
ATOM 2940 O O . GLU B 1 70 ? 9.188 29.328 18.922 1 97.75 70 GLU B O 1
ATOM 2945 N N . ILE B 1 71 ? 8.164 27.375 19.094 1 98 71 ILE B N 1
ATOM 2946 C CA . ILE B 1 71 ? 6.91 27.844 18.5 1 98 71 ILE B CA 1
ATOM 2947 C C . ILE B 1 71 ? 6.262 28.875 19.422 1 98 71 ILE B C 1
ATOM 2949 O O . ILE B 1 71 ? 5.773 29.906 18.969 1 98 71 ILE B O 1
ATOM 2953 N N . LYS B 1 72 ? 6.273 28.594 20.703 1 96.12 72 LYS B N 1
ATOM 2954 C CA . LYS B 1 72 ? 5.676 29.5 21.688 1 96.12 72 LYS B CA 1
ATOM 2955 C C . LYS B 1 72 ? 6.398 30.844 21.703 1 96.12 72 LYS B C 1
ATOM 2957 O O . LYS B 1 72 ? 5.777 31.891 21.922 1 96.12 72 LYS B O 1
ATOM 2962 N N . ASN B 1 73 ? 7.641 30.797 21.453 1 95.62 73 ASN B N 1
ATOM 2963 C CA . ASN B 1 73 ? 8.438 32.031 21.406 1 95.62 73 ASN B CA 1
ATOM 2964 C C . ASN B 1 73 ? 8.117 32.844 20.172 1 95.62 73 ASN B C 1
ATOM 2966 O O . ASN B 1 73 ? 8.203 34.094 20.219 1 95.62 73 ASN B O 1
ATOM 2970 N N . GLU B 1 74 ? 7.773 32.219 19.125 1 94.69 74 GLU B N 1
ATOM 2971 C CA . GLU B 1 74 ? 7.602 32.875 17.844 1 94.69 74 GLU B CA 1
ATOM 2972 C C . GLU B 1 74 ? 6.141 33.25 17.609 1 94.69 74 GLU B C 1
ATOM 2974 O O . GLU B 1 74 ? 5.848 34.219 16.891 1 94.69 74 GLU B O 1
ATOM 2979 N N . SER B 1 75 ? 5.32 32.406 18.141 1 92.06 75 SER B N 1
ATOM 2980 C CA . SER B 1 75 ? 3.893 32.594 17.906 1 92.06 75 SER B CA 1
ATOM 2981 C C . SER B 1 75 ? 3.098 32.5 19.203 1 92.06 75 SER B C 1
ATOM 2983 O O . SER B 1 75 ? 3.488 31.781 20.125 1 92.06 75 SER B O 1
ATOM 2985 N N . LYS B 1 76 ? 2.033 33.25 19.312 1 91.75 76 LYS B N 1
ATOM 2986 C CA . LYS B 1 76 ? 1.176 33.25 20.5 1 91.75 76 LYS B CA 1
ATOM 2987 C C . LYS B 1 76 ? 0.06 32.219 20.344 1 91.75 76 LYS B C 1
ATOM 2989 O O . LYS B 1 76 ? -1.121 32.562 20.344 1 91.75 76 LYS B O 1
ATOM 2994 N N . VAL B 1 77 ? 0.399 30.984 20.156 1 97.75 77 VAL B N 1
ATOM 2995 C CA . VAL B 1 77 ? -0.586 29.906 20.062 1 97.75 77 VAL B CA 1
ATOM 2996 C C . VAL B 1 77 ? -0.354 28.891 21.188 1 97.75 77 VAL B C 1
ATOM 2998 O O . VAL B 1 77 ? 0.684 28.922 21.844 1 97.75 77 VAL B O 1
ATOM 3001 N N . GLN B 1 78 ? -1.311 28.094 21.484 1 98.44 78 GLN B N 1
ATOM 3002 C CA . GLN B 1 78 ? -1.171 27 22.438 1 98.44 78 GLN B CA 1
ATOM 3003 C C . GLN B 1 78 ? -0.534 25.781 21.781 1 98.44 78 GLN B C 1
ATOM 3005 O O . GLN B 1 78 ? -0.796 25.484 20.609 1 98.44 78 GLN B O 1
ATOM 3010 N N . VAL B 1 79 ? 0.353 25.141 22.516 1 98.81 79 VAL B N 1
ATOM 3011 C CA . VAL B 1 79 ? 1.015 23.938 22.031 1 98.81 79 VAL B CA 1
ATOM 3012 C C . VAL B 1 79 ? 0.909 22.844 23.078 1 98.81 79 VAL B C 1
ATOM 3014 O O . VAL B 1 79 ? 1.263 23.031 24.234 1 98.81 79 VAL B O 1
ATOM 3017 N N . LYS B 1 80 ? 0.375 21.766 22.734 1 98.75 80 LYS B N 1
ATOM 3018 C CA . LYS B 1 80 ? 0.345 20.531 23.516 1 98.75 80 LYS B CA 1
ATOM 3019 C C . LYS B 1 80 ? 1.25 19.469 22.906 1 98.75 80 LYS B C 1
ATOM 3021 O O . LYS B 1 80 ? 1.291 19.312 21.688 1 98.75 80 LYS B O 1
ATOM 3026 N N . THR B 1 81 ? 1.994 18.766 23.766 1 98.88 81 THR B N 1
ATOM 3027 C CA . THR B 1 81 ? 2.85 17.688 23.266 1 98.88 81 THR B CA 1
ATOM 3028 C C . THR B 1 81 ? 2.354 16.344 23.766 1 98.88 81 THR B C 1
ATOM 3030 O O . THR B 1 81 ? 1.896 16.219 24.906 1 98.88 81 THR B O 1
ATOM 3033 N N . ILE B 1 82 ? 2.311 15.352 22.922 1 98.88 82 ILE B N 1
ATOM 3034 C CA . ILE B 1 82 ? 2.01 13.969 23.281 1 98.88 82 ILE B CA 1
ATOM 3035 C C . ILE B 1 82 ? 3.107 13.055 22.75 1 98.88 82 ILE B C 1
ATOM 3037 O O . ILE B 1 82 ? 3.334 12.977 21.547 1 98.88 82 ILE B O 1
ATOM 3041 N N . ARG B 1 83 ? 3.809 12.359 23.641 1 98.75 83 ARG B N 1
ATOM 3042 C CA . ARG B 1 83 ? 4.867 11.438 23.234 1 98.75 83 ARG B CA 1
ATOM 3043 C C . ARG B 1 83 ? 4.285 10.094 22.797 1 98.75 83 ARG B C 1
ATOM 3045 O O . ARG B 1 83 ? 3.629 9.414 23.594 1 98.75 83 ARG B O 1
ATOM 3052 N N . VAL B 1 84 ? 4.484 9.727 21.578 1 98.81 84 VAL B N 1
ATOM 3053 C CA . VAL B 1 84 ? 4.094 8.422 21.047 1 98.81 84 VAL B CA 1
ATOM 3054 C C . VAL B 1 84 ? 5.199 7.879 20.156 1 98.81 84 VAL B C 1
ATOM 3056 O O . VAL B 1 84 ? 5.633 8.555 19.203 1 98.81 84 VAL B O 1
ATOM 3059 N N . ASP B 1 85 ? 5.719 6.738 20.438 1 98.69 85 ASP B N 1
ATOM 3060 C CA . ASP B 1 85 ? 6.578 5.996 19.516 1 98.69 85 ASP B CA 1
ATOM 3061 C C . ASP B 1 85 ? 5.746 5.121 18.578 1 98.69 85 ASP B C 1
ATOM 3063 O O . ASP B 1 85 ? 5.477 3.955 18.875 1 98.69 85 ASP B O 1
ATOM 3067 N N . PHE B 1 86 ? 5.477 5.617 17.422 1 98.69 86 PHE B N 1
ATOM 3068 C CA . PHE B 1 86 ? 4.543 4.965 16.516 1 98.69 86 PHE B CA 1
ATOM 3069 C C . PHE B 1 86 ? 5.082 3.609 16.078 1 98.69 86 PHE B C 1
ATOM 3071 O O . PHE B 1 86 ? 4.312 2.723 15.695 1 98.69 86 PHE B O 1
ATOM 3078 N N . ALA B 1 87 ? 6.383 3.414 16.031 1 98.19 87 ALA B N 1
ATOM 3079 C CA . ALA B 1 87 ? 6.957 2.129 15.641 1 98.19 87 ALA B CA 1
ATOM 3080 C C . ALA B 1 87 ? 6.562 1.031 16.625 1 98.19 87 ALA B C 1
ATOM 3082 O O . ALA B 1 87 ? 6.527 -0.148 16.266 1 98.19 87 ALA B O 1
ATOM 3083 N N . ASN B 1 88 ? 6.277 1.44 17.859 1 98 88 ASN B N 1
ATOM 3084 C CA . ASN B 1 88 ? 5.953 0.482 18.922 1 98 88 ASN B CA 1
ATOM 3085 C C . ASN B 1 88 ? 4.688 0.883 19.672 1 98 88 ASN B C 1
ATOM 3087 O O . ASN B 1 88 ? 4.523 0.542 20.844 1 98 88 ASN B O 1
ATOM 3091 N N . ALA B 1 89 ? 3.85 1.637 19.047 1 98.19 89 ALA B N 1
ATOM 3092 C CA . ALA B 1 89 ? 2.664 2.172 19.703 1 98.19 89 ALA B CA 1
ATOM 3093 C C . ALA B 1 89 ? 1.682 1.058 20.062 1 98.19 89 ALA B C 1
ATOM 3095 O O . ALA B 1 89 ? 1.477 0.132 19.266 1 98.19 89 ALA B O 1
ATOM 3096 N N . THR B 1 90 ? 1.042 1.14 21.172 1 97.5 90 THR B N 1
ATOM 3097 C CA . THR B 1 90 ? 0.053 0.183 21.656 1 97.5 90 THR B CA 1
ATOM 3098 C C . THR B 1 90 ? -1.354 0.766 21.562 1 97.5 90 THR B C 1
ATOM 3100 O O . THR B 1 90 ? -1.523 1.947 21.266 1 97.5 90 THR B O 1
ATOM 3103 N N . LYS B 1 91 ? -2.287 -0.108 21.797 1 97 91 LYS B N 1
A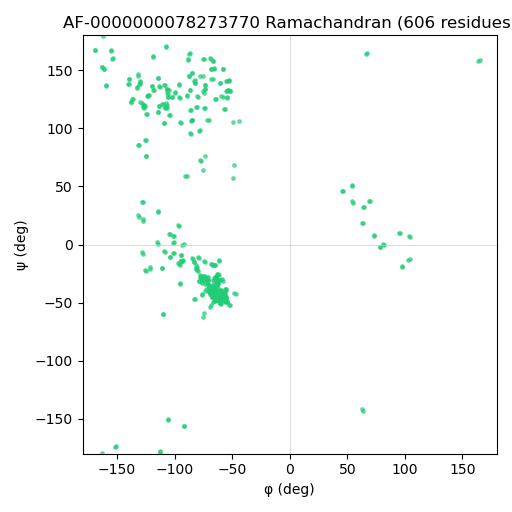TOM 3104 C CA . LYS B 1 91 ? -3.672 0.346 21.859 1 97 91 LYS B CA 1
ATOM 3105 C C . LYS B 1 91 ? -3.842 1.451 22.906 1 97 91 LYS B C 1
ATOM 3107 O O . LYS B 1 91 ? -4.582 2.412 22.688 1 97 91 LYS B O 1
ATOM 3112 N N . GLU B 1 92 ? -3.178 1.341 23.984 1 97.81 92 GLU B N 1
ATOM 3113 C CA . GLU B 1 92 ? -3.254 2.314 25.062 1 97.81 92 GLU B CA 1
ATOM 3114 C C . GLU B 1 92 ? -2.709 3.672 24.625 1 97.81 92 GLU B C 1
ATOM 3116 O O . GLU B 1 92 ? -3.201 4.715 25.062 1 97.81 92 GLU B O 1
ATOM 3121 N N . ASP B 1 93 ? -1.701 3.674 23.859 1 98.44 93 ASP B N 1
ATOM 3122 C CA . ASP B 1 93 ? -1.144 4.926 23.344 1 98.44 93 ASP B CA 1
ATOM 3123 C C . ASP B 1 93 ? -2.182 5.699 22.531 1 98.44 93 ASP B C 1
ATOM 3125 O O . ASP B 1 93 ? -2.346 6.906 22.719 1 98.44 93 ASP B O 1
ATOM 3129 N N . TYR B 1 94 ? -2.887 5.02 21.688 1 98.31 94 TYR B N 1
ATOM 3130 C CA . TYR B 1 94 ? -3.887 5.668 20.859 1 98.31 94 TYR B CA 1
ATOM 3131 C C . TYR B 1 94 ? -5.082 6.125 21.688 1 98.31 94 TYR B C 1
ATOM 3133 O O . TYR B 1 94 ? -5.664 7.18 21.406 1 98.31 94 TYR B O 1
ATOM 3141 N N . GLU B 1 95 ? -5.43 5.312 22.656 1 97.81 95 GLU B N 1
ATOM 3142 C CA . GLU B 1 95 ? -6.496 5.719 23.562 1 97.81 95 GLU B CA 1
ATOM 3143 C C . GLU B 1 95 ? -6.125 6.992 24.312 1 97.81 95 GLU B C 1
ATOM 3145 O O . GLU B 1 95 ? -6.969 7.863 24.531 1 97.81 95 GLU B O 1
ATOM 3150 N N . ARG B 1 96 ? -4.926 7.059 24.703 1 98.38 96 ARG B N 1
ATOM 3151 C CA . ARG B 1 96 ? -4.438 8.258 25.375 1 98.38 96 ARG B CA 1
ATOM 3152 C C . ARG B 1 96 ? -4.516 9.477 24.453 1 98.38 96 ARG B C 1
ATOM 3154 O O . ARG B 1 96 ? -4.953 10.547 24.875 1 98.38 96 ARG B O 1
ATOM 3161 N N . VAL B 1 97 ? -4.09 9.336 23.219 1 98.75 97 VAL B N 1
ATOM 3162 C CA . VAL B 1 97 ? -4.172 10.43 22.266 1 98.75 97 VAL B CA 1
ATOM 3163 C C . VAL B 1 97 ? -5.625 10.883 22.109 1 98.75 97 VAL B C 1
ATOM 3165 O O . VAL B 1 97 ? -5.918 12.078 22.172 1 98.75 97 VAL B O 1
ATOM 3168 N N . LYS B 1 98 ? -6.48 9.914 21.938 1 98.12 98 LYS B N 1
ATOM 3169 C CA . LYS B 1 98 ? -7.902 10.203 21.781 1 98.12 98 LYS B CA 1
ATOM 3170 C C . LYS B 1 98 ? -8.422 11.016 22.969 1 98.12 98 LYS B C 1
ATOM 3172 O O . LYS B 1 98 ? -9.109 12.023 22.781 1 98.12 98 LYS B O 1
ATOM 3177 N N . LYS B 1 99 ? -8.117 10.57 24.141 1 98.06 99 LYS B N 1
ATOM 3178 C CA . LYS B 1 99 ? -8.57 11.242 25.359 1 98.06 99 LYS B CA 1
ATOM 3179 C C . LYS B 1 99 ? -8.039 12.664 25.422 1 98.06 99 LYS B C 1
ATOM 3181 O O . LYS B 1 99 ? -8.758 13.586 25.828 1 98.06 99 LYS B O 1
ATOM 3186 N N . GLU B 1 100 ? -6.836 12.867 25.062 1 98.25 100 GLU B N 1
ATOM 3187 C CA . GLU B 1 100 ? -6.18 14.164 25.188 1 98.25 100 GLU B CA 1
ATOM 3188 C C . GLU B 1 100 ? -6.699 15.156 24.156 1 98.25 100 GLU B C 1
ATOM 3190 O O . GLU B 1 100 ? -6.727 16.359 24.406 1 98.25 100 GLU B O 1
ATOM 3195 N N . ILE B 1 101 ? -7.148 14.672 23 1 98 101 ILE B N 1
ATOM 3196 C CA . ILE B 1 101 ? -7.562 15.594 21.953 1 98 101 ILE B CA 1
ATOM 3197 C C . ILE B 1 101 ? -9.07 15.836 22.047 1 98 101 ILE B C 1
ATOM 3199 O O . ILE B 1 101 ? -9.594 16.766 21.438 1 98 101 ILE B O 1
ATOM 3203 N N . GLN B 1 102 ? -9.773 15.047 22.766 1 96.62 102 GLN B N 1
ATOM 3204 C CA . GLN B 1 102 ? -11.227 15.078 22.812 1 96.62 102 GLN B CA 1
ATOM 3205 C C . GLN B 1 102 ? -11.742 16.453 23.219 1 96.62 102 GLN B C 1
ATOM 3207 O O . GLN B 1 102 ? -12.688 16.969 22.609 1 96.62 102 GLN B O 1
ATOM 3212 N N . PRO B 1 103 ? -11.133 17.109 24.203 1 97.5 103 PRO B N 1
ATOM 3213 C CA . PRO B 1 103 ? -11.664 18.406 24.625 1 97.5 103 PRO B CA 1
ATOM 3214 C C . PRO B 1 103 ? -11.258 19.547 23.688 1 97.5 103 PRO B C 1
ATOM 3216 O O . PRO B 1 103 ? -11.742 20.672 23.844 1 97.5 103 PRO B O 1
ATOM 3219 N N . LEU B 1 104 ? -10.336 19.328 22.797 1 98.5 104 LEU B N 1
ATOM 3220 C CA . LEU B 1 104 ? -9.797 20.359 21.938 1 98.5 104 LEU B CA 1
ATOM 3221 C C . LEU B 1 104 ? -10.641 20.516 20.672 1 98.5 104 LEU B C 1
ATOM 3223 O O . LEU B 1 104 ? -11.234 19.547 20.203 1 98.5 104 LEU B O 1
ATOM 3227 N N . ASN B 1 105 ? -10.758 21.703 20.203 1 98.12 105 ASN B N 1
ATOM 3228 C CA . ASN B 1 105 ? -11.406 21.938 18.922 1 98.12 105 ASN B CA 1
ATOM 3229 C C . ASN B 1 105 ? -10.5 21.594 17.75 1 98.12 105 ASN B C 1
ATOM 3231 O O . ASN B 1 105 ? -10.07 22.469 17 1 98.12 105 ASN B O 1
ATOM 3235 N N . VAL B 1 106 ? -10.297 20.359 17.547 1 98.81 106 VAL B N 1
ATOM 3236 C CA . VAL B 1 106 ? -9.422 19.859 16.484 1 98.81 106 VAL B CA 1
ATOM 3237 C C . VAL B 1 106 ? -10.148 19.891 15.148 1 98.81 106 VAL B C 1
ATOM 3239 O O . VAL B 1 106 ? -11.234 19.328 15.016 1 98.81 106 VAL B O 1
ATOM 3242 N N . THR B 1 107 ? -9.453 20.547 14.164 1 98.56 107 THR B N 1
ATOM 3243 C CA . THR B 1 107 ? -10.062 20.625 12.844 1 98.56 107 THR B CA 1
ATOM 3244 C C . THR B 1 107 ? -9.094 20.141 11.773 1 98.56 107 THR B C 1
ATOM 3246 O O . THR B 1 107 ? -9.484 19.969 10.609 1 98.56 107 THR B O 1
ATOM 3249 N N . MET B 1 108 ? -7.828 19.859 12.156 1 98.81 108 MET B N 1
ATOM 3250 C CA . MET B 1 108 ? -6.832 19.469 11.164 1 98.81 108 MET B CA 1
ATOM 3251 C C . MET B 1 108 ? -5.934 18.359 11.703 1 98.81 108 MET B C 1
ATOM 3253 O O . MET B 1 108 ? -5.543 18.391 12.867 1 98.81 108 MET B O 1
ATOM 3257 N N . LEU B 1 109 ? -5.648 17.422 10.883 1 98.94 109 LEU B N 1
ATOM 3258 C CA . LEU B 1 109 ? -4.688 16.359 11.156 1 98.94 109 LEU B CA 1
ATOM 3259 C C . LEU B 1 109 ? -3.641 16.281 10.047 1 98.94 109 LEU B C 1
ATOM 3261 O O . LEU B 1 109 ? -3.984 16.141 8.867 1 98.94 109 LEU B O 1
ATOM 3265 N N . PHE B 1 110 ? -2.395 16.469 10.414 1 98.88 110 PHE B N 1
ATOM 3266 C CA . PHE B 1 110 ? -1.267 16.281 9.508 1 98.88 110 PHE B CA 1
ATOM 3267 C C . PHE B 1 110 ? -0.467 15.039 9.883 1 98.88 110 PHE B C 1
ATOM 3269 O O . PHE B 1 110 ? 0.28 15.047 10.867 1 98.88 110 PHE B O 1
ATOM 3276 N N . ASN B 1 111 ? -0.631 14.016 9.125 1 98.88 111 ASN B N 1
ATOM 3277 C CA . ASN B 1 111 ? 0.142 12.789 9.289 1 98.88 111 ASN B CA 1
ATOM 3278 C C . ASN B 1 111 ? 1.473 12.859 8.547 1 98.88 111 ASN B C 1
ATOM 3280 O O . ASN B 1 111 ? 1.517 12.695 7.324 1 98.88 111 ASN B O 1
ATOM 3284 N N . ASN B 1 112 ? 2.58 13.016 9.344 1 98.62 112 ASN B N 1
ATOM 3285 C CA . ASN B 1 112 ? 3.885 13.203 8.719 1 98.62 112 ASN B CA 1
ATOM 3286 C C . ASN B 1 112 ? 4.871 12.117 9.148 1 98.62 112 ASN B C 1
ATOM 3288 O O . ASN B 1 112 ? 5.93 11.961 8.539 1 98.62 112 ASN B O 1
ATOM 3292 N N . ALA B 1 113 ? 4.551 11.461 10.281 1 98.38 113 ALA B N 1
ATOM 3293 C CA . ALA B 1 113 ? 5.477 10.43 10.742 1 98.38 113 ALA B CA 1
ATOM 3294 C C . ALA B 1 113 ? 5.734 9.391 9.656 1 98.38 113 ALA B C 1
ATOM 3296 O O . ALA B 1 113 ? 4.797 8.93 9 1 98.38 113 ALA B O 1
ATOM 3297 N N . GLY B 1 114 ? 6.973 9.086 9.438 1 97.44 114 GLY B N 1
ATOM 3298 C CA . GLY B 1 114 ? 7.332 8.125 8.406 1 97.44 114 GLY B CA 1
ATOM 3299 C C . GLY B 1 114 ? 8.727 7.559 8.578 1 97.44 114 GLY B C 1
ATOM 3300 O O . GLY B 1 114 ? 9.602 8.211 9.164 1 97.44 114 GLY B O 1
ATOM 3301 N N . VAL B 1 115 ? 8.867 6.355 8.117 1 96.88 115 VAL B N 1
ATOM 3302 C CA . VAL B 1 115 ? 10.156 5.664 8.141 1 96.88 115 VAL B CA 1
ATOM 3303 C C . VAL B 1 115 ? 10.422 5.031 6.773 1 96.88 115 VAL B C 1
ATOM 3305 O O . VAL B 1 115 ? 9.5 4.535 6.125 1 96.88 115 VAL B O 1
ATOM 3308 N N . SER B 1 116 ? 11.656 5.195 6.281 1 97 116 SER B N 1
ATOM 3309 C CA . SER B 1 116 ? 12.109 4.531 5.062 1 97 116 SER B CA 1
ATOM 3310 C C . SER B 1 116 ? 13.195 3.504 5.363 1 97 116 SER B C 1
ATOM 3312 O O . SER B 1 116 ? 13.461 3.197 6.527 1 97 116 SER B O 1
ATOM 3314 N N . HIS B 1 117 ? 13.734 2.838 4.297 1 97.19 117 HIS B N 1
ATOM 3315 C CA . HIS B 1 117 ? 14.891 1.959 4.43 1 97.19 117 HIS B CA 1
ATOM 3316 C C . HIS B 1 117 ? 16.141 2.742 4.82 1 97.19 117 HIS B C 1
ATOM 3318 O O . HIS B 1 117 ? 16.234 3.941 4.547 1 97.19 117 HIS B O 1
ATOM 3324 N N . GLU B 1 118 ? 17.094 2.146 5.52 1 95.12 118 GLU B N 1
ATOM 3325 C CA . GLU B 1 118 ? 18.328 2.812 5.883 1 95.12 118 GLU B CA 1
ATOM 3326 C C . GLU B 1 118 ? 19.094 3.26 4.641 1 95.12 118 GLU B C 1
ATOM 3328 O O . GLU B 1 118 ? 19.688 4.34 4.629 1 95.12 118 GLU B O 1
ATOM 3333 N N . TYR B 1 119 ? 19.188 2.508 3.684 1 95.5 119 TYR B N 1
ATOM 3334 C CA . TYR B 1 119 ? 19.703 2.695 2.334 1 95.5 119 TYR B CA 1
ATOM 3335 C C . TYR B 1 119 ? 19.031 1.733 1.356 1 95.5 119 TYR B C 1
ATOM 3337 O O . TYR B 1 119 ? 18.359 0.796 1.768 1 95.5 119 TYR B O 1
ATOM 3345 N N . PRO B 1 120 ? 19.109 2.08 0.067 1 97 120 PRO B N 1
ATOM 3346 C CA . PRO B 1 120 ? 18.547 1.104 -0.873 1 97 120 PRO B CA 1
ATOM 3347 C C . PRO B 1 120 ? 19.156 -0.289 -0.705 1 97 120 PRO B C 1
ATOM 3349 O O . PRO B 1 120 ? 20.375 -0.433 -0.667 1 97 120 PRO B O 1
ATOM 3352 N N . LYS B 1 121 ? 18.281 -1.23 -0.537 1 96.69 121 LYS B N 1
ATOM 3353 C CA . LYS B 1 121 ? 18.672 -2.607 -0.252 1 96.69 121 LYS B CA 1
ATOM 3354 C C . LYS B 1 121 ? 17.797 -3.6 -1.015 1 96.69 121 LYS B C 1
ATOM 3356 O O . LYS B 1 121 ? 16.594 -3.383 -1.171 1 96.69 121 LYS B O 1
ATOM 3361 N N . GLU B 1 122 ? 18.422 -4.723 -1.494 1 97.94 122 GLU B N 1
ATOM 3362 C CA . GLU B 1 122 ? 17.609 -5.758 -2.113 1 97.94 122 GLU B CA 1
ATOM 3363 C C . GLU B 1 122 ? 16.469 -6.18 -1.192 1 97.94 122 GLU B C 1
ATOM 3365 O O . GLU B 1 122 ? 16.656 -6.301 0.02 1 97.94 122 GLU B O 1
ATOM 3370 N N . PHE B 1 123 ? 15.289 -6.426 -1.77 1 98.31 123 PHE B N 1
ATOM 3371 C CA . PHE B 1 123 ? 14.086 -6.66 -0.987 1 98.31 123 PHE B CA 1
ATOM 3372 C C . PHE B 1 123 ? 14.219 -7.926 -0.147 1 98.31 123 PHE B C 1
ATOM 3374 O O . PHE B 1 123 ? 13.625 -8.031 0.929 1 98.31 123 PHE B O 1
ATOM 3381 N N . GLU B 1 124 ? 15.008 -8.906 -0.608 1 97.56 124 GLU B N 1
ATOM 3382 C CA . GLU B 1 124 ? 15.023 -10.219 0.03 1 97.56 124 GLU B CA 1
ATOM 3383 C C . GLU B 1 124 ? 15.984 -10.242 1.221 1 97.56 124 GLU B C 1
ATOM 3385 O O . GLU B 1 124 ? 15.945 -11.164 2.037 1 97.56 124 GLU B O 1
ATOM 3390 N N . ILE B 1 125 ? 16.812 -9.227 1.368 1 95.94 125 ILE B N 1
ATOM 3391 C CA . ILE B 1 125 ? 17.766 -9.258 2.475 1 95.94 125 ILE B CA 1
ATOM 3392 C C . ILE B 1 125 ? 17.438 -8.133 3.459 1 95.94 125 ILE B C 1
ATOM 3394 O O . ILE B 1 125 ? 18.172 -7.926 4.426 1 95.94 125 ILE B O 1
ATOM 3398 N N . GLU B 1 126 ? 16.391 -7.336 3.213 1 95.44 126 GLU B N 1
ATOM 3399 C CA . GLU B 1 126 ? 15.969 -6.309 4.16 1 95.44 126 GLU B CA 1
ATOM 3400 C C . GLU B 1 126 ? 15.641 -6.914 5.523 1 95.44 126 GLU B C 1
ATOM 3402 O O . GLU B 1 126 ? 15.156 -8.047 5.605 1 95.44 126 GLU B O 1
ATOM 3407 N N . ASP B 1 127 ? 15.828 -6.117 6.539 1 94.56 127 ASP B N 1
ATOM 3408 C CA . ASP B 1 127 ? 15.539 -6.539 7.902 1 94.56 127 ASP B CA 1
ATOM 3409 C C . ASP B 1 127 ? 14.039 -6.59 8.156 1 94.56 127 ASP B C 1
ATOM 3411 O O . ASP B 1 127 ? 13.312 -5.645 7.832 1 94.56 127 ASP B O 1
ATOM 3415 N N . ASP B 1 128 ? 13.617 -7.719 8.797 1 95.94 128 ASP B N 1
ATOM 3416 C CA . ASP B 1 128 ? 12.203 -7.863 9.133 1 95.94 128 ASP B CA 1
ATOM 3417 C C . ASP B 1 128 ? 11.742 -6.738 10.055 1 95.94 128 ASP B C 1
ATOM 3419 O O . ASP B 1 128 ? 10.609 -6.273 9.953 1 95.94 128 ASP B O 1
ATOM 3423 N N . GLU B 1 129 ? 12.594 -6.43 10.945 1 97.31 129 GLU B N 1
ATOM 3424 C CA . GLU B 1 129 ? 12.258 -5.371 11.891 1 97.31 129 GLU B CA 1
ATOM 3425 C C . GLU B 1 129 ? 12.055 -4.035 11.18 1 97.31 129 GLU B C 1
ATOM 3427 O O . GLU B 1 129 ? 11.164 -3.266 11.539 1 97.31 129 GLU B O 1
ATOM 3432 N N . ARG B 1 130 ? 12.891 -3.723 10.227 1 97.69 130 ARG B N 1
ATOM 3433 C CA . ARG B 1 130 ? 12.734 -2.494 9.461 1 97.69 130 ARG B CA 1
ATOM 3434 C C . ARG B 1 130 ? 11.422 -2.502 8.68 1 97.69 130 ARG B C 1
ATOM 3436 O O . ARG B 1 130 ? 10.688 -1.51 8.672 1 97.69 130 ARG B O 1
ATOM 3443 N N . ASN B 1 131 ? 11.133 -3.629 8.062 1 98 131 ASN B N 1
ATOM 3444 C CA . ASN B 1 131 ? 9.859 -3.756 7.359 1 98 131 ASN B CA 1
ATOM 3445 C C . ASN B 1 131 ? 8.68 -3.562 8.305 1 98 131 ASN B C 1
ATOM 3447 O O . ASN B 1 131 ? 7.707 -2.891 7.957 1 98 131 ASN B O 1
ATOM 3451 N N . ARG B 1 132 ? 8.781 -4.141 9.461 1 97.94 132 ARG B N 1
ATOM 3452 C CA . ARG B 1 132 ? 7.734 -3.975 10.461 1 97.94 132 ARG B CA 1
ATOM 3453 C C . ARG B 1 132 ? 7.562 -2.506 10.836 1 97.94 132 ARG B C 1
ATOM 3455 O O . ARG B 1 132 ? 6.438 -2.012 10.922 1 97.94 132 ARG B O 1
ATOM 3462 N N . GLN B 1 133 ? 8.633 -1.81 11.047 1 98.44 133 GLN B N 1
ATOM 3463 C CA . GLN B 1 133 ? 8.586 -0.399 11.414 1 98.44 133 GLN B CA 1
ATOM 3464 C C . GLN B 1 133 ? 7.945 0.441 10.32 1 98.44 133 GLN B C 1
ATOM 3466 O O . GLN B 1 133 ? 7.168 1.356 10.602 1 98.44 133 GLN B O 1
ATOM 3471 N N . ILE B 1 134 ? 8.273 0.14 9.102 1 98.69 134 ILE B N 1
ATOM 3472 C CA . ILE B 1 134 ? 7.715 0.875 7.973 1 98.69 134 ILE B CA 1
ATOM 3473 C C . ILE B 1 134 ? 6.195 0.711 7.957 1 98.69 134 ILE B C 1
ATOM 3475 O O . ILE B 1 134 ? 5.461 1.69 7.812 1 98.69 134 ILE B O 1
ATOM 3479 N N . LEU B 1 135 ? 5.691 -0.472 8.141 1 98.69 135 LEU B N 1
ATOM 3480 C CA . LEU B 1 135 ? 4.25 -0.692 8.141 1 98.69 135 LEU B CA 1
ATOM 3481 C C . LEU B 1 135 ? 3.598 -0.019 9.344 1 98.69 135 LEU B C 1
ATOM 3483 O O . LEU B 1 135 ? 2.52 0.569 9.227 1 98.69 135 LEU B O 1
ATOM 3487 N N . GLU B 1 136 ? 4.266 -0.137 10.445 1 98.62 136 GLU B N 1
ATOM 3488 C CA . GLU B 1 136 ? 3.672 0.397 11.672 1 98.62 136 GLU B CA 1
ATOM 3489 C C . GLU B 1 136 ? 3.59 1.92 11.625 1 98.62 136 GLU B C 1
ATOM 3491 O O . GLU B 1 136 ? 2.557 2.502 11.969 1 98.62 136 GLU B O 1
ATOM 3496 N N . VAL B 1 137 ? 4.605 2.533 11.188 1 98.81 137 VAL B N 1
ATOM 3497 C CA . VAL B 1 137 ? 4.672 3.99 11.234 1 98.81 137 VAL B CA 1
ATOM 3498 C C . VAL B 1 137 ? 3.932 4.578 10.031 1 98.81 137 VAL B C 1
ATOM 3500 O O . VAL B 1 137 ? 3.102 5.477 10.188 1 98.81 137 VAL B O 1
ATOM 3503 N N . ASN B 1 138 ? 4.195 4.031 8.852 1 98.88 138 ASN B N 1
ATOM 3504 C CA . ASN B 1 138 ? 3.68 4.648 7.637 1 98.88 138 ASN B CA 1
ATOM 3505 C C . ASN B 1 138 ? 2.209 4.305 7.414 1 98.88 138 ASN B C 1
ATOM 3507 O O . ASN B 1 138 ? 1.471 5.082 6.809 1 98.88 138 ASN B O 1
ATOM 3511 N N . VAL B 1 139 ? 1.805 3.123 7.863 1 98.88 139 VAL B N 1
ATOM 3512 C CA . VAL B 1 139 ? 0.468 2.645 7.527 1 98.88 139 VAL B CA 1
ATOM 3513 C C . VAL B 1 139 ? -0.411 2.648 8.773 1 98.88 139 VAL B C 1
ATOM 3515 O O . VAL B 1 139 ? -1.347 3.443 8.883 1 98.88 139 VAL B O 1
ATOM 3518 N N . ASN B 1 140 ? -0.014 1.909 9.773 1 98.69 140 ASN B N 1
ATOM 3519 C CA . ASN B 1 140 ? -0.884 1.729 10.93 1 98.69 140 ASN B CA 1
ATOM 3520 C C . ASN B 1 140 ? -1.09 3.037 11.688 1 98.69 140 ASN B C 1
ATOM 3522 O O . ASN B 1 140 ? -2.223 3.4 12.008 1 98.69 140 ASN B O 1
ATOM 3526 N N . ALA B 1 141 ? -0.02 3.699 11.961 1 98.81 141 ALA B N 1
ATOM 3527 C CA . ALA B 1 141 ? -0.136 4.949 12.711 1 98.81 141 ALA B CA 1
ATOM 3528 C C . ALA B 1 141 ? -1.015 5.953 11.969 1 98.81 141 ALA B C 1
ATOM 3530 O O . ALA B 1 141 ? -1.92 6.547 12.555 1 98.81 141 ALA B O 1
ATOM 3531 N N . LEU B 1 142 ? -0.786 6.102 10.719 1 98.88 142 LEU B N 1
ATOM 3532 C CA . LEU B 1 142 ? -1.533 7.055 9.906 1 98.88 142 LEU B CA 1
ATOM 3533 C C . LEU B 1 142 ? -3.016 6.703 9.883 1 98.88 142 LEU B C 1
ATOM 3535 O O . LEU B 1 142 ? -3.869 7.57 10.07 1 98.88 142 LEU B O 1
ATOM 3539 N N . THR B 1 143 ? -3.348 5.441 9.664 1 98.75 143 THR B N 1
ATOM 3540 C CA . THR B 1 143 ? -4.742 5.027 9.562 1 98.75 143 THR B CA 1
ATOM 3541 C C . THR B 1 143 ? -5.445 5.168 10.914 1 98.75 143 THR B C 1
ATOM 3543 O O . THR B 1 143 ? -6.602 5.586 10.977 1 98.75 143 THR B O 1
ATOM 3546 N N . LYS B 1 144 ? -4.754 4.82 11.969 1 98.69 144 LYS B N 1
ATOM 3547 C CA . LYS B 1 144 ? -5.352 4.926 13.297 1 98.69 144 LYS B CA 1
ATOM 3548 C C . LYS B 1 144 ? -5.574 6.383 13.695 1 98.69 144 LYS B C 1
ATOM 3550 O O . LYS B 1 144 ? -6.621 6.73 14.242 1 98.69 144 LYS B O 1
ATOM 3555 N N . MET B 1 145 ? -4.625 7.23 13.375 1 98.81 145 MET B N 1
ATOM 3556 C CA . MET B 1 145 ? -4.781 8.656 13.656 1 98.81 1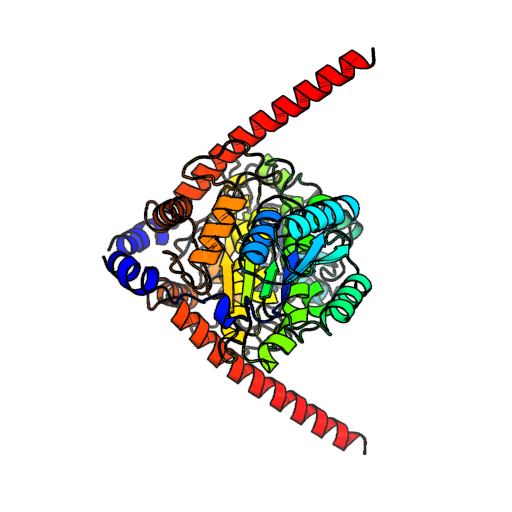45 MET B CA 1
ATOM 3557 C C . MET B 1 145 ? -5.949 9.242 12.875 1 98.81 145 MET B C 1
ATOM 3559 O O . MET B 1 145 ? -6.719 10.047 13.398 1 98.81 145 MET B O 1
ATOM 3563 N N . SER B 1 146 ? -6.066 8.852 11.617 1 98.88 146 SER B N 1
ATOM 3564 C CA . SER B 1 146 ? -7.176 9.312 10.789 1 98.88 146 SER B CA 1
ATOM 3565 C C . SER B 1 146 ? -8.516 8.883 11.367 1 98.88 146 SER B C 1
ATOM 3567 O O . SER B 1 146 ? -9.477 9.656 11.367 1 98.88 146 SER B O 1
ATOM 3569 N N . ARG B 1 147 ? -8.555 7.688 11.859 1 98.38 147 ARG B N 1
ATOM 3570 C CA . ARG B 1 147 ? -9.781 7.152 12.438 1 98.38 147 ARG B CA 1
ATOM 3571 C C . ARG B 1 147 ? -10.164 7.91 13.711 1 98.38 147 ARG B C 1
ATOM 3573 O O . ARG B 1 147 ? -11.344 8.125 13.984 1 98.38 147 ARG B O 1
ATOM 3580 N N . LEU B 1 148 ? -9.195 8.336 14.469 1 97.94 148 LEU B N 1
ATOM 3581 C CA . LEU B 1 148 ? -9.422 9 15.742 1 97.94 148 LEU B CA 1
ATOM 3582 C C . LEU B 1 148 ? -10.148 10.328 15.547 1 97.94 148 LEU B C 1
ATOM 3584 O O . LEU B 1 148 ? -10.898 10.766 16.422 1 97.94 148 LEU B O 1
ATOM 3588 N N . VAL B 1 149 ? -9.969 10.969 14.367 1 98.5 149 VAL B N 1
ATOM 3589 C CA . VAL B 1 149 ? -10.508 12.312 14.211 1 98.5 149 VAL B CA 1
ATOM 3590 C C . VAL B 1 149 ? -11.773 12.266 13.352 1 98.5 149 VAL B C 1
ATOM 3592 O O . VAL B 1 149 ? -12.516 13.25 13.266 1 98.5 149 VAL B O 1
ATOM 3595 N N . ALA B 1 150 ? -12.039 11.133 12.734 1 98.19 150 ALA B N 1
ATOM 3596 C CA . ALA B 1 150 ? -13.062 11.016 11.695 1 98.19 150 ALA B CA 1
ATOM 3597 C C . ALA B 1 150 ? -14.438 11.391 12.234 1 98.19 150 ALA B C 1
ATOM 3599 O O . ALA B 1 150 ? -15.141 12.211 11.633 1 98.19 150 ALA B O 1
ATOM 3600 N N . GLU B 1 151 ? -14.852 10.844 13.32 1 97 151 GLU B N 1
ATOM 3601 C CA . GLU B 1 151 ? -16.188 11.102 13.875 1 97 151 GLU B CA 1
ATOM 3602 C C . GLU B 1 151 ? -16.359 12.57 14.227 1 97 151 GLU B C 1
ATOM 3604 O O . GLU B 1 151 ? -17.422 13.156 13.953 1 97 151 GLU B O 1
ATOM 3609 N N . LYS B 1 152 ? -15.375 13.109 14.859 1 97.56 152 LYS B N 1
ATOM 3610 C CA . LYS B 1 152 ? -15.414 14.516 15.227 1 97.56 152 LYS B CA 1
ATOM 3611 C C . LYS B 1 152 ? -15.531 15.406 13.992 1 97.56 152 LYS B C 1
ATOM 3613 O O . LYS B 1 152 ? -16.344 16.344 13.969 1 97.56 152 LYS B O 1
ATOM 3618 N N . PHE B 1 153 ? -14.727 15.164 12.977 1 98.62 153 PHE B N 1
ATOM 3619 C CA . PHE B 1 153 ? -14.75 15.953 11.75 1 98.62 153 PHE B CA 1
ATOM 3620 C C . PHE B 1 153 ? -16.094 15.836 11.055 1 98.62 153 PHE B C 1
ATOM 3622 O O . PHE B 1 153 ? -16.641 16.828 10.555 1 98.62 153 PHE B O 1
ATOM 3629 N N . LYS B 1 154 ? -16.656 14.641 11.023 1 98.19 154 LYS B N 1
ATOM 3630 C CA . LYS B 1 154 ? -17.969 14.422 10.422 1 98.19 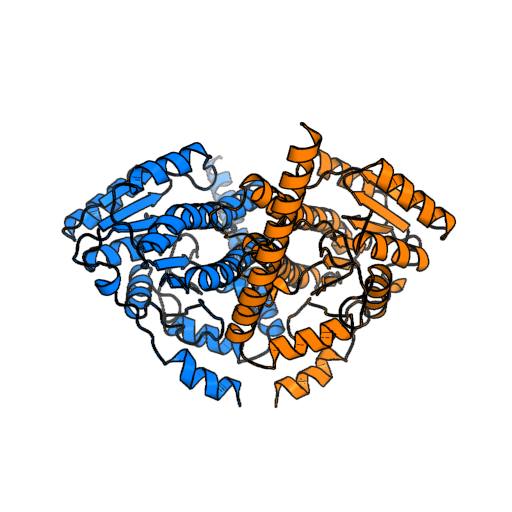154 LYS B CA 1
ATOM 3631 C C . LYS B 1 154 ? -19.047 15.211 11.156 1 98.19 154 LYS B C 1
ATOM 3633 O O . LYS B 1 154 ? -19.891 15.852 10.523 1 98.19 154 LYS B O 1
ATOM 3638 N N . ALA B 1 155 ? -18.984 15.141 12.43 1 97.69 155 ALA B N 1
ATOM 3639 C CA . ALA B 1 155 ? -20 15.812 13.258 1 97.69 155 ALA B CA 1
ATOM 3640 C C . ALA B 1 155 ? -19.953 17.328 13.055 1 97.69 155 ALA B C 1
ATOM 3642 O O . ALA B 1 155 ? -20.984 17.984 13.039 1 97.69 155 ALA B O 1
ATOM 3643 N N . GLN B 1 156 ? -18.766 17.828 12.867 1 96.81 156 GLN B N 1
ATOM 3644 C CA . GLN B 1 156 ? -18.562 19.266 12.695 1 96.81 156 GLN B CA 1
ATOM 3645 C C . GLN B 1 156 ? -18.812 19.672 11.242 1 96.81 156 GLN B C 1
ATOM 3647 O O . GLN B 1 156 ? -18.922 20.875 10.945 1 96.81 156 GLN B O 1
ATOM 3652 N N . LYS B 1 157 ? -18.859 18.734 10.383 1 97.88 157 LYS B N 1
ATOM 3653 C CA . LYS B 1 157 ? -18.969 18.969 8.945 1 97.88 157 LYS B CA 1
ATOM 3654 C C . LYS B 1 157 ? -17.859 19.891 8.461 1 97.88 157 LYS B C 1
ATOM 3656 O O . LYS B 1 157 ? -18.109 20.859 7.73 1 97.88 157 LYS B O 1
ATOM 3661 N N . ASN B 1 158 ? -16.75 19.703 9.062 1 97.31 158 ASN B N 1
ATOM 3662 C CA . ASN B 1 158 ? -15.531 20.453 8.773 1 97.31 158 ASN B CA 1
ATOM 3663 C C . ASN B 1 158 ? -14.289 19.719 9.258 1 97.31 158 ASN B C 1
ATOM 3665 O O . ASN B 1 158 ? -14.305 19.094 10.32 1 97.31 158 ASN B O 1
ATOM 3669 N N . GLY B 1 159 ? -13.305 19.734 8.461 1 97.88 159 GLY B N 1
ATOM 3670 C CA . GLY B 1 159 ? -12.07 19.078 8.859 1 97.88 159 GLY B CA 1
ATOM 3671 C C . GLY B 1 159 ? -11.125 18.828 7.691 1 97.88 159 GLY B C 1
ATOM 3672 O O . GLY B 1 159 ? -11.539 18.875 6.531 1 97.88 159 GLY B O 1
ATOM 3673 N N . LEU B 1 160 ? -9.836 18.672 8.031 1 98.38 160 LEU B N 1
ATOM 3674 C CA . LEU B 1 160 ? -8.781 18.422 7.051 1 98.38 160 LEU B CA 1
ATOM 3675 C C . LEU B 1 160 ? -7.836 17.328 7.531 1 98.38 160 LEU B C 1
ATOM 3677 O O . LEU B 1 160 ? -7.367 17.375 8.672 1 98.38 160 LEU B O 1
ATOM 3681 N N . ILE B 1 161 ? -7.676 16.359 6.734 1 98.75 161 ILE B N 1
ATOM 3682 C CA . ILE B 1 161 ? -6.641 15.344 6.941 1 98.75 161 ILE B CA 1
ATOM 3683 C C . ILE B 1 161 ? -5.602 15.438 5.828 1 98.75 161 ILE B C 1
ATOM 3685 O O . ILE B 1 161 ? -5.938 15.336 4.645 1 98.75 161 ILE B O 1
ATOM 3689 N N . VAL B 1 162 ? -4.371 15.703 6.18 1 98.56 162 VAL B N 1
ATOM 3690 C CA . VAL B 1 162 ? -3.262 15.734 5.234 1 98.56 162 VAL B CA 1
ATOM 3691 C C . VAL B 1 162 ? -2.334 14.547 5.492 1 98.56 162 VAL B C 1
ATOM 3693 O O . VAL B 1 162 ? -1.841 14.367 6.609 1 98.56 162 VAL B O 1
ATOM 3696 N N . ASN B 1 163 ? -2.148 13.727 4.531 1 98.75 163 ASN B N 1
ATOM 3697 C CA . ASN B 1 163 ? -1.237 12.586 4.59 1 98.75 163 ASN B CA 1
ATOM 3698 C C . ASN B 1 163 ? 0.004 12.82 3.734 1 98.75 163 ASN B C 1
ATOM 3700 O O . ASN B 1 163 ? -0.099 12.992 2.518 1 98.75 163 ASN B O 1
ATOM 3704 N N . THR B 1 164 ? 1.168 12.844 4.375 1 98.25 164 THR B N 1
ATOM 3705 C CA . THR B 1 164 ? 2.408 13.039 3.633 1 98.25 164 THR B CA 1
ATOM 3706 C C . THR B 1 164 ? 2.779 11.781 2.857 1 98.25 164 THR B C 1
ATOM 3708 O O . THR B 1 164 ? 3 10.719 3.451 1 98.25 164 THR B O 1
ATOM 3711 N N . GLY B 1 165 ? 2.809 11.898 1.615 1 97.81 165 GLY B N 1
ATOM 3712 C CA . GLY B 1 165 ? 3.104 10.781 0.736 1 97.81 165 GLY B CA 1
ATOM 3713 C C . GLY B 1 165 ? 4.496 10.844 0.139 1 97.81 165 GLY B C 1
ATOM 3714 O O . GLY B 1 165 ? 5.445 11.266 0.803 1 97.81 165 GLY B O 1
ATOM 3715 N N . SER B 1 166 ? 4.652 10.289 -1.052 1 97.5 166 SER B N 1
ATOM 3716 C CA . SER B 1 166 ? 5.941 10.195 -1.725 1 97.5 166 SER B CA 1
ATOM 3717 C C . SER B 1 166 ? 5.773 9.906 -3.211 1 97.5 166 SER B C 1
ATOM 3719 O O . SER B 1 166 ? 4.82 9.234 -3.613 1 97.5 166 SER B O 1
ATOM 3721 N N . PHE B 1 167 ? 6.75 10.352 -3.963 1 96.25 167 PHE B N 1
ATOM 3722 C CA . PHE B 1 167 ? 6.824 10.008 -5.379 1 96.25 167 PHE B CA 1
ATOM 3723 C C . PHE B 1 167 ? 7.043 8.508 -5.562 1 96.25 167 PHE B C 1
ATOM 3725 O O . PHE B 1 167 ? 6.824 7.977 -6.652 1 96.25 167 PHE B O 1
ATOM 3732 N N . SER B 1 168 ? 7.484 7.82 -4.531 1 96.88 168 SER B N 1
ATOM 3733 C CA . SER B 1 168 ? 7.703 6.379 -4.625 1 96.88 168 SER B CA 1
ATOM 3734 C C . SER B 1 168 ? 6.391 5.633 -4.812 1 96.88 168 SER B C 1
ATOM 3736 O O . SER B 1 168 ? 6.387 4.453 -5.18 1 96.88 168 SER B O 1
ATOM 3738 N N . ALA B 1 169 ? 5.262 6.262 -4.523 1 96.69 169 ALA B N 1
ATOM 3739 C CA . ALA B 1 169 ? 3.961 5.68 -4.855 1 96.69 169 ALA B CA 1
ATOM 3740 C C . ALA B 1 169 ? 3.66 5.824 -6.344 1 96.69 169 ALA B C 1
ATOM 3742 O O . ALA B 1 169 ? 2.971 4.984 -6.93 1 96.69 169 ALA B O 1
ATOM 3743 N N . LEU B 1 170 ? 4.141 6.922 -6.93 1 93.5 170 LEU B N 1
ATOM 3744 C CA . LEU B 1 170 ? 3.951 7.219 -8.344 1 93.5 170 LEU B CA 1
ATOM 3745 C C . LEU B 1 170 ? 4.875 6.367 -9.211 1 93.5 170 LEU B C 1
ATOM 3747 O O . LEU B 1 170 ? 4.461 5.848 -10.25 1 93.5 170 LEU B O 1
ATOM 3751 N N . VAL B 1 171 ? 6.078 6.273 -8.75 1 96 171 VAL B N 1
ATOM 3752 C CA . VAL B 1 171 ? 7.098 5.453 -9.398 1 96 171 VAL B CA 1
ATOM 3753 C C . VAL B 1 171 ? 7.684 4.469 -8.383 1 96 171 VAL B C 1
ATOM 3755 O O . VAL B 1 171 ? 8.688 4.766 -7.734 1 96 171 VAL B O 1
ATOM 3758 N N . PRO B 1 172 ? 7.047 3.277 -8.312 1 97.44 172 PRO B N 1
ATOM 3759 C CA . PRO B 1 172 ? 7.594 2.295 -7.375 1 97.44 172 PRO B CA 1
ATOM 3760 C C . PRO B 1 172 ? 9.094 2.07 -7.562 1 97.44 172 PRO B C 1
ATOM 3762 O O . PRO B 1 172 ? 9.555 1.871 -8.688 1 97.44 172 PRO B O 1
ATOM 3765 N N . SER B 1 173 ? 9.836 2.104 -6.477 1 97.62 173 SER B N 1
ATOM 3766 C CA . SER B 1 173 ? 11.289 2.23 -6.527 1 97.62 173 SER B CA 1
ATOM 3767 C C . SER B 1 173 ? 11.969 0.918 -6.164 1 97.62 173 SER B C 1
ATOM 3769 O O . SER B 1 173 ? 11.859 0.449 -5.027 1 97.62 173 SER B O 1
ATOM 3771 N N . PRO B 1 174 ? 12.742 0.356 -7.137 1 98.44 174 PRO B N 1
ATOM 3772 C CA . PRO B 1 174 ? 13.586 -0.788 -6.781 1 98.44 174 PRO B CA 1
ATOM 3773 C C . PRO B 1 174 ? 14.523 -0.49 -5.613 1 98.44 174 PRO B C 1
ATOM 3775 O O . PRO B 1 174 ? 15.023 0.63 -5.488 1 98.44 174 PRO B O 1
ATOM 3778 N N . PHE B 1 175 ? 14.711 -1.45 -4.707 1 98.5 175 PHE B N 1
ATOM 3779 C CA . PHE B 1 175 ? 15.578 -1.392 -3.539 1 98.5 175 PHE B CA 1
ATOM 3780 C C . PHE B 1 175 ? 14.93 -0.591 -2.418 1 98.5 175 PHE B C 1
ATOM 3782 O O . PHE B 1 175 ? 15.484 -0.486 -1.32 1 98.5 175 PHE B O 1
ATOM 3789 N N . LEU B 1 176 ? 13.773 -0.045 -2.648 1 98.44 176 LEU B N 1
ATOM 3790 C CA . LEU B 1 176 ? 12.898 0.568 -1.651 1 98.44 176 LEU B CA 1
ATOM 3791 C C . LEU B 1 176 ? 11.492 -0.01 -1.729 1 98.44 176 LEU B C 1
ATOM 3793 O O . LEU B 1 176 ? 10.508 0.719 -1.576 1 98.44 176 LEU B O 1
ATOM 3797 N N . ALA B 1 177 ? 11.414 -1.267 -2.006 1 98.69 177 ALA B N 1
ATOM 3798 C CA . ALA B 1 177 ? 10.148 -1.901 -2.371 1 98.69 177 ALA B CA 1
ATOM 3799 C C . ALA B 1 177 ? 9.125 -1.767 -1.25 1 98.69 177 ALA B C 1
ATOM 3801 O O . ALA B 1 177 ? 7.961 -1.449 -1.5 1 98.69 177 ALA B O 1
ATOM 3802 N N . PHE B 1 178 ? 9.57 -2.025 -0.048 1 98.62 178 PHE B N 1
ATOM 3803 C CA . PHE B 1 178 ? 8.633 -2.016 1.074 1 98.62 178 PHE B CA 1
ATOM 3804 C C . PHE B 1 178 ? 8.156 -0.598 1.369 1 98.62 178 PHE B C 1
ATOM 3806 O O . PHE B 1 178 ? 6.977 -0.378 1.638 1 98.62 178 PHE B O 1
ATOM 3813 N N . TYR B 1 179 ? 9.07 0.377 1.329 1 98.56 179 TYR B N 1
ATOM 3814 C CA . TYR B 1 179 ? 8.719 1.783 1.49 1 98.56 179 TYR B CA 1
ATOM 3815 C C . TYR B 1 179 ? 7.754 2.232 0.396 1 98.56 179 TYR B C 1
ATOM 3817 O O . TYR B 1 179 ? 6.734 2.865 0.679 1 98.56 179 TYR B O 1
ATOM 3825 N N . SER B 1 180 ? 8.055 1.898 -0.862 1 98.62 180 SER B N 1
ATOM 3826 C CA . SER B 1 180 ? 7.18 2.225 -1.985 1 98.62 180 SER B CA 1
ATOM 3827 C C . SER B 1 180 ? 5.785 1.646 -1.785 1 98.62 180 SER B C 1
ATOM 3829 O O . SER B 1 180 ? 4.785 2.318 -2.053 1 98.62 180 SER B O 1
ATOM 3831 N N . GLY B 1 181 ? 5.789 0.4 -1.36 1 98.88 181 GLY B N 1
ATOM 3832 C CA . GLY B 1 181 ? 4.508 -0.217 -1.049 1 98.88 181 GLY B CA 1
ATOM 3833 C C . GLY B 1 181 ? 3.721 0.541 0.003 1 98.88 181 GLY B C 1
ATOM 3834 O O . GLY B 1 181 ? 2.529 0.798 -0.173 1 98.88 181 GLY B O 1
ATOM 3835 N N . SER B 1 182 ? 4.32 0.94 1.065 1 98.88 182 SER B N 1
ATOM 3836 C CA . SER B 1 182 ? 3.646 1.627 2.164 1 98.88 182 SER B CA 1
ATOM 3837 C C . SER B 1 182 ? 3.066 2.961 1.709 1 98.88 182 SER B C 1
ATOM 3839 O O . SER B 1 182 ? 1.954 3.324 2.098 1 98.88 182 SER B O 1
ATOM 3841 N N . LYS B 1 183 ? 3.799 3.695 0.915 1 98.81 183 LYS B N 1
ATOM 3842 C CA . LYS B 1 183 ? 3.316 4.996 0.463 1 98.81 183 LYS B CA 1
ATOM 3843 C C . LYS B 1 183 ? 2.225 4.844 -0.593 1 98.81 183 LYS B C 1
ATOM 3845 O O . LYS B 1 183 ? 1.306 5.66 -0.668 1 98.81 183 LYS B O 1
ATOM 3850 N N . SER B 1 184 ? 2.297 3.75 -1.378 1 98.81 184 SER B N 1
ATOM 3851 C CA . SER B 1 184 ? 1.196 3.434 -2.283 1 98.81 184 SER B CA 1
ATOM 3852 C C . SER B 1 184 ? -0.07 3.078 -1.513 1 98.81 184 SER B C 1
ATOM 3854 O O . SER B 1 184 ? -1.176 3.43 -1.929 1 98.81 184 SER B O 1
ATOM 3856 N N . PHE B 1 185 ? 0.112 2.336 -0.419 1 98.88 185 PHE B N 1
ATOM 3857 C CA . PHE B 1 185 ? -1.005 2.08 0.482 1 98.88 185 PHE B CA 1
ATOM 3858 C C . PHE B 1 185 ? -1.648 3.387 0.93 1 98.88 185 PHE B C 1
ATOM 3860 O O . PHE B 1 185 ? -2.867 3.549 0.834 1 98.88 185 PHE B O 1
ATOM 3867 N N . VAL B 1 186 ? -0.868 4.305 1.372 1 98.88 186 VAL B N 1
ATOM 3868 C CA . VAL B 1 186 ? -1.342 5.57 1.92 1 98.88 186 VAL B CA 1
ATOM 3869 C C . VAL B 1 186 ? -2.09 6.352 0.842 1 98.88 186 VAL B C 1
ATOM 3871 O O . VAL B 1 186 ? -3.119 6.973 1.116 1 98.88 186 VAL B O 1
ATOM 3874 N N . GLN B 1 187 ? -1.573 6.336 -0.355 1 98.62 187 GLN B N 1
ATOM 3875 C CA . GLN B 1 187 ? -2.23 7.047 -1.444 1 98.62 187 GLN B CA 1
ATOM 3876 C C . GLN B 1 187 ? -3.633 6.504 -1.693 1 98.62 187 GLN B C 1
ATOM 3878 O O . GLN B 1 187 ? -4.602 7.262 -1.738 1 98.62 187 GLN B O 1
ATOM 3883 N N . ALA B 1 188 ? -3.742 5.195 -1.833 1 98.69 188 ALA B N 1
ATOM 3884 C CA . ALA B 1 188 ? -5.035 4.566 -2.098 1 98.69 188 ALA B CA 1
ATOM 3885 C C . ALA B 1 188 ? -5.996 4.777 -0.929 1 98.69 188 ALA B C 1
ATOM 3887 O O . ALA B 1 188 ? -7.172 5.09 -1.131 1 98.69 188 ALA B O 1
ATOM 3888 N N . TYR B 1 189 ? -5.469 4.578 0.297 1 98.88 189 TYR B N 1
ATOM 3889 C CA . TYR B 1 189 ? -6.254 4.793 1.507 1 98.88 189 TYR B CA 1
ATOM 3890 C C . TYR B 1 189 ? -6.797 6.215 1.559 1 98.88 189 TYR B C 1
ATOM 3892 O O . TYR B 1 189 ? -7.977 6.426 1.85 1 98.88 189 TYR B O 1
ATOM 3900 N N . SER B 1 190 ? -5.969 7.203 1.2 1 98.75 190 SER B N 1
ATOM 3901 C CA . SER B 1 190 ? -6.352 8.609 1.217 1 98.75 190 SER B CA 1
ATOM 3902 C C . SER B 1 190 ? -7.48 8.891 0.229 1 98.75 190 SER B C 1
ATOM 3904 O O . SER B 1 190 ? -8.422 9.617 0.545 1 98.75 190 SER B O 1
ATOM 3906 N N . GLN B 1 191 ? -7.395 8.305 -0.93 1 98.25 191 GLN B N 1
ATOM 3907 C CA . GLN B 1 191 ? -8.43 8.508 -1.94 1 98.25 191 GLN B CA 1
ATOM 3908 C C . GLN B 1 191 ? -9.75 7.887 -1.502 1 98.25 191 GLN B C 1
ATOM 3910 O O . GLN B 1 191 ? -10.812 8.492 -1.668 1 98.25 191 GLN B O 1
ATOM 3915 N N . ALA B 1 192 ? -9.641 6.684 -0.931 1 98.75 192 ALA B N 1
ATOM 3916 C CA . ALA B 1 192 ? -10.844 5.988 -0.493 1 98.75 192 ALA B CA 1
ATOM 3917 C C . ALA B 1 192 ? -11.547 6.754 0.625 1 98.75 192 ALA B C 1
ATOM 3919 O O . ALA B 1 192 ? -12.75 7.027 0.542 1 98.75 192 ALA B O 1
ATOM 3920 N N . ILE B 1 193 ? -10.805 7.172 1.638 1 98.81 193 ILE B N 1
ATOM 3921 C CA . ILE B 1 193 ? -11.461 7.809 2.773 1 98.81 193 ILE B CA 1
ATOM 3922 C C . ILE B 1 193 ? -11.836 9.242 2.412 1 98.81 193 ILE B C 1
ATOM 3924 O O . ILE B 1 193 ? -12.781 9.805 2.979 1 98.81 193 ILE B O 1
ATOM 3928 N N . GLY B 1 194 ? -11.047 9.859 1.455 1 98.25 194 GLY B N 1
ATOM 3929 C CA . GLY B 1 194 ? -11.461 11.164 0.953 1 98.25 194 GLY B CA 1
ATOM 3930 C C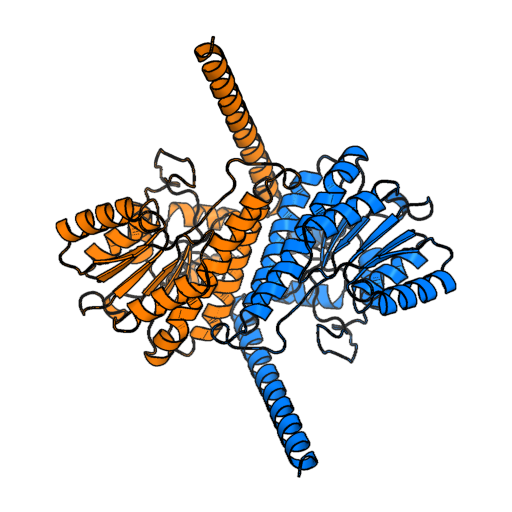 . GLY B 1 194 ? -12.859 11.164 0.375 1 98.25 194 GLY B C 1
ATOM 3931 O O . GLY B 1 194 ? -13.664 12.047 0.676 1 98.25 194 GLY B O 1
ATOM 3932 N N . ALA B 1 195 ? -13.125 10.172 -0.402 1 98.12 195 ALA B N 1
ATOM 3933 C CA . ALA B 1 195 ? -14.453 10.047 -0.994 1 98.12 195 ALA B CA 1
ATOM 3934 C C . ALA B 1 195 ? -15.508 9.781 0.078 1 98.12 195 ALA B C 1
ATOM 3936 O O . ALA B 1 195 ? -16.641 10.258 -0.029 1 98.12 195 ALA B O 1
ATOM 3937 N N . GLU B 1 196 ? -15.188 9.016 1.106 1 98.38 196 GLU B N 1
ATOM 3938 C CA . GLU B 1 196 ? -16.125 8.703 2.189 1 98.38 196 GLU B CA 1
ATOM 3939 C C . GLU B 1 196 ? -16.453 9.953 2.996 1 98.38 196 GLU B C 1
ATOM 3941 O O . GLU B 1 196 ? -17.578 10.086 3.51 1 98.38 196 GLU B O 1
ATOM 3946 N N . LEU B 1 197 ? -15.508 10.875 3.07 1 98.44 197 LEU B N 1
ATOM 3947 C CA . LEU B 1 197 ? -15.641 12 3.986 1 98.44 197 LEU B CA 1
ATOM 3948 C C . LEU B 1 197 ? -16.188 13.227 3.262 1 98.44 197 LEU B C 1
ATOM 3950 O O . LEU B 1 197 ? -16.672 14.164 3.898 1 98.44 197 LEU B O 1
ATOM 3954 N N . GLU B 1 198 ? -16.141 13.219 1.983 1 96.69 198 GLU B N 1
ATOM 3955 C CA . GLU B 1 198 ? -16.531 14.359 1.165 1 96.69 198 GLU B CA 1
ATOM 3956 C C . GLU B 1 198 ? -17.969 14.789 1.469 1 96.69 198 GLU B C 1
ATOM 3958 O O . GLU B 1 198 ? -18.25 15.977 1.609 1 96.69 198 GLU B O 1
ATOM 3963 N N . PRO B 1 199 ? -18.906 13.844 1.58 1 97.19 199 PRO B N 1
ATOM 3964 C CA . PRO B 1 199 ? -20.281 14.25 1.866 1 97.19 199 PRO B CA 1
ATOM 3965 C C . PRO B 1 199 ? -20.422 14.977 3.203 1 97.19 199 PRO B C 1
ATOM 3967 O O . PRO B 1 199 ? -21.438 15.633 3.453 1 97.19 199 PRO B O 1
ATOM 3970 N N . PHE B 1 200 ? -19.469 14.93 4.051 1 98.06 200 PHE B N 1
ATOM 3971 C CA . PHE B 1 200 ? -19.5 15.562 5.367 1 98.06 200 PHE B CA 1
ATOM 3972 C C . PHE B 1 200 ? -18.656 16.828 5.379 1 98.06 200 PHE B C 1
ATOM 3974 O O . PHE B 1 200 ? -18.312 17.344 6.445 1 98.06 200 PHE B O 1
ATOM 3981 N N . ASN B 1 201 ? -18.188 17.266 4.215 1 97.31 201 ASN B N 1
ATOM 3982 C CA . ASN B 1 201 ? -17.391 18.484 4.074 1 97.31 201 ASN B CA 1
ATOM 3983 C C . ASN B 1 201 ? -16.062 18.359 4.805 1 97.31 201 ASN B C 1
ATOM 3985 O O . ASN B 1 201 ? -15.594 19.312 5.441 1 97.31 201 ASN B O 1
ATOM 3989 N N . VAL B 1 202 ? -15.523 17.188 4.855 1 97.94 202 VAL B N 1
ATOM 3990 C CA . VAL B 1 202 ? -14.195 16.922 5.379 1 97.94 202 VAL B CA 1
ATOM 3991 C C . VAL B 1 202 ? -13.234 16.641 4.227 1 97.94 202 VAL B C 1
ATOM 3993 O O . VAL B 1 202 ? -13.516 15.812 3.359 1 97.94 202 VAL B O 1
ATOM 3996 N N . SER B 1 203 ? -12.117 17.344 4.176 1 97 203 SER B N 1
ATOM 3997 C CA . SER B 1 203 ? -11.148 17.219 3.09 1 97 203 SER B CA 1
ATOM 3998 C C . SER B 1 203 ? -10.023 16.266 3.469 1 97 203 SER B C 1
ATOM 4000 O O . SER B 1 203 ? -9.555 16.266 4.609 1 97 203 SER B O 1
ATOM 4002 N N . VAL B 1 204 ? -9.648 15.43 2.539 1 98 204 VAL B N 1
ATOM 4003 C CA . VAL B 1 204 ? -8.477 14.562 2.672 1 98 204 VAL B CA 1
ATOM 4004 C C . VAL B 1 204 ? -7.508 14.828 1.522 1 98 204 VAL B C 1
ATOM 4006 O O . VAL B 1 204 ? -7.91 14.859 0.357 1 98 204 VAL B O 1
ATOM 4009 N N . ILE B 1 205 ? -6.23 15.07 1.895 1 96.88 205 ILE B N 1
ATOM 4010 C CA . ILE B 1 205 ? -5.223 15.375 0.888 1 96.88 205 ILE B CA 1
ATOM 4011 C C . ILE B 1 205 ? -4.031 14.438 1.046 1 96.88 205 ILE B C 1
ATOM 4013 O O . ILE B 1 205 ? -3.475 14.305 2.139 1 96.88 205 ILE B O 1
ATOM 4017 N N . TYR B 1 206 ? -3.75 13.68 0.065 1 97.81 206 TYR B N 1
ATOM 4018 C CA . TYR B 1 206 ? -2.469 12.992 -0.064 1 97.81 206 TYR B CA 1
ATOM 4019 C C . TYR B 1 206 ? -1.433 13.898 -0.725 1 97.81 206 TYR B C 1
ATOM 4021 O O . TYR B 1 206 ? -1.586 14.281 -1.887 1 97.81 206 TYR B O 1
ATOM 4029 N N . LEU B 1 207 ? -0.375 14.266 -0.026 1 96.88 207 LEU B N 1
ATOM 4030 C CA . LEU B 1 207 ? 0.69 15.094 -0.585 1 96.88 207 LEU B CA 1
ATOM 4031 C C . LEU B 1 207 ? 1.715 14.234 -1.32 1 96.88 207 LEU B C 1
ATOM 4033 O O . LEU B 1 207 ? 2.465 13.484 -0.694 1 96.88 207 LEU B O 1
ATOM 4037 N N . ASN B 1 208 ? 1.712 14.281 -2.566 1 96 208 ASN B N 1
ATOM 4038 C CA . ASN B 1 208 ? 2.74 13.594 -3.344 1 96 208 ASN B CA 1
ATOM 4039 C C . ASN B 1 208 ? 4.051 14.383 -3.355 1 96 208 ASN B C 1
ATOM 4041 O O . ASN B 1 208 ? 4.246 15.258 -4.199 1 96 208 ASN B O 1
ATOM 4045 N N . THR B 1 209 ? 4.918 13.969 -2.496 1 95.12 209 THR B N 1
ATOM 4046 C CA . THR B 1 209 ? 6.129 14.727 -2.188 1 95.12 209 THR B CA 1
ATOM 4047 C C . THR B 1 209 ? 7.355 14.062 -2.809 1 95.12 209 THR B C 1
ATOM 4049 O O . THR B 1 209 ? 7.512 12.844 -2.738 1 95.12 209 THR B O 1
ATOM 4052 N N . TYR B 1 210 ? 8.141 14.898 -3.445 1 93.75 210 TYR B N 1
ATOM 4053 C CA . TYR B 1 210 ? 9.477 14.477 -3.859 1 93.75 210 TYR B CA 1
ATOM 4054 C C . TYR B 1 210 ? 10.508 14.812 -2.787 1 93.75 210 TYR B C 1
ATOM 4056 O O . TYR B 1 210 ? 10.18 14.883 -1.601 1 93.75 210 TYR B O 1
ATOM 4064 N N . PHE B 1 211 ? 11.734 14.945 -3.133 1 93.5 211 PHE B N 1
ATOM 4065 C CA . PHE B 1 211 ? 12.773 15.148 -2.133 1 93.5 211 PHE B CA 1
ATOM 4066 C C . PHE B 1 211 ? 12.57 16.469 -1.407 1 93.5 211 PHE B C 1
ATOM 4068 O O . PHE B 1 211 ? 12.352 17.5 -2.043 1 93.5 211 PHE B O 1
ATOM 4075 N N . VAL B 1 212 ? 12.5 16.422 -0.147 1 95.12 212 VAL B N 1
ATOM 4076 C CA . VAL B 1 212 ? 12.57 17.562 0.77 1 95.12 212 VAL B CA 1
ATOM 4077 C C . VAL B 1 212 ? 13.773 17.391 1.703 1 95.12 212 VAL B C 1
ATOM 4079 O O . VAL B 1 212 ? 14.023 16.297 2.209 1 95.12 212 VAL B O 1
ATOM 4082 N N . CYS B 1 213 ? 14.508 18.438 1.923 1 93.81 213 CYS B N 1
ATOM 4083 C CA . CYS B 1 213 ? 15.664 18.344 2.812 1 93.81 213 CYS B CA 1
ATOM 4084 C C . CYS B 1 213 ? 15.25 17.828 4.188 1 93.81 213 CYS B C 1
ATOM 4086 O O . CYS B 1 213 ? 14.43 18.453 4.863 1 93.81 213 CYS B O 1
ATOM 4088 N N . SER B 1 214 ? 15.719 16.688 4.613 1 89.69 214 SER B N 1
ATOM 4089 C CA . SER B 1 214 ? 15.375 16.078 5.895 1 89.69 214 SER B CA 1
ATOM 4090 C C . SER B 1 214 ? 16.281 14.891 6.203 1 89.69 214 SER B C 1
ATOM 4092 O O . SER B 1 214 ? 17.031 14.438 5.34 1 89.69 214 SER B O 1
ATOM 4094 N N . LYS B 1 215 ? 16.219 14.461 7.434 1 83.12 215 LYS B N 1
ATOM 4095 C CA . LYS B 1 215 ? 16.953 13.266 7.82 1 83.12 215 LYS B CA 1
ATOM 4096 C C . LYS B 1 215 ? 16.469 12.047 7.047 1 83.12 215 LYS B C 1
ATOM 4098 O O . LYS B 1 215 ? 17.281 11.188 6.672 1 83.12 215 LYS B O 1
ATOM 4103 N N . LEU B 1 216 ? 15.219 11.977 6.727 1 84.38 216 LEU B N 1
ATOM 4104 C CA . LEU B 1 216 ? 14.633 10.852 6.012 1 84.38 216 LEU B CA 1
ATOM 4105 C C . LEU B 1 216 ? 15.156 10.781 4.582 1 84.38 216 LEU B C 1
ATOM 4107 O O . LEU B 1 216 ? 15.539 9.711 4.109 1 84.38 216 LEU B O 1
ATOM 4111 N N . SER B 1 217 ? 15.242 11.93 3.887 1 85 217 SER B N 1
ATOM 4112 C CA . SER B 1 217 ? 15.672 11.945 2.492 1 85 217 SER B CA 1
ATOM 4113 C C . SER B 1 217 ? 17.188 11.883 2.383 1 85 217 SER B C 1
ATOM 4115 O O . SER B 1 217 ? 17.734 11.617 1.308 1 85 217 SER B O 1
ATOM 4117 N N . LYS B 1 218 ? 17.938 12.234 3.453 1 84.25 218 LYS B N 1
ATOM 4118 C CA . LYS B 1 218 ? 19.391 12.305 3.525 1 84.25 218 LYS B CA 1
ATOM 4119 C C . LYS B 1 218 ? 19.938 13.359 2.568 1 84.25 218 LYS B C 1
ATOM 4121 O O . LYS B 1 218 ? 21.094 13.281 2.145 1 84.25 218 LYS B O 1
ATOM 4126 N N . VAL B 1 219 ? 19.031 14.266 2.152 1 84.94 219 VAL B N 1
ATOM 4127 C CA . VAL B 1 219 ? 19.438 15.391 1.312 1 84.94 219 VAL B CA 1
ATOM 4128 C C . VAL B 1 219 ? 19.609 16.641 2.168 1 84.94 219 VAL B C 1
ATOM 4130 O O . VAL B 1 219 ? 18.703 17 2.938 1 84.94 219 VAL B O 1
ATOM 4133 N N . ARG B 1 220 ? 20.781 17.312 1.975 1 86.62 220 ARG B N 1
ATOM 4134 C CA . ARG B 1 220 ? 21.094 18.422 2.873 1 86.62 220 ARG B CA 1
ATOM 4135 C C . ARG B 1 220 ? 21.031 19.766 2.139 1 86.62 220 ARG B C 1
ATOM 4137 O O . ARG B 1 220 ? 20.875 20.812 2.764 1 86.62 220 ARG B O 1
ATOM 4144 N N . LYS B 1 221 ? 21.125 19.656 0.884 1 90.25 221 LYS B N 1
ATOM 4145 C CA . LYS B 1 221 ? 21.188 20.891 0.126 1 90.25 221 LYS B CA 1
ATOM 4146 C C . LYS B 1 221 ? 19.859 21.156 -0.602 1 90.25 221 LYS B C 1
ATOM 4148 O O . LYS B 1 221 ? 19.344 20.266 -1.279 1 90.25 221 LYS B O 1
ATOM 4153 N N . SER B 1 222 ? 19.391 22.344 -0.412 1 93.12 222 SER B N 1
ATOM 4154 C CA . SER B 1 222 ? 18.125 22.703 -1.053 1 93.12 222 SER B CA 1
ATOM 4155 C C . SER B 1 222 ? 18.359 23.188 -2.482 1 93.12 222 SER B C 1
ATOM 4157 O O . SER B 1 222 ? 19.391 23.781 -2.787 1 93.12 222 SER B O 1
ATOM 4159 N N . ASN B 1 223 ? 17.438 22.938 -3.373 1 92.12 223 ASN B N 1
ATOM 4160 C CA . ASN B 1 223 ? 17.375 23.469 -4.734 1 92.12 223 ASN B CA 1
ATOM 4161 C C . ASN B 1 223 ? 15.938 23.562 -5.227 1 92.12 223 ASN B C 1
ATOM 4163 O O . ASN B 1 223 ? 15 23.469 -4.438 1 92.12 223 ASN B O 1
ATOM 4167 N N . PHE B 1 224 ? 15.758 23.906 -6.418 1 91.25 224 PHE B N 1
ATOM 4168 C CA . PHE B 1 224 ? 14.43 24.156 -6.984 1 91.25 224 PHE B CA 1
ATOM 4169 C C . PHE B 1 224 ? 13.547 22.922 -6.844 1 91.25 224 PHE B C 1
ATOM 4171 O O . PHE B 1 224 ? 12.336 23.047 -6.641 1 91.25 224 PHE B O 1
ATOM 4178 N N . PHE B 1 225 ? 14.102 21.734 -6.875 1 92.56 225 PHE B N 1
ATOM 4179 C CA . PHE B 1 225 ? 13.344 20.5 -6.812 1 92.56 225 PHE B CA 1
ATOM 4180 C C . PHE B 1 225 ? 13.391 19.906 -5.406 1 92.56 225 PHE B C 1
ATOM 4182 O O . PHE B 1 225 ? 12.703 18.922 -5.117 1 92.56 225 PHE B O 1
ATOM 4189 N N . THR B 1 226 ? 14.195 20.484 -4.551 1 95.56 226 THR B N 1
ATOM 4190 C CA . THR B 1 226 ? 14.352 20 -3.186 1 95.56 226 THR B CA 1
ATOM 4191 C C . THR B 1 226 ? 14.227 21.141 -2.18 1 95.56 226 THR B C 1
ATOM 4193 O O . THR B 1 226 ? 15.227 21.656 -1.687 1 95.56 226 THR B O 1
ATOM 4196 N N . PRO B 1 227 ? 13.07 21.469 -1.783 1 95.88 227 PRO B N 1
ATOM 4197 C CA . PRO B 1 227 ? 12.859 22.562 -0.834 1 95.88 227 PRO B CA 1
ATOM 4198 C C . PRO B 1 227 ? 13.234 22.188 0.596 1 95.88 227 PRO B C 1
ATOM 4200 O O . PRO B 1 227 ? 13.367 21 0.913 1 95.88 227 PRO B O 1
ATOM 4203 N N . THR B 1 228 ? 13.461 23.234 1.367 1 96.56 228 THR B N 1
ATOM 4204 C CA . THR B 1 228 ? 13.516 23 2.807 1 96.56 228 THR B CA 1
ATOM 4205 C C . THR B 1 228 ? 12.141 22.641 3.354 1 96.56 228 THR B C 1
ATOM 4207 O O . THR B 1 228 ? 11.125 22.891 2.711 1 96.56 228 THR B O 1
ATOM 4210 N N . PRO B 1 229 ? 12.109 22.031 4.512 1 96.88 229 PRO B N 1
ATOM 4211 C CA . PRO B 1 229 ? 10.82 21.703 5.125 1 96.88 229 PRO B CA 1
ATOM 4212 C C . PRO B 1 229 ? 9.93 22.938 5.301 1 96.88 229 PRO B C 1
ATOM 4214 O O . PRO B 1 229 ? 8.719 22.859 5.062 1 96.88 229 PRO B O 1
ATOM 4217 N N . GLU B 1 230 ? 10.508 24.031 5.664 1 95.81 230 GLU B N 1
ATOM 4218 C CA . GLU B 1 230 ? 9.758 25.281 5.867 1 95.81 230 GLU B CA 1
ATOM 4219 C C . GLU B 1 230 ? 9.148 25.766 4.559 1 95.81 230 GLU B C 1
ATOM 4221 O O . GLU B 1 230 ? 7.973 26.141 4.52 1 95.81 230 GLU B O 1
ATOM 4226 N N . GLN B 1 231 ? 9.969 25.781 3.514 1 95.62 231 GLN B N 1
ATOM 4227 C CA . GLN B 1 231 ? 9.492 26.203 2.201 1 95.62 231 GLN B CA 1
ATOM 4228 C C . GLN B 1 231 ? 8.367 25.297 1.703 1 95.62 231 GLN B C 1
ATOM 4230 O O . GLN B 1 231 ? 7.375 25.781 1.161 1 95.62 231 GLN B O 1
ATOM 4235 N N . TYR B 1 232 ? 8.57 24.031 1.894 1 96.44 232 TYR B N 1
ATOM 4236 C CA . TYR B 1 232 ? 7.578 23.062 1.447 1 96.44 232 TYR B CA 1
ATOM 4237 C C . TYR B 1 232 ? 6.258 23.266 2.182 1 96.44 232 TYR B C 1
ATOM 4239 O O . TYR B 1 232 ? 5.195 23.328 1.557 1 96.44 232 TYR B O 1
ATOM 4247 N N . ALA B 1 233 ? 6.289 23.406 3.508 1 97.12 233 ALA B N 1
ATOM 4248 C CA . ALA B 1 233 ? 5.094 23.578 4.328 1 97.12 233 ALA B CA 1
ATOM 4249 C C . ALA B 1 233 ? 4.34 24.844 3.941 1 97.12 233 ALA B C 1
ATOM 4251 O O . ALA B 1 233 ? 3.107 24.844 3.85 1 97.12 233 ALA B O 1
ATOM 4252 N N . LYS B 1 234 ? 5.078 25.891 3.695 1 95.06 234 LYS B N 1
ATOM 4253 C CA . LYS B 1 234 ? 4.473 27.172 3.303 1 95.06 234 LYS B CA 1
ATOM 4254 C C . LYS B 1 234 ? 3.705 27.031 1.991 1 95.06 234 LYS B C 1
ATOM 4256 O O . LYS B 1 234 ? 2.58 27.516 1.87 1 95.06 234 LYS B O 1
ATOM 4261 N N . GLN B 1 235 ? 4.328 26.375 1.067 1 93.06 235 GLN B N 1
ATOM 4262 C CA . GLN B 1 235 ? 3.695 26.203 -0.236 1 93.06 235 GLN B CA 1
ATOM 4263 C C . GLN B 1 235 ? 2.467 25.297 -0.138 1 93.06 235 GLN B C 1
ATOM 4265 O O . GLN B 1 235 ? 1.453 25.547 -0.792 1 93.06 235 GLN B O 1
ATOM 4270 N N . VAL B 1 236 ? 2.559 24.234 0.648 1 94 236 VAL B N 1
ATOM 4271 C CA . VAL B 1 236 ? 1.434 23.328 0.828 1 94 236 VAL B CA 1
ATOM 4272 C C . VAL B 1 236 ? 0.247 24.078 1.426 1 94 236 VAL B C 1
ATOM 4274 O O . VAL B 1 236 ? -0.874 23.984 0.921 1 94 236 VAL B O 1
ATOM 4277 N N . LEU B 1 237 ? 0.483 24.875 2.484 1 94.94 237 LEU B N 1
ATOM 4278 C CA . LEU B 1 237 ? -0.606 25.547 3.18 1 94.94 237 LEU B CA 1
ATOM 4279 C C . LEU B 1 237 ? -1.18 26.672 2.324 1 94.94 237 LEU B C 1
ATOM 4281 O O . LEU B 1 237 ? -2.371 26.984 2.41 1 94.94 237 LEU B O 1
ATOM 4285 N N . TYR B 1 238 ? -0.34 27.234 1.465 1 90.75 238 TYR B N 1
ATOM 4286 C CA . TYR B 1 238 ? -0.787 28.297 0.571 1 90.75 238 TYR B CA 1
ATOM 4287 C C . TYR B 1 238 ? -1.715 27.75 -0.507 1 90.75 238 TYR B C 1
ATOM 4289 O O . TYR B 1 238 ? -2.652 28.422 -0.932 1 90.75 238 TYR B O 1
ATOM 4297 N N . ARG B 1 239 ? -1.496 26.5 -0.878 1 89.06 239 ARG B N 1
ATOM 4298 C CA . ARG B 1 239 ? -2.254 25.906 -1.976 1 89.06 239 ARG B CA 1
ATOM 4299 C C . ARG B 1 239 ? -3.137 24.766 -1.478 1 89.06 239 ARG B C 1
ATOM 4301 O O . ARG B 1 239 ? -3.439 23.828 -2.229 1 89.06 239 ARG B O 1
ATOM 4308 N N . LEU B 1 240 ? -3.488 24.875 -0.315 1 88 240 LEU B N 1
ATOM 4309 C CA . LEU B 1 240 ? -4.227 23.812 0.334 1 88 240 LEU B CA 1
ATOM 4310 C C . LEU B 1 240 ? -5.52 23.5 -0.421 1 88 240 LEU B C 1
ATOM 4312 O O . LEU B 1 240 ? -6.27 24.422 -0.767 1 88 240 LEU B O 1
ATOM 4316 N N . GLY B 1 241 ? -5.75 22.266 -0.775 1 79.38 241 GLY B N 1
ATOM 4317 C CA . GLY B 1 241 ? -6.984 21.859 -1.426 1 79.38 241 GLY B CA 1
ATOM 4318 C C . GLY B 1 241 ? -6.863 21.766 -2.936 1 79.38 241 GLY B C 1
ATOM 4319 O O . GLY B 1 241 ? -7.715 21.156 -3.598 1 79.38 241 GLY B O 1
ATOM 4320 N N . SER B 1 242 ? -5.859 22.406 -3.428 1 80.06 242 SER B N 1
ATOM 4321 C CA . SER B 1 242 ? -5.629 22.312 -4.867 1 80.06 242 SER B CA 1
ATOM 4322 C C . SER B 1 242 ? -4.867 21.047 -5.223 1 80.06 242 SER B C 1
ATOM 4324 O O . SER B 1 242 ? -3.994 20.609 -4.473 1 80.06 242 SER B O 1
ATOM 4326 N N . HIS B 1 243 ? -5.219 20.391 -6.312 1 79.38 243 HIS B N 1
ATOM 4327 C CA . HIS B 1 243 ? -4.531 19.188 -6.762 1 79.38 243 HIS B CA 1
ATOM 4328 C C . HIS B 1 243 ? -3.168 19.516 -7.359 1 79.38 243 HIS B C 1
ATOM 4330 O O . HIS B 1 243 ? -2.273 18.672 -7.391 1 79.38 243 HIS B O 1
ATOM 4336 N N . CYS B 1 244 ? -2.961 20.766 -7.66 1 72.5 244 CYS B N 1
ATOM 4337 C CA . CYS B 1 244 ? -1.707 21.328 -8.156 1 72.5 244 CYS B CA 1
ATOM 4338 C C . CYS B 1 244 ? -1.126 20.453 -9.266 1 72.5 244 CYS B C 1
ATOM 4340 O O . CYS B 1 244 ? 0.05 20.094 -9.219 1 72.5 244 CYS B O 1
ATOM 4342 N N . GLY B 1 245 ? -1.929 20 -10.273 1 68.81 245 GLY B N 1
ATOM 4343 C CA . GLY B 1 245 ? -1.431 19.328 -11.461 1 68.81 245 GLY B CA 1
ATOM 4344 C C . GLY B 1 245 ? -1.633 17.828 -11.414 1 68.81 245 GLY B C 1
ATOM 4345 O O . GLY B 1 245 ? -1.404 17.125 -12.406 1 68.81 245 GLY B O 1
ATOM 4346 N N . SER B 1 246 ? -1.945 17.266 -10.312 1 79.19 246 SER B N 1
ATOM 4347 C CA . SER B 1 246 ? -2.211 15.828 -10.281 1 79.19 246 SER B CA 1
ATOM 4348 C C . SER B 1 246 ? -3.574 15.508 -10.875 1 79.19 246 SER B C 1
ATOM 4350 O O . SER B 1 246 ? -4.531 16.266 -10.703 1 79.19 246 SER B O 1
ATOM 4352 N N . LEU B 1 247 ? -3.611 14.359 -11.539 1 76.88 247 LEU B N 1
ATOM 4353 C CA . LEU B 1 247 ? -4.871 13.914 -12.125 1 76.88 247 LEU B CA 1
ATOM 4354 C C . LEU B 1 247 ? -5.605 12.969 -11.172 1 76.88 247 LEU B C 1
ATOM 4356 O O . LEU B 1 247 ? -6.754 12.602 -11.422 1 76.88 247 LEU B O 1
ATOM 4360 N N . GLN B 1 248 ? -4.965 12.578 -10.156 1 87.06 248 GLN B N 1
ATOM 4361 C CA . GLN B 1 248 ? -5.578 11.656 -9.211 1 87.06 248 GLN B CA 1
ATOM 4362 C C . GLN B 1 248 ? -6.387 12.398 -8.148 1 87.06 248 GLN B C 1
ATOM 4364 O O . GLN B 1 248 ? -5.926 13.406 -7.609 1 87.06 248 GLN B O 1
ATOM 4369 N N . PRO B 1 249 ? -7.547 11.945 -7.914 1 91.25 249 PRO B N 1
ATOM 4370 C CA . PRO B 1 249 ? -8.352 12.594 -6.879 1 91.25 249 PRO B CA 1
ATOM 4371 C C . PRO B 1 249 ? -7.699 12.539 -5.5 1 91.25 249 PRO B C 1
ATOM 4373 O O . PRO B 1 249 ? -7.059 11.547 -5.156 1 91.25 249 PRO B O 1
ATOM 4376 N N . PHE B 1 250 ? -7.777 13.664 -4.738 1 94.25 250 PHE B N 1
ATOM 4377 C CA . PHE B 1 250 ? -7.348 13.766 -3.35 1 94.25 250 PHE B CA 1
ATOM 4378 C C . PHE B 1 250 ? -5.828 13.773 -3.252 1 94.25 250 PHE B C 1
ATOM 4380 O O . PHE B 1 250 ? -5.27 13.641 -2.16 1 94.25 250 PHE B O 1
ATOM 4387 N N . VAL B 1 251 ? -5.148 13.852 -4.414 1 94.06 251 VAL B N 1
ATOM 4388 C CA . VAL B 1 251 ? -3.693 13.945 -4.465 1 94.06 251 VAL B CA 1
ATOM 4389 C C . VAL B 1 251 ? -3.283 15.367 -4.844 1 94.06 251 VAL B C 1
ATOM 4391 O O . VAL B 1 251 ? -3.891 15.984 -5.723 1 94.06 251 VAL B O 1
ATOM 4394 N N . SER B 1 252 ? -2.307 15.914 -4.113 1 93.94 252 SER B N 1
ATOM 4395 C CA . SER B 1 252 ? -1.836 17.266 -4.367 1 93.94 252 SER B CA 1
ATOM 4396 C C . SER B 1 252 ? -0.316 17.312 -4.48 1 93.94 252 SER B C 1
ATOM 4398 O O . SER B 1 252 ? 0.387 16.594 -3.768 1 93.94 252 SER B O 1
ATOM 4400 N N . VAL B 1 253 ? 0.193 18.078 -5.383 1 93.38 253 VAL B N 1
ATOM 4401 C CA . VAL B 1 253 ? 1.617 18.328 -5.57 1 93.38 253 VAL B CA 1
ATOM 4402 C C . VAL B 1 253 ? 1.879 19.844 -5.535 1 93.38 253 VAL B C 1
ATOM 4404 O O . VAL B 1 253 ? 2.215 20.438 -6.559 1 93.38 253 VAL B O 1
ATOM 4407 N N . PRO B 1 254 ? 1.862 20.422 -4.375 1 90.62 254 PRO B N 1
ATOM 4408 C CA . PRO B 1 254 ? 1.755 21.875 -4.266 1 90.62 254 PRO B CA 1
ATOM 4409 C C . PRO B 1 254 ? 3.078 22.594 -4.547 1 90.62 254 PRO B C 1
ATOM 4411 O O . PRO B 1 254 ? 3.084 23.766 -4.918 1 90.62 254 PRO B O 1
ATOM 4414 N N . HIS B 1 255 ? 4.215 21.953 -4.336 1 91.25 255 HIS B N 1
ATOM 4415 C CA . HIS B 1 255 ? 5.484 22.609 -4.668 1 91.25 255 HIS B CA 1
ATOM 4416 C C . HIS B 1 255 ? 5.711 22.625 -6.176 1 91.25 255 HIS B C 1
ATOM 4418 O O . HIS B 1 255 ? 5.648 21.578 -6.832 1 91.25 255 HIS B O 1
ATOM 4424 N N . VAL B 1 256 ? 6.055 23.734 -6.684 1 88.56 256 VAL B N 1
ATOM 4425 C CA . VAL B 1 256 ? 6.105 23.938 -8.125 1 88.56 256 VAL B CA 1
ATOM 4426 C C . VAL B 1 256 ? 7.113 22.984 -8.758 1 88.56 256 VAL B C 1
ATOM 4428 O O . VAL B 1 256 ? 6.832 22.359 -9.781 1 88.56 256 VAL B O 1
ATOM 4431 N N . GLY B 1 257 ? 8.305 22.922 -8.172 1 90.56 257 GLY B N 1
ATOM 4432 C CA . GLY B 1 257 ? 9.289 21.969 -8.68 1 90.56 257 GLY B CA 1
ATOM 4433 C C . GLY B 1 257 ? 8.797 20.547 -8.695 1 90.56 257 GLY B C 1
ATOM 4434 O O . GLY B 1 257 ? 9.047 19.797 -9.648 1 90.56 257 GLY B O 1
ATOM 4435 N N . HIS B 1 258 ? 8.094 20.125 -7.641 1 93.25 258 HIS B N 1
ATOM 4436 C CA . HIS B 1 258 ? 7.523 18.781 -7.562 1 93.25 258 HIS B CA 1
ATOM 4437 C C . HIS B 1 258 ? 6.418 18.594 -8.602 1 93.25 258 HIS B C 1
ATOM 4439 O O . HIS B 1 258 ? 6.285 17.516 -9.18 1 93.25 258 HIS B O 1
ATOM 4445 N N . ALA B 1 259 ? 5.625 19.656 -8.789 1 90.5 259 ALA B N 1
ATOM 4446 C CA . ALA B 1 259 ? 4.531 19.594 -9.758 1 90.5 259 ALA B CA 1
ATOM 4447 C C . ALA B 1 259 ? 5.062 19.359 -11.172 1 90.5 259 ALA B C 1
ATOM 4449 O O . ALA B 1 259 ? 4.492 18.562 -11.922 1 90.5 259 ALA B O 1
ATOM 4450 N N . ILE B 1 260 ? 6.113 20.031 -11.523 1 89.12 260 ILE B N 1
ATOM 4451 C CA . ILE B 1 260 ? 6.734 19.875 -12.828 1 89.12 260 ILE B CA 1
ATOM 4452 C C . ILE B 1 260 ? 7.258 18.453 -12.992 1 89.12 260 ILE B C 1
ATOM 4454 O O . ILE B 1 260 ? 7.023 17.812 -14.023 1 89.12 260 ILE B O 1
ATOM 4458 N N . ALA B 1 261 ? 7.938 18 -11.945 1 90.62 261 ALA B N 1
ATOM 4459 C CA . ALA B 1 261 ? 8.461 16.641 -11.984 1 90.62 261 ALA B CA 1
ATOM 4460 C C . ALA B 1 261 ? 7.328 15.617 -12.117 1 90.62 261 ALA B C 1
ATOM 4462 O O . ALA B 1 261 ? 7.418 14.68 -12.914 1 90.62 261 ALA B O 1
ATOM 4463 N N . ASN B 1 262 ? 6.309 15.805 -11.328 1 90.62 262 ASN B N 1
ATOM 4464 C CA . ASN B 1 262 ? 5.148 14.93 -11.383 1 90.62 262 ASN B CA 1
ATOM 4465 C C . ASN B 1 262 ? 4.523 14.906 -12.773 1 90.62 262 ASN B C 1
ATOM 4467 O O . ASN B 1 262 ? 4.176 13.836 -13.281 1 90.62 262 ASN B O 1
ATOM 4471 N N . PHE B 1 263 ? 4.371 16.031 -13.336 1 86.56 263 PHE B N 1
ATOM 4472 C CA . PHE B 1 263 ? 3.818 16.156 -14.68 1 86.56 263 PHE B CA 1
ATOM 4473 C C . PHE B 1 263 ? 4.676 15.406 -15.688 1 86.56 263 PHE B C 1
ATOM 4475 O O . PHE B 1 263 ? 4.148 14.695 -16.547 1 86.56 263 PHE B O 1
ATOM 4482 N N . ALA B 1 264 ? 5.973 15.617 -15.609 1 86.81 264 ALA B N 1
ATOM 4483 C CA . ALA B 1 264 ? 6.898 14.938 -16.516 1 86.81 264 ALA B CA 1
ATOM 4484 C C . ALA B 1 264 ? 6.777 13.422 -16.391 1 86.81 264 ALA B C 1
ATOM 4486 O O . ALA B 1 264 ? 6.75 12.703 -17.391 1 86.81 264 ALA B O 1
ATOM 4487 N N . ILE B 1 265 ? 6.656 12.953 -15.195 1 88.25 265 ILE B N 1
ATOM 4488 C CA . ILE B 1 265 ? 6.59 11.516 -14.938 1 88.25 265 ILE B CA 1
ATOM 4489 C C . ILE B 1 265 ? 5.281 10.953 -15.492 1 88.25 265 ILE B C 1
ATOM 4491 O O . ILE B 1 265 ? 5.266 9.867 -16.062 1 88.25 265 ILE B O 1
ATOM 4495 N N . GLU B 1 266 ? 4.23 11.695 -15.359 1 83.25 266 GLU B N 1
ATOM 4496 C CA . GLU B 1 266 ? 2.912 11.203 -15.742 1 83.25 266 GLU B CA 1
ATOM 4497 C C . GLU B 1 266 ? 2.705 11.312 -17.25 1 83.25 266 GLU B C 1
ATOM 4499 O O . GLU B 1 266 ? 1.905 10.57 -17.828 1 83.25 266 GLU B O 1
ATOM 4504 N N . ASN B 1 267 ? 3.518 12.25 -17.891 1 80.56 267 ASN B N 1
ATOM 4505 C CA . ASN B 1 267 ? 3.121 12.57 -19.25 1 80.56 267 ASN B CA 1
ATOM 4506 C C . ASN B 1 267 ? 4.273 12.367 -20.234 1 80.56 267 ASN B C 1
ATOM 4508 O O . ASN B 1 267 ? 4.062 12.305 -21.438 1 80.56 267 ASN B O 1
ATOM 4512 N N . ILE B 1 268 ? 5.43 12.414 -19.578 1 83.69 268 ILE B N 1
ATOM 4513 C CA . ILE B 1 268 ? 6.598 12.297 -20.453 1 83.69 268 ILE B CA 1
ATOM 4514 C C . ILE B 1 268 ? 7.227 10.914 -20.266 1 83.69 268 ILE B C 1
ATOM 4516 O O . ILE B 1 268 ? 7.609 10.539 -19.156 1 83.69 268 ILE B O 1
ATOM 4520 N N . LEU B 1 269 ? 7.371 10.102 -21.203 1 81.69 269 LEU B N 1
ATOM 4521 C CA . LEU B 1 269 ? 7.914 8.742 -21.234 1 81.69 269 LEU B CA 1
ATOM 4522 C C . LEU B 1 269 ? 7.027 7.781 -20.453 1 81.69 269 LEU B C 1
ATOM 4524 O O . LEU B 1 269 ? 6.164 8.211 -19.688 1 81.69 269 LEU B O 1
ATOM 4528 N N . ASN B 1 270 ? 7.219 6.605 -20.672 1 84.56 270 ASN B N 1
ATOM 4529 C CA . ASN B 1 270 ? 6.355 5.625 -20.016 1 84.56 270 ASN B CA 1
ATOM 4530 C C . ASN B 1 270 ? 6.871 5.25 -18.641 1 84.56 270 ASN B C 1
ATOM 4532 O O . ASN B 1 270 ? 8 5.586 -18.281 1 84.56 270 ASN B O 1
ATOM 4536 N N . ARG B 1 271 ? 6.059 4.621 -17.812 1 88.62 271 ARG B N 1
ATOM 4537 C CA . ARG B 1 271 ? 6.367 4.289 -16.422 1 88.62 271 ARG B CA 1
ATOM 4538 C C . ARG B 1 271 ? 7.555 3.338 -16.344 1 88.62 271 ARG B C 1
ATOM 4540 O O . ARG B 1 271 ? 8.336 3.391 -15.391 1 88.62 271 ARG B O 1
ATOM 4547 N N . ARG B 1 272 ? 7.738 2.477 -17.344 1 91.31 272 ARG B N 1
ATOM 4548 C CA . ARG B 1 272 ? 8.875 1.563 -17.391 1 91.31 272 ARG B CA 1
ATOM 4549 C C . ARG B 1 272 ? 10.195 2.33 -17.391 1 91.31 272 ARG B C 1
ATOM 4551 O O . ARG B 1 272 ? 11.148 1.926 -16.734 1 91.31 272 ARG B O 1
ATOM 4558 N N . PHE B 1 273 ? 10.227 3.371 -18.141 1 94.19 273 PHE B N 1
ATOM 4559 C CA . PHE B 1 273 ? 11.414 4.219 -18.188 1 94.19 273 PHE B CA 1
ATOM 4560 C C . PHE B 1 273 ? 11.75 4.754 -16.797 1 94.19 273 PHE B C 1
ATOM 4562 O O . PHE B 1 273 ? 12.906 4.707 -16.375 1 94.19 273 PHE B O 1
ATOM 4569 N N . TRP B 1 274 ? 10.734 5.258 -16.141 1 95 274 TRP B N 1
ATOM 4570 C CA . TRP B 1 274 ? 10.969 5.91 -14.859 1 95 274 TRP B CA 1
ATOM 4571 C C . TRP B 1 274 ? 11.359 4.891 -13.797 1 95 274 TRP B C 1
ATOM 4573 O O . TRP B 1 274 ? 12.156 5.191 -12.906 1 95 274 TRP B O 1
ATOM 4583 N N . ILE B 1 275 ? 10.812 3.68 -13.828 1 96.62 275 ILE B N 1
ATOM 4584 C CA . ILE B 1 275 ? 11.203 2.625 -12.898 1 96.62 275 ILE B CA 1
ATOM 4585 C C . ILE B 1 275 ? 12.656 2.221 -13.164 1 96.62 275 ILE B C 1
ATOM 4587 O O . ILE B 1 275 ? 13.43 2.021 -12.227 1 96.62 275 ILE B O 1
ATOM 4591 N N . SER B 1 276 ? 13.055 2.131 -14.422 1 96.19 276 SER B N 1
ATOM 4592 C CA . SER B 1 276 ? 14.438 1.826 -14.789 1 96.19 276 SER B CA 1
ATOM 4593 C C . SER B 1 276 ? 15.383 2.926 -14.32 1 96.19 276 SER B C 1
ATOM 4595 O O . SER B 1 276 ? 16.5 2.645 -13.859 1 96.19 276 SER B O 1
ATOM 4597 N N . TYR B 1 277 ? 14.922 4.16 -14.539 1 96.31 277 TYR B N 1
ATOM 4598 C CA . TYR B 1 277 ? 15.703 5.289 -14.047 1 96.31 277 TYR B CA 1
ATOM 4599 C C . TYR B 1 277 ? 15.906 5.195 -12.539 1 96.31 277 TYR B C 1
ATOM 4601 O O . TYR B 1 277 ? 17.016 5.41 -12.039 1 96.31 277 TYR B O 1
ATOM 4609 N N . SER B 1 278 ? 14.852 4.918 -11.805 1 96.88 278 SER B N 1
ATOM 4610 C CA . SER B 1 278 ? 14.914 4.742 -10.359 1 96.88 278 SER B CA 1
ATOM 4611 C C . SER B 1 278 ? 15.859 3.604 -9.984 1 96.88 278 SER B C 1
ATOM 4613 O O . SER B 1 278 ? 16.609 3.703 -9.008 1 96.88 278 SER B O 1
ATOM 4615 N N . TYR B 1 279 ? 15.805 2.496 -10.734 1 97.94 279 TYR B N 1
ATOM 4616 C CA . TYR B 1 279 ? 16.688 1.361 -10.516 1 97.94 279 TYR B CA 1
ATOM 4617 C C . TYR B 1 279 ? 18.156 1.794 -10.578 1 97.94 279 TYR B C 1
ATOM 4619 O O . TYR B 1 279 ? 18.938 1.474 -9.688 1 97.94 279 TYR B O 1
ATOM 4627 N N . ARG B 1 280 ? 18.5 2.551 -11.57 1 97.56 280 ARG B N 1
ATOM 4628 C CA . ARG B 1 280 ? 19.875 3 -11.766 1 97.56 280 ARG B CA 1
ATOM 4629 C C . ARG B 1 280 ? 20.297 3.963 -10.656 1 97.56 280 ARG B C 1
ATOM 4631 O O . ARG B 1 280 ? 21.406 3.85 -10.109 1 97.56 280 ARG B O 1
ATOM 4638 N N . THR B 1 281 ? 19.391 4.887 -10.375 1 96 281 THR B N 1
ATOM 4639 C CA . THR B 1 281 ? 19.672 5.875 -9.344 1 96 281 THR B CA 1
ATOM 4640 C C . THR B 1 281 ? 19.906 5.199 -7.996 1 96 281 THR B C 1
ATOM 4642 O O . THR B 1 281 ? 20.859 5.516 -7.293 1 96 281 THR B O 1
ATOM 4645 N N . HIS B 1 282 ? 19.062 4.246 -7.641 1 97.31 282 HIS B N 1
ATOM 4646 C CA . HIS B 1 282 ? 19.156 3.602 -6.336 1 97.31 282 HIS B CA 1
ATOM 4647 C C . HIS B 1 282 ? 20.328 2.629 -6.285 1 97.31 282 HIS B C 1
ATOM 4649 O O . HIS B 1 282 ? 20.891 2.381 -5.215 1 97.31 282 HIS B O 1
ATOM 4655 N N . THR B 1 283 ? 20.703 2.096 -7.457 1 97.44 283 THR B N 1
ATOM 4656 C CA . THR B 1 283 ? 21.922 1.293 -7.52 1 97.44 283 THR B CA 1
ATOM 4657 C C . THR B 1 283 ? 23.141 2.133 -7.152 1 97.44 283 THR B C 1
ATOM 4659 O O . THR B 1 283 ? 24 1.687 -6.391 1 97.44 283 THR B O 1
ATOM 4662 N N . ASP B 1 284 ? 23.156 3.354 -7.664 1 96.88 284 ASP B N 1
ATOM 4663 C CA . ASP B 1 284 ? 24.266 4.266 -7.371 1 96.88 284 ASP B CA 1
ATOM 4664 C C . ASP B 1 284 ? 24.266 4.672 -5.898 1 96.88 284 ASP B C 1
ATOM 4666 O O . ASP B 1 284 ? 25.312 4.711 -5.262 1 96.88 284 ASP B O 1
ATOM 4670 N N . ILE B 1 285 ? 23.109 4.992 -5.383 1 95.44 285 ILE B N 1
ATOM 4671 C CA . ILE B 1 285 ? 22.984 5.391 -3.984 1 95.44 285 ILE B CA 1
ATOM 4672 C C . ILE B 1 285 ? 23.438 4.238 -3.082 1 95.44 285 ILE B C 1
ATOM 4674 O O . ILE B 1 285 ? 24.125 4.457 -2.084 1 95.44 285 ILE B O 1
ATOM 4678 N N . LYS B 1 286 ? 22.969 3.057 -3.438 1 96.19 286 LYS B N 1
ATOM 4679 C CA . LYS B 1 286 ? 23.359 1.868 -2.684 1 96.19 286 LYS B CA 1
ATOM 4680 C C . LYS B 1 286 ? 24.875 1.702 -2.654 1 96.19 286 LYS B C 1
ATOM 4682 O O . LYS B 1 286 ? 25.453 1.452 -1.598 1 96.19 286 LYS B O 1
ATOM 4687 N N . ARG B 1 287 ? 25.5 1.85 -3.803 1 96.56 287 ARG B N 1
ATOM 4688 C CA . ARG B 1 287 ? 26.953 1.731 -3.906 1 96.56 287 ARG B CA 1
ATOM 4689 C C . ARG B 1 287 ? 27.641 2.732 -2.99 1 96.56 287 ARG B C 1
ATOM 4691 O O . ARG B 1 287 ? 28.578 2.377 -2.273 1 96.56 287 ARG B O 1
ATOM 4698 N N . ARG B 1 288 ? 27.172 3.961 -3.018 1 94.75 288 ARG B N 1
ATOM 4699 C CA . ARG B 1 288 ? 27.766 5.008 -2.191 1 94.75 288 ARG B CA 1
ATOM 4700 C C . ARG B 1 288 ? 27.531 4.73 -0.708 1 94.75 288 ARG B C 1
ATOM 4702 O O . ARG B 1 288 ? 28.422 4.965 0.114 1 94.75 288 ARG B O 1
ATOM 4709 N N . ALA B 1 289 ? 26.375 4.254 -0.398 1 93.69 289 ALA B N 1
ATOM 4710 C CA . ALA B 1 289 ? 26.062 3.938 0.991 1 93.69 289 ALA B CA 1
ATOM 4711 C C . ALA B 1 289 ? 26.953 2.816 1.521 1 93.69 289 ALA B C 1
ATOM 4713 O O . ALA B 1 289 ? 27.453 2.893 2.646 1 93.69 289 ALA B O 1
ATOM 4714 N N . LEU B 1 290 ? 27.125 1.834 0.748 1 95 290 LEU B N 1
ATOM 4715 C CA . LEU B 1 290 ? 27.953 0.701 1.152 1 95 290 LEU B CA 1
ATOM 4716 C C . LEU B 1 290 ? 29.422 1.115 1.288 1 95 290 LEU B C 1
ATOM 4718 O O . LEU B 1 290 ? 30.125 0.644 2.186 1 95 290 LEU B O 1
ATOM 4722 N N . ALA B 1 291 ? 29.875 1.963 0.373 1 95.62 291 ALA B N 1
ATOM 4723 C CA . ALA B 1 291 ? 31.234 2.484 0.457 1 95.62 291 ALA B CA 1
ATOM 4724 C C . ALA B 1 291 ? 31.438 3.271 1.748 1 95.62 291 ALA B C 1
ATOM 4726 O O . ALA B 1 291 ? 32.5 3.152 2.395 1 95.62 291 ALA B O 1
ATOM 4727 N N . LYS B 1 292 ? 30.469 4.016 2.047 1 93.5 292 LYS B N 1
ATOM 4728 C CA . LYS B 1 292 ? 30.547 4.785 3.283 1 93.5 292 LYS B CA 1
ATOM 4729 C C . LYS B 1 292 ? 30.594 3.869 4.504 1 93.5 292 LYS B C 1
ATOM 4731 O O . LYS B 1 292 ? 31.359 4.109 5.438 1 93.5 292 LYS B O 1
ATOM 4736 N N . GLN B 1 293 ? 29.781 2.889 4.527 1 93.06 293 GLN B N 1
ATOM 4737 C CA . GLN B 1 293 ? 29.766 1.938 5.637 1 93.06 293 GLN B CA 1
ATOM 4738 C C . GLN B 1 293 ? 31.109 1.242 5.793 1 93.06 293 GLN B C 1
ATOM 4740 O O . GLN B 1 293 ? 31.578 1.022 6.914 1 93.06 293 GLN B O 1
ATOM 4745 N N . LYS B 1 294 ? 31.656 0.915 4.68 1 94.19 294 LYS B N 1
ATOM 4746 C CA . LYS B 1 294 ? 32.969 0.273 4.703 1 94.19 294 LYS B CA 1
ATOM 4747 C C . LYS B 1 294 ? 34.031 1.218 5.254 1 94.19 294 LYS B C 1
ATOM 4749 O O . LYS B 1 294 ? 34.875 0.812 6.055 1 94.19 294 LYS B O 1
ATOM 4754 N N . ARG B 1 295 ? 33.969 2.389 4.816 1 94.31 295 ARG B N 1
ATOM 4755 C CA . ARG B 1 295 ? 34.938 3.393 5.289 1 94.31 295 ARG B CA 1
ATOM 4756 C C . ARG B 1 295 ? 34.812 3.584 6.797 1 94.31 295 ARG B C 1
ATOM 4758 O O . ARG B 1 295 ? 35.812 3.646 7.5 1 94.31 295 ARG B O 1
ATOM 4765 N N . LEU B 1 296 ? 33.594 3.664 7.246 1 93.19 296 LEU B N 1
ATOM 4766 C CA . LEU B 1 296 ? 33.344 3.861 8.672 1 93.19 296 LEU B CA 1
ATOM 4767 C C . LEU B 1 296 ? 33.812 2.648 9.469 1 93.19 296 LEU B C 1
ATOM 4769 O O . LEU B 1 296 ? 34.344 2.795 10.57 1 93.19 296 LEU B O 1
ATOM 4773 N N . ALA B 1 297 ? 33.625 1.475 8.922 1 92.38 297 ALA B N 1
ATOM 4774 C CA . ALA B 1 297 ? 34.062 0.248 9.578 1 92.38 297 ALA B CA 1
ATOM 4775 C C . ALA B 1 297 ? 35.594 0.187 9.648 1 92.38 297 ALA B C 1
ATOM 4777 O O . ALA B 1 297 ? 36.156 -0.233 10.664 1 92.38 297 ALA B O 1
ATOM 4778 N N . ASP B 1 298 ? 36.156 0.603 8.562 1 93.56 298 ASP B N 1
ATOM 4779 C CA . ASP B 1 298 ? 37.625 0.623 8.508 1 93.56 298 ASP B CA 1
ATOM 4780 C C . ASP B 1 298 ? 38.188 1.633 9.508 1 93.56 298 ASP B C 1
ATOM 4782 O O . ASP B 1 298 ? 39.219 1.368 10.156 1 93.56 298 ASP B O 1
ATOM 4786 N N . GLU B 1 299 ? 37.625 2.738 9.555 1 93.19 299 GLU B N 1
ATOM 4787 C CA . GLU B 1 299 ? 38.031 3.777 10.484 1 93.19 299 GLU B CA 1
ATOM 4788 C C . GLU B 1 299 ? 37.875 3.328 11.93 1 93.19 299 GLU B C 1
ATOM 4790 O O . GLU B 1 299 ? 38.719 3.617 12.781 1 93.19 299 GLU B O 1
ATOM 4795 N N . ALA B 1 300 ? 36.844 2.594 12.273 1 91.75 300 ALA B N 1
ATOM 4796 C CA . ALA B 1 300 ? 36.562 2.1 13.625 1 91.75 300 ALA B CA 1
ATOM 4797 C C . ALA B 1 300 ? 37.562 1.013 14.016 1 91.75 300 ALA B C 1
ATOM 4799 O O . ALA B 1 300 ? 38 0.935 15.172 1 91.75 300 ALA B O 1
ATOM 4800 N N . SER B 1 301 ? 37.844 0.167 13.008 1 89.25 301 SER B N 1
ATOM 4801 C CA . SER B 1 301 ? 38.812 -0.897 13.258 1 89.25 301 SER B CA 1
ATOM 4802 C C . SER B 1 301 ? 40.188 -0.328 13.523 1 89.25 301 SER B C 1
ATOM 4804 O O . SER B 1 301 ? 40.969 -0.895 14.305 1 89.25 301 SER B O 1
ATOM 4806 N N . LYS B 1 302 ? 40.406 0.767 12.969 1 85.69 302 LYS B N 1
ATOM 4807 C CA . LYS B 1 302 ? 41.719 1.396 13.188 1 85.69 302 LYS B CA 1
ATOM 4808 C C . LYS B 1 302 ? 41.781 2.064 14.555 1 85.69 302 LYS B C 1
ATOM 4810 O O . LYS B 1 302 ? 42.812 2.064 15.211 1 85.69 302 LYS B O 1
ATOM 4815 N N . LYS B 1 303 ? 40.719 2.461 15.008 1 84.12 303 LYS B N 1
ATOM 4816 C CA . LYS B 1 303 ? 40.688 3.121 16.312 1 84.12 303 LYS B CA 1
ATOM 4817 C C . LYS B 1 303 ? 40.688 2.102 17.453 1 84.12 303 LYS B C 1
ATOM 4819 O O . LYS B 1 303 ? 41.125 2.414 18.562 1 84.12 303 LYS B O 1
ATOM 4824 N N . SER B 1 304 ? 40.406 0.91 17.328 1 74.12 304 SER B N 1
ATOM 4825 C CA . SER B 1 304 ? 40.375 -0.136 18.344 1 74.12 304 SER B CA 1
ATOM 4826 C C . SER B 1 304 ? 41.688 -0.889 18.406 1 74.12 304 SER B C 1
ATOM 4828 O O . SER B 1 304 ? 41.906 -1.671 19.344 1 74.12 304 SER B O 1
ATOM 4830 N N . LYS B 1 305 ? 42.531 -0.51 17.609 1 60.16 305 LYS B N 1
ATOM 4831 C CA . LYS B 1 305 ? 43.875 -1.02 17.734 1 60.16 305 LYS B CA 1
ATOM 4832 C C . LYS B 1 305 ? 44.781 0.002 18.422 1 60.16 305 LYS B C 1
ATOM 4834 O O . LYS B 1 305 ? 45.656 -0.365 19.203 1 60.16 305 LYS B O 1
#